Protein AF-A0A0K1ELI5-F1 (afdb_monomer_lite)

pLDDT: mean 72.87, std 25.81, range [25.81, 98.81]

Sequence (385 aa):
MSRQDAGKPLDQPERNAEERPEPAPRGAAALSSHLSERGEVHMVSVEGKPTTLRRAVAGATIQMRPETARRLAAGDTPKGEVLATARLAGIMAAKRTPELIPLCHGVALTHVAVELSIDEAAAAVHITATAEAMDRTGVEMEAMVAVSAAGLTLYDMLKGIDRAMVLGSVRLLEKSGGRSGHFRREEAEPRPPVTSEVDASTTAVGSDAVAGPAGASRGRIRTEPLRLDEVVAEVAHAGAGGVATFLGVVRDHNDGRAVTLLEYEAYATMAEGELERLLAEIAAEIPGVRIAAAHRVGALQVGDAAVVCAASAPHRGEAFRACRLLIDRLKERLPIWKREHGPDGPYWVGWEDARCSPEGHDHAGHAHHPPHAHGSRGGSAGDKS

Structure (mmCIF, N/CA/C/O backbone):
data_AF-A0A0K1ELI5-F1
#
_entry.id   AF-A0A0K1ELI5-F1
#
loop_
_atom_site.group_PDB
_atom_site.id
_atom_site.type_symbol
_atom_site.label_atom_id
_atom_site.label_alt_id
_atom_site.label_comp_id
_atom_site.label_asym_id
_atom_site.label_entity_id
_atom_site.label_seq_id
_atom_site.pdbx_PDB_ins_code
_atom_site.Cartn_x
_atom_site.Cartn_y
_atom_site.Cartn_z
_atom_site.occupancy
_atom_site.B_iso_or_equiv
_atom_site.auth_seq_id
_atom_site.auth_comp_id
_atom_site.auth_asym_id
_atom_site.auth_atom_id
_atom_site.pdbx_PDB_model_num
ATOM 1 N N . MET A 1 1 ? -33.921 23.647 -94.575 1.00 37.44 1 MET A N 1
ATOM 2 C CA . MET A 1 1 ? -33.988 22.381 -95.337 1.00 37.44 1 MET A CA 1
ATOM 3 C C . MET A 1 1 ? -32.990 21.410 -94.728 1.00 37.44 1 MET A C 1
ATOM 5 O O . MET A 1 1 ? -31.852 21.815 -94.574 1.00 37.44 1 MET A O 1
ATOM 9 N N . SER A 1 2 ? -33.468 20.206 -94.378 1.00 36.97 2 SER A N 1
ATOM 10 C CA . SER A 1 2 ? -32.752 18.924 -94.178 1.00 36.97 2 SER A CA 1
ATOM 11 C C . SER A 1 2 ? -31.568 18.877 -93.195 1.00 36.97 2 SER A C 1
ATOM 13 O O . SER A 1 2 ? -30.590 19.586 -93.362 1.00 36.97 2 SER A O 1
ATOM 15 N N . ARG A 1 3 ? -31.686 18.143 -92.070 1.00 32.81 3 ARG A N 1
ATOM 16 C CA . ARG A 1 3 ? -31.404 16.684 -91.903 1.00 32.81 3 ARG A CA 1
ATOM 17 C C . ARG A 1 3 ? -29.968 16.344 -92.320 1.00 32.81 3 ARG A C 1
ATOM 19 O O . ARG A 1 3 ? -29.597 16.696 -93.425 1.00 32.81 3 ARG A O 1
ATOM 26 N N . GLN A 1 4 ? -29.145 15.589 -91.606 1.00 36.00 4 GLN A N 1
ATOM 27 C CA . GLN A 1 4 ? -29.111 14.850 -90.332 1.00 36.00 4 GLN A CA 1
ATOM 28 C C . GLN A 1 4 ? -27.661 14.314 -90.336 1.00 36.00 4 GLN A C 1
ATOM 30 O O . GLN A 1 4 ? -27.255 13.854 -91.396 1.00 36.00 4 GLN A O 1
ATOM 35 N N . ASP A 1 5 ? -26.901 14.321 -89.240 1.00 35.50 5 ASP A N 1
ATOM 36 C CA . ASP A 1 5 ? -26.302 13.061 -88.775 1.00 35.50 5 ASP A CA 1
ATOM 37 C C . ASP A 1 5 ? -25.687 13.164 -87.379 1.00 35.50 5 ASP A C 1
ATOM 39 O O . ASP A 1 5 ? -25.254 14.218 -86.916 1.00 35.50 5 ASP A O 1
ATOM 43 N N . ALA A 1 6 ? -25.730 12.021 -86.714 1.00 40.97 6 ALA A N 1
ATOM 44 C CA . ALA A 1 6 ? -25.468 11.775 -85.320 1.00 40.97 6 ALA A CA 1
ATOM 45 C C . ALA A 1 6 ? -23.991 11.942 -84.930 1.00 40.97 6 ALA A C 1
ATOM 47 O O . ALA A 1 6 ? -23.110 11.247 -85.428 1.00 40.97 6 ALA A O 1
ATOM 48 N N . GLY A 1 7 ? -23.746 12.786 -83.928 1.00 34.59 7 GLY A N 1
ATOM 49 C CA . GLY A 1 7 ? -22.529 12.771 -83.122 1.00 34.59 7 GLY A CA 1
ATOM 50 C C . GLY A 1 7 ? -22.885 12.414 -81.684 1.00 34.59 7 GLY A C 1
ATOM 51 O O . GLY A 1 7 ? -23.282 13.286 -80.914 1.00 34.59 7 GLY A O 1
ATOM 52 N N . LYS A 1 8 ? -22.796 11.126 -81.332 1.00 42.16 8 LYS A N 1
ATOM 53 C CA . LYS A 1 8 ? -22.857 10.651 -79.939 1.00 42.16 8 LYS A CA 1
ATOM 54 C C . LYS A 1 8 ? -21.750 11.339 -79.117 1.00 42.16 8 LYS A C 1
ATOM 56 O O . LYS A 1 8 ? -20.605 11.329 -79.570 1.00 42.16 8 LYS A O 1
ATOM 61 N N . PRO A 1 9 ? -22.037 11.886 -77.923 1.00 39.06 9 PRO A N 1
ATOM 62 C CA . PRO A 1 9 ? -20.994 12.342 -77.016 1.00 39.06 9 PRO A CA 1
ATOM 63 C C . PRO A 1 9 ? -20.224 11.149 -76.438 1.00 39.06 9 PRO A C 1
ATOM 65 O O . PRO A 1 9 ? -20.785 10.075 -76.225 1.00 39.06 9 PRO A O 1
ATOM 68 N N . LEU A 1 10 ? -18.935 11.382 -76.212 1.00 38.06 10 LEU A N 1
ATOM 69 C CA . LEU A 1 10 ? -17.936 10.455 -75.694 1.00 38.06 10 LEU A CA 1
ATOM 70 C C . LEU A 1 10 ? -18.350 9.815 -74.361 1.00 38.06 10 LEU A C 1
ATOM 72 O O . LEU A 1 10 ? -18.781 10.499 -73.433 1.00 38.06 10 LEU A O 1
ATOM 76 N N . ASP A 1 11 ? -18.145 8.504 -74.307 1.00 35.72 11 ASP A N 1
ATOM 77 C CA . ASP A 1 11 ? -18.239 7.626 -73.146 1.00 35.72 11 ASP A CA 1
ATOM 78 C C . ASP A 1 11 ? -17.282 8.118 -72.043 1.00 35.72 11 ASP A C 1
ATOM 80 O O . ASP A 1 11 ? -16.060 8.133 -72.218 1.00 35.72 11 ASP A O 1
ATOM 84 N N . GLN A 1 12 ? -17.836 8.605 -70.931 1.00 38.09 12 GLN A N 1
ATOM 85 C CA . GLN A 1 12 ? -17.073 8.913 -69.723 1.00 38.09 12 GLN A CA 1
ATOM 86 C C . GLN A 1 12 ? -17.112 7.673 -68.825 1.00 38.09 12 GLN A C 1
ATOM 88 O O . GLN A 1 12 ? -18.208 7.196 -68.535 1.00 38.09 12 GLN A O 1
ATOM 93 N N . PRO A 1 13 ? -15.965 7.156 -68.353 1.00 37.47 13 PRO A N 1
ATOM 94 C CA . PRO A 1 13 ? -15.963 6.001 -67.471 1.00 37.47 13 PRO A CA 1
ATOM 95 C C . PRO A 1 13 ? -16.620 6.360 -66.135 1.00 37.47 13 PRO A C 1
ATOM 97 O O . PRO A 1 13 ? -16.311 7.396 -65.535 1.00 37.47 13 PRO A O 1
ATOM 100 N N . GLU A 1 14 ? -17.515 5.481 -65.686 1.00 38.06 14 GLU A N 1
ATOM 101 C CA . GLU A 1 14 ? -18.152 5.489 -64.372 1.00 38.06 14 GLU A CA 1
ATOM 102 C C . GLU A 1 14 ? -17.096 5.692 -63.272 1.00 38.06 14 GLU A C 1
ATOM 104 O O . GLU A 1 14 ? -16.251 4.831 -63.019 1.00 38.06 14 GLU A O 1
ATOM 109 N N . ARG A 1 15 ? -17.118 6.855 -62.611 1.00 36.84 15 ARG A N 1
ATOM 110 C CA . ARG A 1 15 ? -16.425 7.043 -61.334 1.00 36.84 15 ARG A CA 1
ATOM 111 C C . ARG A 1 15 ? -17.416 6.718 -60.235 1.00 36.84 15 ARG A C 1
ATOM 113 O O . ARG A 1 15 ? -18.315 7.505 -59.949 1.00 36.84 15 ARG A O 1
ATOM 120 N N . ASN A 1 16 ? -17.234 5.529 -59.674 1.00 36.62 16 ASN A N 1
ATOM 121 C CA . ASN A 1 16 ? -17.906 5.062 -58.476 1.00 36.62 16 ASN A CA 1
ATOM 122 C C . ASN A 1 16 ? -17.892 6.138 -57.387 1.00 36.62 16 ASN A C 1
ATOM 124 O O . ASN A 1 16 ? -16.871 6.783 -57.140 1.00 36.62 16 ASN A O 1
ATOM 128 N N . ALA A 1 17 ? -19.055 6.303 -56.761 1.00 39.78 17 ALA A N 1
ATOM 129 C CA . ALA A 1 17 ? -19.245 7.101 -55.567 1.00 39.78 17 ALA A CA 1
ATOM 130 C C . ALA A 1 17 ? -18.219 6.706 -54.495 1.00 39.78 17 ALA A C 1
ATOM 132 O O . ALA A 1 17 ? -17.999 5.524 -54.237 1.00 39.78 17 ALA A O 1
ATOM 133 N N . GLU A 1 18 ? -17.598 7.714 -53.891 1.00 38.06 18 GLU A N 1
ATOM 134 C CA . GLU A 1 18 ? -16.700 7.584 -52.749 1.00 38.06 18 GLU A CA 1
ATOM 135 C C . GLU A 1 18 ? -17.410 6.850 -51.600 1.00 38.06 18 GLU A C 1
ATOM 137 O O . GLU A 1 18 ? -18.299 7.395 -50.939 1.00 38.06 18 GLU A O 1
ATOM 142 N N . GLU A 1 19 ? -17.009 5.604 -51.344 1.00 35.59 19 GLU A N 1
ATOM 143 C CA . GLU A 1 19 ? -17.316 4.911 -50.097 1.00 35.59 19 GLU A CA 1
ATOM 144 C C . GLU A 1 19 ? -16.632 5.655 -48.945 1.00 35.59 19 GLU A C 1
ATOM 146 O O . GLU A 1 19 ? -15.409 5.658 -48.795 1.00 35.59 19 GLU A O 1
ATOM 151 N N . ARG A 1 20 ? -17.442 6.312 -48.109 1.00 38.50 20 ARG A N 1
ATOM 152 C CA . ARG A 1 20 ? -17.011 6.780 -46.788 1.00 38.50 20 ARG A CA 1
ATOM 153 C C . ARG A 1 20 ? -16.585 5.549 -45.980 1.00 38.50 20 ARG A C 1
ATOM 155 O O . ARG A 1 20 ? -17.408 4.644 -45.848 1.00 38.50 20 ARG A O 1
ATOM 162 N N . PRO A 1 21 ? -15.371 5.504 -45.404 1.00 37.56 21 PRO A N 1
ATOM 163 C CA . PRO A 1 21 ? -14.979 4.375 -44.574 1.00 37.56 21 PRO A CA 1
ATOM 164 C C . PRO A 1 21 ? -15.924 4.283 -43.372 1.00 37.56 21 PRO A C 1
ATOM 166 O O . PRO A 1 21 ? -16.138 5.266 -42.654 1.00 37.56 21 PRO A O 1
ATOM 169 N N . GLU A 1 22 ? -16.521 3.105 -43.192 1.00 40.56 22 GLU A N 1
ATOM 170 C CA . GLU A 1 22 ? -17.377 2.796 -42.051 1.00 40.56 22 GLU A CA 1
ATOM 171 C C . GLU A 1 22 ? -16.615 3.002 -40.729 1.00 40.56 22 GLU A C 1
ATOM 173 O O . GLU A 1 22 ? -15.416 2.710 -40.645 1.00 40.56 22 GLU A O 1
ATOM 178 N N . PRO A 1 23 ? -17.274 3.513 -39.673 1.00 38.19 23 PRO A N 1
ATOM 179 C CA . PRO A 1 23 ? -16.631 3.673 -38.380 1.00 38.19 23 PRO A CA 1
ATOM 180 C C . PRO A 1 23 ? -16.268 2.296 -37.813 1.00 38.19 23 PRO A C 1
ATOM 182 O O . PRO A 1 23 ? -17.131 1.439 -37.633 1.00 38.19 23 PRO A O 1
ATOM 185 N N . ALA A 1 24 ? -14.979 2.111 -37.519 1.00 37.41 24 ALA A N 1
ATOM 186 C CA . ALA A 1 24 ? -14.437 0.880 -36.962 1.00 37.41 24 ALA A CA 1
ATOM 187 C C . ALA A 1 24 ? -15.233 0.414 -35.723 1.00 37.41 24 ALA A C 1
ATOM 189 O O . ALA A 1 24 ? -15.629 1.245 -34.892 1.00 37.41 24 ALA A O 1
ATOM 190 N N . PRO A 1 25 ? -15.453 -0.904 -35.563 1.00 34.16 25 PRO A N 1
ATOM 191 C CA . PRO A 1 25 ? -16.158 -1.440 -34.409 1.00 34.16 25 PRO A CA 1
ATOM 192 C C . PRO A 1 25 ? -15.409 -1.053 -33.130 1.00 34.16 25 PRO A C 1
ATOM 194 O O . PRO A 1 25 ? -14.188 -1.193 -33.043 1.00 34.16 25 PRO A O 1
ATOM 197 N N . ARG A 1 26 ? -16.144 -0.556 -32.126 1.00 42.31 26 ARG A N 1
ATOM 198 C CA . ARG A 1 26 ? -15.621 -0.270 -30.780 1.00 42.31 26 ARG A CA 1
ATOM 199 C C . ARG A 1 26 ? -15.241 -1.590 -30.102 1.00 42.31 26 ARG A C 1
ATOM 201 O O . ARG A 1 26 ? -16.027 -2.156 -29.350 1.00 42.31 26 ARG A O 1
ATOM 208 N N . GLY A 1 27 ? -14.057 -2.095 -30.424 1.00 29.53 27 GLY A N 1
ATOM 209 C CA . GLY A 1 27 ? -13.474 -3.310 -29.875 1.00 29.53 27 GLY A CA 1
ATOM 210 C C . GLY A 1 27 ? -12.318 -2.995 -28.930 1.00 29.53 27 GLY A C 1
ATOM 211 O O . GLY A 1 27 ? -11.444 -2.207 -29.273 1.00 29.53 27 GLY A O 1
ATOM 212 N N . ALA A 1 28 ? -12.338 -3.663 -27.775 1.00 30.53 28 ALA A N 1
ATOM 213 C CA . ALA A 1 28 ? -11.287 -3.766 -26.763 1.00 30.53 28 ALA A CA 1
ATOM 214 C C . ALA A 1 28 ? -10.854 -2.450 -26.087 1.00 30.53 28 ALA A C 1
ATOM 216 O O . ALA A 1 28 ? -10.156 -1.611 -26.651 1.00 30.53 28 ALA A O 1
ATOM 217 N N . ALA A 1 29 ? -11.187 -2.322 -24.799 1.00 32.62 29 ALA A N 1
ATOM 218 C CA . ALA A 1 29 ? -10.376 -1.515 -23.897 1.00 32.62 29 ALA A CA 1
ATOM 219 C C . ALA A 1 29 ? -8.913 -1.946 -24.079 1.00 32.62 29 ALA A C 1
ATOM 221 O O . ALA A 1 29 ? -8.617 -3.138 -23.992 1.00 32.62 29 ALA A O 1
ATOM 222 N N . ALA A 1 30 ? -8.035 -0.995 -24.401 1.00 32.88 30 ALA A N 1
ATOM 223 C CA . ALA A 1 30 ? -6.620 -1.263 -24.602 1.00 32.88 30 ALA A CA 1
ATOM 224 C C . ALA A 1 30 ? -6.086 -2.055 -23.401 1.00 32.88 30 ALA A C 1
ATOM 226 O O . ALA A 1 30 ? -6.117 -1.572 -22.266 1.00 32.88 30 ALA A O 1
ATOM 227 N N . LEU A 1 31 ? -5.657 -3.289 -23.665 1.00 38.25 31 LEU A N 1
ATOM 228 C CA . LEU A 1 31 ? -4.979 -4.145 -22.702 1.00 38.25 31 LEU A CA 1
ATOM 229 C C . LEU A 1 31 ? -3.832 -3.344 -22.067 1.00 38.25 31 LEU A C 1
ATOM 231 O O . LEU A 1 31 ? -3.138 -2.589 -22.753 1.00 38.25 31 LEU A O 1
ATOM 235 N N . SER A 1 32 ? -3.690 -3.459 -20.742 1.00 45.22 32 SER A N 1
ATOM 236 C CA . SER A 1 32 ? -2.631 -2.807 -19.964 1.00 45.22 32 SER A CA 1
ATOM 237 C C . SER A 1 32 ? -1.288 -2.966 -20.670 1.00 45.22 32 SER A C 1
ATOM 239 O O . SER A 1 32 ? -0.937 -4.072 -21.072 1.00 45.22 32 SER A O 1
ATOM 241 N N . SER A 1 33 ? -0.513 -1.884 -20.783 1.00 57.69 33 SER A N 1
ATOM 242 C CA . SER A 1 33 ? 0.777 -1.916 -21.475 1.00 57.69 33 SER A CA 1
ATOM 243 C C . SER A 1 33 ? 1.755 -2.941 -20.893 1.00 57.69 33 SER A C 1
ATOM 245 O O . SER A 1 33 ? 2.688 -3.311 -21.583 1.00 57.69 33 SER A O 1
ATOM 247 N N . HIS A 1 34 ? 1.546 -3.402 -19.655 1.00 52.19 34 HIS A N 1
ATOM 248 C CA . HIS A 1 34 ? 2.395 -4.369 -18.949 1.00 52.19 34 HIS A CA 1
ATOM 249 C C . HIS A 1 34 ? 2.070 -5.845 -19.226 1.00 52.19 34 HIS A C 1
ATOM 251 O O . HIS A 1 34 ? 2.723 -6.722 -18.661 1.00 52.19 34 HIS A O 1
ATOM 257 N N . LEU A 1 35 ? 1.060 -6.129 -20.048 1.00 44.06 35 LEU A N 1
ATOM 258 C CA . LEU A 1 35 ? 0.656 -7.486 -20.407 1.00 44.06 35 LEU A CA 1
ATOM 259 C C . LEU A 1 35 ? 1.026 -7.758 -21.864 1.00 44.06 35 LEU A C 1
ATOM 261 O O . LEU A 1 35 ? 0.766 -6.934 -22.740 1.00 44.06 35 LEU A O 1
ATOM 265 N N . SER A 1 36 ? 1.655 -8.901 -22.126 1.00 56.41 36 SER A N 1
ATOM 266 C CA . SER A 1 36 ? 1.870 -9.379 -23.493 1.00 56.41 36 SER A CA 1
ATOM 267 C C . SER A 1 36 ? 0.554 -9.875 -24.108 1.00 56.41 36 SER A C 1
ATOM 269 O O . SER A 1 36 ? -0.443 -10.069 -23.410 1.00 56.41 36 SER A O 1
ATOM 271 N N . GLU A 1 37 ? 0.552 -10.161 -25.412 1.00 54.28 37 GLU A N 1
ATOM 272 C CA . GLU A 1 37 ? -0.589 -10.797 -26.097 1.00 54.28 37 GLU A CA 1
ATOM 273 C C . GLU A 1 37 ? -0.959 -12.176 -25.511 1.00 54.28 37 GLU A C 1
ATOM 275 O O . GLU A 1 37 ? -2.072 -12.653 -25.718 1.00 54.28 37 GLU A O 1
ATOM 280 N N . ARG A 1 38 ? -0.051 -12.801 -24.745 1.00 49.84 38 ARG A N 1
ATOM 281 C CA . ARG A 1 38 ? -0.259 -14.076 -24.037 1.00 49.84 38 ARG A CA 1
ATOM 282 C C . ARG A 1 38 ? -0.656 -13.908 -22.565 1.00 49.84 38 ARG A C 1
ATOM 284 O O . ARG A 1 38 ? -0.931 -14.897 -21.899 1.00 49.84 38 ARG A O 1
ATOM 291 N N . GLY A 1 39 ? -0.711 -12.673 -22.058 1.00 54.66 39 GLY A N 1
ATOM 292 C CA . GLY A 1 39 ? -1.014 -12.375 -20.653 1.00 54.66 39 GLY A CA 1
ATOM 293 C C . GLY A 1 39 ? 0.194 -12.434 -19.712 1.00 54.66 39 GLY A C 1
ATOM 294 O O . GLY A 1 39 ? 0.021 -12.305 -18.502 1.00 54.66 39 GLY A O 1
ATOM 295 N N . GLU A 1 40 ? 1.409 -12.586 -20.246 1.00 63.53 40 GLU A N 1
ATOM 296 C CA . GLU A 1 40 ? 2.646 -12.552 -19.461 1.00 63.53 40 GLU A CA 1
ATOM 297 C C . GLU A 1 40 ? 2.982 -11.117 -19.036 1.00 63.53 40 GLU A C 1
ATOM 299 O O . GLU A 1 40 ? 2.836 -10.154 -19.802 1.00 63.53 40 GLU A O 1
ATOM 304 N N . VAL A 1 41 ? 3.466 -10.979 -17.806 1.00 67.31 41 VAL A N 1
ATOM 305 C CA . VAL A 1 41 ? 3.836 -9.693 -17.221 1.00 67.31 41 VAL A CA 1
ATOM 306 C C . VAL A 1 41 ? 5.236 -9.302 -17.680 1.00 67.31 41 VAL A C 1
ATOM 308 O O . VAL A 1 41 ? 6.191 -10.048 -17.479 1.00 67.31 41 VAL A O 1
ATOM 311 N N . HIS A 1 42 ? 5.382 -8.108 -18.250 1.00 74.44 42 HIS A N 1
ATOM 312 C CA . HIS A 1 42 ? 6.687 -7.586 -18.649 1.00 74.44 42 HIS A CA 1
ATOM 313 C C . HIS A 1 42 ? 6.827 -6.091 -18.346 1.00 74.44 42 HIS A C 1
ATOM 315 O O . HIS A 1 42 ? 5.858 -5.324 -18.299 1.00 74.44 42 HIS A O 1
ATOM 321 N N . MET A 1 43 ? 8.071 -5.657 -18.135 1.00 76.31 43 MET A N 1
ATOM 322 C CA . MET A 1 43 ? 8.396 -4.237 -18.051 1.00 76.31 43 MET A CA 1
ATOM 323 C C . MET A 1 43 ? 8.346 -3.631 -19.458 1.00 76.31 43 MET A C 1
ATOM 325 O O . MET A 1 43 ? 9.015 -4.095 -20.380 1.00 76.31 43 MET A O 1
ATOM 329 N N . VAL A 1 44 ? 7.537 -2.587 -19.627 1.00 79.25 44 VAL A N 1
ATOM 330 C CA . VAL A 1 44 ? 7.321 -1.946 -20.929 1.00 79.25 44 VAL A CA 1
ATOM 331 C C . VAL A 1 44 ? 8.559 -1.189 -21.351 1.00 79.25 44 VAL A C 1
ATOM 333 O O . VAL A 1 44 ? 8.900 -0.204 -20.705 1.00 79.25 44 VAL A O 1
ATOM 336 N N . SER A 1 45 ? 9.158 -1.551 -22.487 1.00 80.19 45 SER A N 1
ATOM 337 C CA . SER A 1 45 ? 10.290 -0.785 -23.007 1.00 80.19 45 SER A CA 1
ATOM 338 C C . SER A 1 45 ? 9.942 0.704 -23.157 1.00 80.19 45 SER A C 1
ATOM 340 O O . SER A 1 45 ? 8.904 1.122 -23.695 1.00 80.19 45 SER A O 1
ATOM 342 N N . VAL A 1 46 ? 10.835 1.538 -22.637 1.00 82.69 46 VAL A N 1
ATOM 343 C CA . VAL A 1 46 ? 10.814 2.995 -22.804 1.00 82.69 46 VAL A CA 1
ATOM 344 C C . VAL A 1 46 ? 11.842 3.462 -23.833 1.00 82.69 46 VAL A C 1
ATOM 346 O O . VAL A 1 46 ? 12.032 4.666 -24.004 1.00 82.69 46 VAL A O 1
ATOM 349 N N . GLU A 1 47 ? 12.489 2.528 -24.529 1.00 75.19 47 GLU A N 1
ATOM 350 C CA . GLU A 1 47 ? 13.432 2.814 -25.603 1.00 75.19 47 GLU A CA 1
ATOM 351 C C . GLU A 1 47 ? 12.761 3.624 -26.726 1.00 75.19 47 GLU A C 1
ATOM 353 O O . GLU A 1 47 ? 11.579 3.454 -27.031 1.00 75.19 47 GLU A O 1
ATOM 358 N N . GLY A 1 48 ? 13.487 4.596 -27.283 1.00 78.69 48 GLY A N 1
ATOM 359 C CA . GLY A 1 48 ? 12.976 5.505 -28.317 1.00 78.69 48 GLY A CA 1
ATOM 360 C C . GLY A 1 48 ? 12.011 6.598 -27.832 1.00 78.69 48 GLY A C 1
ATOM 361 O O . GLY A 1 48 ? 11.709 7.516 -28.594 1.00 78.69 48 GLY A O 1
ATOM 362 N N . LYS A 1 49 ? 11.545 6.572 -26.573 1.00 86.50 49 LYS A N 1
ATOM 363 C CA . LYS A 1 49 ? 10.766 7.686 -26.003 1.00 86.50 49 LYS A CA 1
ATOM 364 C C . LYS A 1 49 ? 11.711 8.844 -25.641 1.00 86.50 49 LYS A C 1
ATOM 366 O O . LYS A 1 49 ? 12.750 8.595 -25.025 1.00 86.50 49 LYS A O 1
ATOM 371 N N . PRO A 1 50 ? 11.368 10.104 -25.968 1.00 87.12 50 PRO A N 1
ATOM 372 C CA . PRO A 1 50 ? 12.195 11.241 -25.590 1.00 87.12 50 PRO A CA 1
ATOM 373 C C . PRO A 1 50 ? 12.197 11.429 -24.070 1.00 87.12 50 PRO A C 1
ATOM 375 O O . PRO A 1 50 ? 11.176 11.259 -23.395 1.00 87.12 50 PRO A O 1
ATOM 378 N N . THR A 1 51 ? 13.354 11.819 -23.548 1.00 92.31 51 THR A N 1
ATOM 379 C CA . THR A 1 51 ? 13.495 12.310 -22.180 1.00 92.31 51 THR A CA 1
ATOM 380 C C . THR A 1 51 ? 12.831 13.683 -22.080 1.00 92.31 51 THR A C 1
ATOM 382 O O . THR A 1 51 ? 13.139 14.580 -22.862 1.00 92.31 51 THR A O 1
ATOM 385 N N . THR A 1 52 ? 11.904 13.851 -21.139 1.00 92.94 52 THR A N 1
ATOM 386 C CA . THR A 1 52 ? 11.211 15.125 -20.888 1.00 92.94 52 THR A CA 1
ATOM 387 C C . THR A 1 52 ? 11.068 15.347 -19.389 1.00 92.94 52 THR A C 1
ATOM 389 O O . THR A 1 52 ? 11.174 14.391 -18.624 1.00 92.94 52 THR A O 1
ATOM 392 N N . LEU A 1 53 ? 10.756 16.574 -18.964 1.00 94.38 53 LEU A N 1
ATOM 393 C CA . LEU A 1 53 ? 10.372 16.823 -17.575 1.00 94.38 53 LEU A CA 1
ATOM 394 C C . LEU A 1 53 ? 9.110 16.017 -17.236 1.00 94.38 53 LEU A C 1
ATOM 396 O O . LEU A 1 53 ? 8.171 15.943 -18.038 1.00 94.38 53 LEU A O 1
ATOM 400 N N . ARG A 1 54 ? 9.116 15.403 -16.058 1.00 96.00 54 ARG A N 1
ATOM 401 C CA . ARG A 1 54 ? 8.042 14.590 -15.490 1.00 96.00 54 ARG A CA 1
ATOM 402 C C . ARG A 1 54 ? 7.772 15.100 -14.098 1.00 96.00 54 ARG A C 1
ATOM 404 O O . ARG A 1 54 ? 8.713 15.304 -13.338 1.00 96.00 54 ARG A O 1
ATOM 411 N N . ARG A 1 55 ? 6.499 15.272 -13.772 1.00 97.94 55 ARG A N 1
ATOM 412 C CA . ARG A 1 55 ? 6.070 15.662 -12.434 1.00 97.94 55 ARG A CA 1
ATOM 413 C C . ARG A 1 55 ? 4.841 14.865 -12.047 1.00 97.94 55 ARG A C 1
ATOM 415 O O . ARG A 1 55 ? 3.942 14.692 -12.867 1.00 97.94 55 ARG A O 1
ATOM 422 N N . ALA A 1 56 ? 4.786 14.424 -10.801 1.00 98.38 56 ALA A N 1
ATOM 423 C CA . ALA A 1 56 ? 3.611 13.807 -10.210 1.00 98.38 56 ALA A CA 1
ATOM 424 C C . ALA A 1 56 ? 3.405 14.321 -8.787 1.00 98.38 56 ALA A C 1
ATOM 426 O O . ALA A 1 56 ? 4.365 14.531 -8.051 1.00 98.38 56 ALA A O 1
ATOM 427 N N . VAL A 1 57 ? 2.142 14.494 -8.410 1.00 98.69 57 VAL A N 1
ATOM 428 C CA . VAL A 1 57 ? 1.712 14.841 -7.058 1.00 98.69 57 VAL A CA 1
ATOM 429 C C . VAL A 1 57 ? 0.758 13.761 -6.580 1.00 98.69 57 VAL A C 1
ATOM 431 O O . VAL A 1 57 ? -0.235 13.478 -7.251 1.00 98.69 57 VAL A O 1
ATOM 434 N N . ALA A 1 58 ? 1.029 13.175 -5.422 1.00 98.69 58 ALA A N 1
ATOM 435 C CA . ALA A 1 58 ? 0.163 12.206 -4.765 1.00 98.69 58 ALA A CA 1
ATOM 436 C C . ALA A 1 58 ? -0.273 12.715 -3.390 1.00 98.69 58 ALA A C 1
ATOM 438 O O . ALA A 1 58 ? 0.411 13.530 -2.775 1.00 98.69 58 ALA A O 1
ATOM 439 N N . GLY A 1 59 ? -1.412 12.219 -2.918 1.00 98.38 59 GLY A N 1
ATOM 440 C CA . GLY A 1 59 ? -1.966 12.530 -1.609 1.00 98.38 59 GLY A CA 1
ATOM 441 C C . GLY A 1 59 ? -2.358 11.270 -0.852 1.00 98.38 59 GLY A C 1
ATOM 442 O O . GLY A 1 59 ? -2.754 10.278 -1.463 1.00 98.38 59 GLY A O 1
ATOM 443 N N . ALA A 1 60 ? -2.283 11.322 0.471 1.00 98.19 60 ALA A N 1
ATOM 444 C CA . ALA A 1 60 ? -2.812 10.315 1.382 1.00 98.19 60 ALA A CA 1
ATOM 445 C C . ALA A 1 60 ? -3.362 10.984 2.645 1.00 98.19 60 ALA A C 1
ATOM 447 O O . ALA A 1 60 ? -3.136 12.168 2.910 1.00 98.19 60 ALA A O 1
ATOM 448 N N . THR A 1 61 ? -4.117 10.236 3.441 1.00 98.38 61 THR A N 1
ATOM 449 C CA . THR A 1 61 ? -4.587 10.714 4.742 1.00 98.38 61 THR A CA 1
ATOM 450 C C . THR A 1 61 ? -4.498 9.587 5.750 1.00 98.38 61 THR A C 1
ATOM 452 O O . THR A 1 61 ? -4.939 8.472 5.468 1.00 98.38 61 THR A O 1
ATOM 455 N N . ILE A 1 62 ? -3.929 9.881 6.917 1.00 98.06 62 ILE A N 1
ATOM 456 C CA . ILE A 1 62 ? -3.993 8.987 8.069 1.00 98.06 62 ILE A CA 1
ATOM 457 C C . ILE A 1 62 ? -4.986 9.551 9.082 1.00 98.06 62 ILE A C 1
ATOM 459 O O . ILE A 1 62 ? -4.830 10.670 9.566 1.00 98.06 62 ILE A O 1
ATOM 463 N N . GLN A 1 63 ? -6.032 8.777 9.342 1.00 98.31 63 GLN A N 1
ATOM 464 C CA . GLN A 1 63 ? -7.072 9.070 10.321 1.00 98.31 63 GLN A CA 1
ATOM 465 C C . GLN A 1 63 ? -6.665 8.505 11.678 1.00 98.31 63 GLN A C 1
ATOM 467 O O . GLN A 1 63 ? -6.098 7.412 11.747 1.00 98.31 63 GLN A O 1
ATOM 472 N N . MET A 1 64 ? -6.948 9.237 12.751 1.00 97.88 64 MET A N 1
ATOM 473 C CA . MET A 1 64 ? -6.600 8.862 14.122 1.00 97.88 64 MET A CA 1
ATOM 474 C C . MET A 1 64 ? -7.654 9.365 15.108 1.00 97.88 64 MET A C 1
ATOM 476 O O . MET A 1 64 ? -8.593 10.067 14.740 1.00 97.88 64 MET A O 1
ATOM 480 N N . ARG A 1 65 ? -7.532 9.020 16.391 1.00 98.06 65 ARG A N 1
ATOM 481 C CA . ARG A 1 65 ? -8.402 9.617 17.412 1.00 98.06 65 ARG A CA 1
ATOM 482 C C . ARG A 1 65 ? -8.084 11.108 17.585 1.00 98.06 65 ARG A C 1
ATOM 484 O O . ARG A 1 65 ? -6.905 11.471 17.550 1.00 98.06 65 ARG A O 1
ATOM 491 N N . PRO A 1 66 ? -9.081 11.949 17.928 1.00 97.75 66 PRO A N 1
ATOM 492 C CA . PRO A 1 66 ? -8.867 13.377 18.187 1.00 97.75 66 PRO A CA 1
ATOM 493 C C . PRO A 1 66 ? -7.757 13.649 19.205 1.00 97.75 66 PRO A C 1
ATOM 495 O O . PRO A 1 66 ? -6.946 14.547 19.023 1.00 97.75 66 PRO A O 1
ATOM 498 N N . GLU A 1 67 ? -7.666 12.824 20.250 1.00 96.38 67 GLU A N 1
ATOM 499 C CA . GLU A 1 67 ? -6.609 12.946 21.257 1.00 96.38 67 GLU A CA 1
ATOM 500 C C . GLU A 1 67 ? -5.207 12.716 20.679 1.00 96.38 67 GLU A C 1
ATOM 502 O O . GLU A 1 67 ? -4.252 13.378 21.065 1.00 96.38 67 GLU A O 1
ATOM 507 N N . THR A 1 68 ? -5.073 11.806 19.714 1.00 96.06 68 THR A N 1
ATOM 508 C CA . THR A 1 68 ? -3.777 11.533 19.075 1.00 96.06 68 THR A CA 1
ATOM 509 C C . THR A 1 68 ? -3.369 12.692 18.173 1.00 96.06 68 THR A C 1
ATOM 511 O O . THR A 1 68 ? -2.210 13.097 18.211 1.00 96.06 68 THR A O 1
ATOM 514 N N . ALA A 1 69 ? -4.324 13.282 17.445 1.00 97.00 69 ALA A N 1
ATOM 515 C CA . ALA A 1 69 ? -4.086 14.467 16.624 1.00 97.00 69 ALA A CA 1
ATOM 516 C C . ALA A 1 69 ? -3.662 15.681 17.471 1.00 97.00 69 ALA A C 1
ATOM 518 O O . ALA A 1 69 ? -2.659 16.314 17.149 1.00 97.00 69 ALA A O 1
ATOM 519 N N . ARG A 1 70 ? -4.344 15.948 18.596 1.00 96.12 70 ARG A N 1
ATOM 520 C CA . ARG A 1 70 ? -3.972 17.028 19.532 1.00 96.12 70 ARG A CA 1
ATOM 521 C C . ARG A 1 70 ? -2.574 16.843 20.107 1.00 96.12 70 ARG A C 1
ATOM 523 O O . ARG A 1 70 ? -1.776 17.774 20.121 1.00 96.12 70 ARG A O 1
ATOM 530 N N . ARG A 1 71 ? -2.257 15.631 20.575 1.00 95.19 71 ARG A N 1
ATOM 531 C CA . ARG A 1 71 ? -0.930 15.319 21.125 1.00 95.19 71 ARG A CA 1
ATOM 532 C C . ARG A 1 71 ? 0.165 15.463 20.076 1.00 95.19 71 ARG A C 1
ATOM 534 O O . ARG A 1 71 ? 1.216 16.026 20.368 1.00 95.19 71 ARG A O 1
ATOM 541 N N . LEU A 1 72 ? -0.098 15.016 18.848 1.00 95.81 72 LEU A N 1
ATOM 542 C CA . LEU A 1 72 ? 0.809 15.208 17.721 1.00 95.81 72 LEU A CA 1
ATOM 543 C C . LEU A 1 72 ? 1.018 16.699 17.407 1.00 95.81 72 LEU A C 1
ATOM 545 O O . LEU A 1 72 ? 2.162 17.112 17.235 1.00 95.81 72 LEU A O 1
ATOM 549 N N . ALA A 1 73 ? -0.049 17.503 17.375 1.00 94.88 73 ALA A N 1
ATOM 550 C CA . ALA A 1 73 ? 0.024 18.948 17.141 1.00 94.88 73 ALA A CA 1
ATOM 551 C C . ALA A 1 73 ? 0.793 19.685 18.248 1.00 94.88 73 ALA A C 1
ATOM 553 O O . ALA A 1 73 ? 1.570 20.595 17.968 1.00 94.88 73 ALA A O 1
ATOM 554 N N . ALA A 1 74 ? 0.636 19.243 19.497 1.00 93.75 74 ALA A N 1
ATOM 555 C CA . ALA A 1 74 ? 1.363 19.767 20.647 1.00 93.75 74 ALA A CA 1
ATOM 556 C C . ALA A 1 74 ? 2.824 19.279 20.739 1.00 93.75 74 ALA A C 1
ATOM 558 O O . ALA A 1 74 ? 3.557 19.729 21.618 1.00 93.75 74 ALA A O 1
ATOM 559 N N . GLY A 1 75 ? 3.251 18.340 19.885 1.00 91.44 75 GLY A N 1
ATOM 560 C CA . GLY A 1 75 ? 4.565 17.697 19.983 1.00 91.44 75 GLY A CA 1
ATOM 561 C C . GLY A 1 75 ? 4.719 16.754 21.187 1.00 91.44 75 GLY A C 1
ATOM 562 O O . GLY A 1 75 ? 5.819 16.276 21.455 1.00 91.44 75 GLY A O 1
ATOM 563 N N . ASP A 1 76 ? 3.633 16.437 21.898 1.00 90.56 76 ASP A N 1
ATOM 564 C CA . ASP A 1 76 ? 3.617 15.506 23.030 1.00 90.56 76 ASP A CA 1
ATOM 565 C C . ASP A 1 76 ? 3.524 14.055 22.536 1.00 90.56 76 ASP A C 1
ATOM 567 O O . ASP A 1 76 ? 2.495 13.378 22.631 1.00 90.56 76 ASP A O 1
ATOM 571 N N . THR A 1 77 ? 4.623 13.563 21.965 1.00 86.81 77 THR A N 1
ATOM 572 C CA . THR A 1 77 ? 4.722 12.176 21.509 1.00 86.81 77 THR A CA 1
ATOM 573 C C . THR A 1 77 ? 5.952 11.484 22.103 1.00 86.81 77 THR A C 1
ATOM 575 O O . THR A 1 77 ? 7.009 12.096 22.251 1.00 86.81 77 THR A O 1
ATOM 578 N N . PRO A 1 78 ? 5.866 10.181 22.427 1.00 75.12 78 PRO A N 1
ATOM 579 C CA . PRO A 1 78 ? 6.945 9.471 23.114 1.00 75.12 78 PRO A CA 1
ATOM 580 C C . PRO A 1 78 ? 8.183 9.218 22.240 1.00 75.12 78 PRO A C 1
ATOM 582 O O . PRO A 1 78 ? 9.212 8.803 22.764 1.00 75.12 78 PRO A O 1
ATOM 585 N N . LYS A 1 79 ? 8.092 9.412 20.916 1.00 77.56 79 LYS A N 1
ATOM 586 C CA . LYS A 1 79 ? 9.135 9.036 19.945 1.00 77.56 79 LYS A CA 1
ATOM 587 C C . LYS A 1 79 ? 9.819 10.226 19.245 1.00 77.56 79 LYS A C 1
ATOM 589 O O . LYS A 1 79 ? 10.520 10.015 18.260 1.00 77.56 79 LYS A O 1
ATOM 594 N N . GLY A 1 80 ? 9.680 11.451 19.754 1.00 82.62 80 GLY A N 1
ATOM 595 C CA . GLY A 1 80 ? 10.374 12.630 19.216 1.00 82.62 80 GLY A CA 1
ATOM 596 C C . GLY A 1 80 ? 9.709 13.228 17.968 1.00 82.62 80 GLY A C 1
ATOM 597 O O . GLY A 1 80 ? 8.489 13.333 17.906 1.00 82.62 80 GLY A O 1
ATOM 598 N N . GLU A 1 81 ? 10.510 13.642 16.980 1.00 91.62 81 GLU A N 1
ATOM 599 C CA . GLU A 1 81 ? 10.084 14.426 15.802 1.00 91.62 81 GLU A CA 1
ATOM 600 C C . GLU A 1 81 ? 9.303 13.609 14.748 1.00 91.62 81 GLU A C 1
ATOM 602 O O . GLU A 1 81 ? 9.781 13.341 13.643 1.00 91.62 81 GLU A O 1
ATOM 607 N N . VAL A 1 82 ? 8.063 13.228 15.072 1.00 95.94 82 VAL A N 1
ATOM 608 C CA . VAL A 1 82 ? 7.207 12.349 14.250 1.00 95.94 82 VAL A CA 1
ATOM 609 C C . VAL A 1 82 ? 7.056 12.826 12.800 1.00 95.94 82 VAL A C 1
ATOM 611 O O . VAL A 1 82 ? 7.252 12.041 11.868 1.00 95.94 82 VAL A O 1
ATOM 614 N N . LEU A 1 83 ? 6.728 14.106 12.582 1.00 96.75 83 LEU A N 1
ATOM 615 C CA . LEU A 1 83 ? 6.500 14.638 11.232 1.00 96.75 83 LEU A CA 1
ATOM 616 C C . LEU A 1 83 ? 7.788 14.690 10.404 1.00 96.75 83 LEU A C 1
ATOM 618 O O . LEU A 1 83 ? 7.756 14.425 9.201 1.00 96.75 83 LEU A O 1
ATOM 622 N N . ALA A 1 84 ? 8.921 15.025 11.025 1.00 96.75 84 ALA A N 1
ATOM 623 C CA . ALA A 1 84 ? 10.205 15.071 10.333 1.00 96.75 84 ALA A CA 1
ATOM 624 C C . ALA A 1 84 ? 10.660 13.662 9.927 1.00 96.75 84 ALA A C 1
ATOM 626 O O . ALA A 1 84 ? 11.087 13.461 8.788 1.00 96.75 84 ALA A O 1
ATOM 627 N N . THR A 1 85 ? 10.499 12.672 10.813 1.00 97.50 85 THR A N 1
ATOM 628 C CA . THR A 1 85 ? 10.799 11.267 10.506 1.00 97.50 85 THR A CA 1
ATOM 629 C C . THR A 1 85 ? 9.927 10.748 9.363 1.00 97.50 85 THR A C 1
ATOM 631 O O . THR A 1 85 ? 10.454 10.167 8.415 1.00 97.50 85 THR A O 1
ATOM 634 N N . ALA A 1 86 ? 8.616 11.011 9.392 1.00 98.12 86 ALA A N 1
ATOM 635 C CA . ALA A 1 86 ? 7.707 10.615 8.315 1.00 98.12 86 ALA A CA 1
ATOM 636 C C . ALA A 1 86 ? 8.060 11.272 6.970 1.00 98.12 86 ALA A C 1
ATOM 638 O O . ALA A 1 86 ? 8.037 10.614 5.929 1.00 98.12 86 ALA A O 1
ATOM 639 N N . ARG A 1 87 ? 8.457 12.550 6.989 1.00 98.62 87 ARG A N 1
ATOM 640 C CA . ARG A 1 87 ? 8.918 13.274 5.798 1.00 98.62 87 ARG A CA 1
ATOM 641 C C . ARG A 1 87 ? 10.160 12.638 5.186 1.00 98.62 87 ARG A C 1
ATOM 643 O O . ARG A 1 87 ? 10.197 12.397 3.980 1.00 98.62 87 ARG A O 1
ATOM 650 N N . LEU A 1 88 ? 11.162 12.346 6.015 1.00 98.44 88 LEU A N 1
ATOM 651 C CA . LEU A 1 88 ? 12.398 11.714 5.563 1.00 98.44 88 LEU A CA 1
ATOM 652 C C . LEU A 1 88 ? 12.127 10.314 5.002 1.00 98.44 88 LEU A C 1
ATOM 654 O O . LEU A 1 88 ? 12.644 9.981 3.937 1.00 98.44 88 LEU A O 1
ATOM 658 N N . ALA A 1 89 ? 11.273 9.532 5.665 1.00 98.44 89 ALA A N 1
ATOM 659 C CA . ALA A 1 89 ? 10.878 8.210 5.196 1.00 98.44 89 ALA A CA 1
ATOM 660 C C . ALA A 1 89 ? 10.209 8.262 3.815 1.00 98.44 89 ALA A C 1
ATOM 662 O O . ALA A 1 89 ? 10.577 7.484 2.937 1.00 98.44 89 ALA A O 1
ATOM 663 N N . GLY A 1 90 ? 9.300 9.215 3.581 1.00 98.56 90 GLY A N 1
ATOM 664 C CA . GLY A 1 90 ? 8.692 9.419 2.264 1.00 98.56 90 GLY A CA 1
ATOM 665 C C . GLY A 1 90 ? 9.719 9.767 1.178 1.00 98.56 90 GLY A C 1
ATOM 666 O O . GLY A 1 90 ? 9.713 9.161 0.108 1.00 98.56 90 GLY A O 1
ATOM 667 N N . ILE A 1 91 ? 10.662 10.674 1.467 1.00 98.56 91 ILE A N 1
ATOM 668 C CA . ILE A 1 91 ? 11.742 11.047 0.531 1.00 98.56 91 ILE A CA 1
ATOM 669 C C . ILE A 1 91 ? 12.654 9.851 0.224 1.00 98.56 91 ILE A C 1
ATOM 671 O O . ILE A 1 91 ? 13.052 9.646 -0.924 1.00 98.56 91 ILE A O 1
ATOM 675 N N . MET A 1 92 ? 13.010 9.064 1.242 1.00 98.56 92 MET A N 1
ATOM 676 C CA . MET A 1 92 ? 13.836 7.867 1.075 1.00 98.56 92 MET A CA 1
ATOM 677 C C . MET A 1 92 ? 13.113 6.802 0.253 1.00 98.56 92 MET A C 1
ATOM 679 O O . MET A 1 92 ? 13.718 6.220 -0.642 1.00 98.56 92 MET A O 1
ATOM 683 N N . ALA A 1 93 ? 11.828 6.573 0.522 1.00 98.38 93 ALA A N 1
ATOM 684 C CA . ALA A 1 93 ? 11.031 5.581 -0.186 1.00 98.38 93 ALA A CA 1
ATOM 685 C C . ALA A 1 93 ? 10.843 5.943 -1.664 1.00 98.38 93 ALA A C 1
ATOM 687 O O . ALA A 1 93 ? 11.005 5.073 -2.513 1.00 98.38 93 ALA A O 1
ATOM 688 N N . ALA A 1 94 ? 10.618 7.224 -1.988 1.00 98.31 94 ALA A N 1
ATOM 689 C CA . ALA A 1 94 ? 10.524 7.691 -3.373 1.00 98.31 94 ALA A CA 1
ATOM 690 C C . ALA A 1 94 ? 11.744 7.266 -4.209 1.00 98.31 94 ALA A C 1
ATOM 692 O O . ALA A 1 94 ? 11.599 6.758 -5.317 1.00 98.31 94 ALA A O 1
ATOM 693 N N . LYS A 1 95 ? 12.953 7.393 -3.645 1.00 97.44 95 LYS A N 1
ATOM 694 C CA . LYS A 1 95 ? 14.214 7.013 -4.307 1.00 97.44 95 LYS A CA 1
ATOM 695 C C . LYS A 1 95 ? 14.375 5.503 -4.505 1.00 97.44 95 LYS A C 1
ATOM 697 O O . LYS A 1 95 ? 15.175 5.094 -5.337 1.00 97.44 95 LYS A O 1
ATOM 702 N N . ARG A 1 96 ? 13.636 4.693 -3.742 1.00 97.81 96 ARG A N 1
ATOM 703 C CA . ARG A 1 96 ? 13.687 3.221 -3.748 1.00 97.81 96 ARG A CA 1
ATOM 704 C C . ARG A 1 96 ? 12.448 2.597 -4.388 1.00 97.81 96 ARG A C 1
ATOM 706 O O . ARG A 1 96 ? 12.275 1.389 -4.337 1.00 97.81 96 ARG A O 1
ATOM 713 N N . THR A 1 97 ? 11.596 3.400 -5.021 1.00 97.81 97 THR A N 1
ATOM 714 C CA . THR A 1 97 ? 10.396 2.941 -5.736 1.00 97.81 97 THR A CA 1
ATOM 715 C C . THR A 1 97 ? 10.634 1.745 -6.666 1.00 97.81 97 THR A C 1
ATOM 717 O O . THR A 1 97 ? 9.863 0.793 -6.561 1.00 97.81 97 THR A O 1
ATOM 720 N N . PRO A 1 98 ? 11.680 1.702 -7.518 1.00 94.94 98 PRO A N 1
ATOM 721 C CA . PRO A 1 98 ? 11.924 0.533 -8.370 1.00 94.94 98 PRO A CA 1
ATOM 722 C C . PRO A 1 98 ? 12.351 -0.729 -7.600 1.00 94.94 98 PRO A C 1
ATOM 724 O O . PRO A 1 98 ? 12.237 -1.822 -8.139 1.00 94.94 98 PRO A O 1
ATOM 727 N N . GLU A 1 99 ? 12.814 -0.613 -6.348 1.00 95.00 99 GLU A N 1
ATOM 728 C CA . GLU A 1 99 ? 13.071 -1.772 -5.473 1.00 95.00 99 GLU A CA 1
ATOM 729 C C . GLU A 1 99 ? 11.767 -2.335 -4.880 1.00 95.00 99 GLU A C 1
ATOM 731 O O . GLU A 1 99 ? 11.722 -3.495 -4.481 1.00 95.00 99 GLU A O 1
ATOM 736 N N . LEU A 1 100 ? 10.716 -1.510 -4.791 1.00 91.19 100 LEU A N 1
ATOM 737 C CA . LEU A 1 100 ? 9.447 -1.845 -4.138 1.00 91.19 100 LEU A CA 1
ATOM 738 C C . LEU A 1 100 ? 8.347 -2.233 -5.131 1.00 91.19 100 LEU A C 1
ATOM 740 O O . LEU A 1 100 ? 7.497 -3.058 -4.811 1.00 91.19 100 LEU A O 1
ATOM 744 N N . ILE A 1 101 ? 8.331 -1.619 -6.317 1.00 93.19 101 ILE A N 1
ATOM 745 C CA . ILE A 1 101 ? 7.308 -1.837 -7.342 1.00 93.19 101 ILE A CA 1
ATOM 746 C C . ILE A 1 101 ? 7.941 -2.602 -8.519 1.00 93.19 101 ILE A C 1
ATOM 748 O O . ILE A 1 101 ? 8.673 -1.989 -9.299 1.00 93.19 101 ILE A O 1
ATOM 752 N N . PRO A 1 102 ? 7.640 -3.906 -8.705 1.00 88.00 102 PRO A N 1
ATOM 753 C CA . PRO A 1 102 ? 8.431 -4.804 -9.561 1.00 88.00 102 PRO A CA 1
ATOM 754 C C . PRO A 1 102 ? 8.624 -4.382 -11.026 1.00 88.00 102 PRO A C 1
ATOM 756 O O . PRO A 1 102 ? 9.621 -4.740 -11.645 1.00 88.00 102 PRO A O 1
ATOM 759 N N . LEU A 1 103 ? 7.674 -3.643 -11.606 1.00 90.00 103 LEU A N 1
ATOM 760 C CA . LEU A 1 103 ? 7.706 -3.232 -13.019 1.00 90.00 103 LEU A CA 1
ATOM 761 C C . LEU A 1 103 ? 7.978 -1.737 -13.209 1.00 90.00 103 LEU A C 1
ATOM 763 O O . LEU A 1 103 ? 7.861 -1.223 -14.327 1.00 90.00 103 LEU A O 1
ATOM 767 N N . CYS A 1 104 ? 8.317 -1.026 -12.133 1.00 91.25 104 CYS A N 1
ATOM 768 C CA . CYS A 1 104 ? 8.779 0.347 -12.244 1.00 91.25 104 CYS A CA 1
ATOM 769 C C . CYS A 1 104 ? 10.173 0.386 -12.859 1.00 91.25 104 CYS A C 1
ATOM 771 O O . CYS A 1 104 ? 11.046 -0.419 -12.545 1.00 91.25 104 CYS A O 1
ATOM 773 N N . HIS A 1 105 ? 10.392 1.376 -13.716 1.00 89.62 105 HIS A N 1
ATOM 774 C CA . HIS A 1 105 ? 11.737 1.685 -14.173 1.00 89.62 105 HIS A CA 1
ATOM 775 C C . HIS A 1 105 ? 12.450 2.494 -13.092 1.00 89.62 105 HIS A C 1
ATOM 777 O O . HIS A 1 105 ? 11.817 3.265 -12.371 1.00 89.62 105 HIS A O 1
ATOM 783 N N . GLY A 1 106 ? 13.775 2.383 -13.030 1.00 91.62 106 GLY A N 1
ATOM 784 C CA . GLY A 1 106 ? 14.568 3.404 -12.357 1.00 91.62 106 GLY A CA 1
ATOM 785 C C . GLY A 1 106 ? 14.438 4.731 -13.101 1.00 91.62 106 GLY A C 1
ATOM 786 O O . GLY A 1 106 ? 14.595 4.766 -14.321 1.00 91.62 106 GLY A O 1
ATOM 787 N N . VAL A 1 107 ? 14.153 5.804 -12.366 1.00 93.38 107 VAL A N 1
ATOM 788 C CA . VAL A 1 107 ? 14.052 7.166 -12.900 1.00 93.38 107 VAL A CA 1
ATOM 789 C C . VAL A 1 107 ? 15.082 8.080 -12.250 1.00 93.38 107 VAL A C 1
ATOM 791 O O . VAL A 1 107 ? 15.355 7.987 -11.050 1.00 93.38 107 VAL A O 1
ATOM 794 N N . ALA A 1 108 ? 15.643 8.999 -13.032 1.00 91.25 108 ALA A N 1
ATOM 795 C CA . ALA A 1 108 ? 16.565 10.013 -12.528 1.00 91.25 108 ALA A CA 1
ATOM 796 C C . ALA A 1 108 ? 15.802 11.140 -11.806 1.00 91.25 108 ALA A C 1
ATOM 798 O O . ALA A 1 108 ? 15.572 12.215 -12.369 1.00 91.25 108 ALA A O 1
ATOM 799 N N . LEU A 1 109 ? 15.383 10.885 -10.560 1.00 96.69 109 LEU A N 1
ATOM 800 C CA . LEU A 1 109 ? 14.683 11.870 -9.731 1.00 96.69 109 LEU A CA 1
ATOM 801 C C . LEU A 1 109 ? 15.528 13.132 -9.536 1.00 96.69 109 LEU A C 1
ATOM 803 O O . LEU A 1 109 ? 16.649 13.079 -9.030 1.00 96.69 109 LEU A O 1
ATOM 807 N N . THR A 1 110 ? 14.955 14.277 -9.895 1.00 97.06 110 THR A N 1
ATOM 808 C CA . THR A 1 110 ? 15.562 15.602 -9.729 1.00 97.06 110 THR A CA 1
ATOM 809 C C . THR A 1 110 ? 15.052 16.305 -8.479 1.00 97.06 110 THR A C 1
ATOM 811 O O . THR A 1 110 ? 15.783 17.088 -7.876 1.00 97.06 110 THR A O 1
ATOM 814 N N . HIS A 1 111 ? 13.814 16.022 -8.068 1.00 98.00 111 HIS A N 1
ATOM 815 C CA . HIS A 1 111 ? 13.215 16.605 -6.875 1.00 98.00 111 HIS A CA 1
ATOM 816 C C . HIS A 1 111 ? 12.205 15.651 -6.234 1.00 98.00 111 HIS A C 1
ATOM 818 O O . HIS A 1 111 ? 11.445 14.973 -6.923 1.00 98.00 111 HIS A O 1
ATOM 824 N N . VAL A 1 112 ? 12.197 15.619 -4.901 1.00 98.19 112 VAL A N 1
ATOM 825 C CA . VAL A 1 112 ? 11.151 14.978 -4.101 1.00 98.19 112 VAL A CA 1
ATOM 826 C C . VAL A 1 112 ? 10.838 15.889 -2.921 1.00 98.19 112 VAL A C 1
ATOM 828 O O . VAL A 1 112 ? 11.730 16.197 -2.128 1.00 98.19 112 VAL A O 1
ATOM 831 N N . ALA A 1 113 ? 9.574 16.274 -2.787 1.00 98.50 113 ALA A N 1
ATOM 832 C CA . ALA A 1 113 ? 9.038 16.966 -1.624 1.00 98.50 113 ALA A CA 1
ATOM 833 C C . ALA A 1 113 ? 7.923 16.131 -1.000 1.00 98.50 113 ALA A C 1
ATOM 835 O O . ALA A 1 113 ? 7.152 15.478 -1.700 1.00 98.50 113 ALA A O 1
ATOM 836 N N . VAL A 1 114 ? 7.858 16.144 0.327 1.00 98.69 114 VAL A N 1
ATOM 837 C CA . VAL A 1 114 ? 6.781 15.526 1.100 1.00 98.69 114 VAL A CA 1
ATOM 838 C C . VAL A 1 114 ? 6.309 16.574 2.091 1.00 98.69 114 VAL A C 1
ATOM 840 O O . VAL A 1 114 ? 7.103 17.025 2.916 1.00 98.69 114 VAL A O 1
ATOM 843 N N . GLU A 1 115 ? 5.046 16.971 2.015 1.00 98.69 115 GLU A N 1
ATOM 844 C CA . GLU A 1 115 ? 4.373 17.856 2.956 1.00 98.69 115 GLU A CA 1
ATOM 845 C C . GLU A 1 115 ? 3.430 17.063 3.859 1.00 98.69 115 GLU A C 1
ATOM 847 O O . GLU A 1 115 ? 2.726 16.160 3.413 1.00 98.69 115 GLU A O 1
ATOM 852 N N . LEU A 1 116 ? 3.413 17.418 5.144 1.00 98.38 116 LEU A N 1
ATOM 853 C CA . LEU A 1 116 ? 2.504 16.853 6.133 1.00 98.38 116 LEU A CA 1
ATOM 854 C C . LEU A 1 116 ? 1.799 18.004 6.843 1.00 98.38 116 LEU A C 1
ATOM 856 O O . LEU A 1 116 ? 2.468 18.926 7.314 1.00 98.38 116 LEU A O 1
ATOM 860 N N . SER A 1 117 ? 0.474 17.940 6.914 1.00 97.94 117 SER A N 1
ATOM 861 C CA . SER A 1 117 ? -0.375 18.920 7.591 1.00 97.94 117 SER A CA 1
ATOM 862 C C . SER A 1 117 ? -1.300 18.195 8.560 1.00 97.94 117 SER A C 1
ATOM 864 O O . SER A 1 117 ? -1.969 17.237 8.175 1.00 97.94 117 SER A O 1
ATOM 866 N N . ILE A 1 118 ? -1.293 18.618 9.824 1.00 97.94 118 ILE A N 1
ATOM 867 C CA . ILE A 1 118 ? -2.193 18.086 10.848 1.00 97.94 118 ILE A CA 1
ATOM 868 C C . ILE A 1 118 ? -3.514 18.852 10.753 1.00 97.94 118 ILE A C 1
ATOM 870 O O . ILE A 1 118 ? -3.515 20.079 10.821 1.00 97.94 118 ILE A O 1
ATOM 874 N N . ASP A 1 119 ? -4.619 18.125 10.639 1.00 97.00 119 ASP A N 1
ATOM 875 C CA . ASP A 1 119 ? -5.973 18.643 10.801 1.00 97.00 119 ASP A CA 1
ATOM 876 C C . ASP A 1 119 ? -6.539 18.105 12.122 1.00 97.00 119 ASP A C 1
ATOM 878 O O . ASP A 1 119 ? -7.019 16.971 12.216 1.00 97.00 119 ASP A O 1
ATOM 882 N N . GLU A 1 120 ? -6.435 18.912 13.180 1.00 96.00 120 GLU A N 1
ATOM 883 C CA . GLU A 1 120 ? -6.943 18.545 14.505 1.00 96.00 120 GLU A CA 1
ATOM 884 C C . GLU A 1 120 ? -8.469 18.401 14.527 1.00 96.00 120 GLU A C 1
ATOM 886 O O . GLU A 1 120 ? -8.992 17.573 15.277 1.00 96.00 120 GLU A O 1
ATOM 891 N N . ALA A 1 121 ? -9.185 19.174 13.704 1.00 95.19 121 ALA A N 1
ATOM 892 C CA . ALA A 1 121 ? -10.643 19.152 13.654 1.00 95.19 121 ALA A CA 1
ATOM 893 C C . ALA A 1 121 ? -11.152 17.868 12.988 1.00 95.19 121 ALA A C 1
ATOM 895 O O . ALA A 1 121 ? -12.087 17.242 13.488 1.00 95.19 121 ALA A O 1
ATOM 896 N N . ALA A 1 122 ? -10.499 17.445 11.904 1.00 95.06 122 ALA A N 1
ATOM 897 C CA . ALA A 1 122 ? -10.779 16.182 11.229 1.00 95.06 122 ALA A CA 1
ATOM 898 C C . ALA A 1 122 ? -10.096 14.969 11.884 1.00 95.06 122 ALA A C 1
ATOM 900 O O . ALA A 1 122 ? -10.300 13.849 11.425 1.00 95.06 122 ALA A O 1
ATOM 901 N N . ALA A 1 123 ? -9.293 15.178 12.936 1.00 97.44 123 ALA A N 1
ATOM 902 C CA . ALA A 1 123 ? -8.475 14.156 13.588 1.00 97.44 123 ALA A CA 1
ATOM 903 C C . ALA A 1 123 ? -7.605 13.360 12.594 1.00 97.44 123 ALA A C 1
ATOM 905 O O . ALA A 1 123 ? -7.555 12.127 12.614 1.00 97.44 123 ALA A O 1
ATOM 906 N N . ALA A 1 124 ? -6.908 14.079 11.715 1.00 97.69 124 ALA A N 1
ATOM 907 C CA . ALA A 1 124 ? -6.189 13.495 10.595 1.00 97.69 124 ALA A CA 1
ATOM 908 C C . ALA A 1 124 ? -4.835 14.165 10.339 1.00 97.69 124 ALA A C 1
ATOM 910 O O . ALA A 1 124 ? -4.582 15.297 10.744 1.00 97.69 124 ALA A O 1
ATOM 911 N N . VAL A 1 125 ? -3.965 13.470 9.606 1.00 98.38 125 VAL A N 1
ATOM 912 C CA . VAL A 1 125 ? -2.808 14.087 8.946 1.00 98.38 125 VAL A CA 1
ATOM 913 C C . VAL A 1 125 ? -2.940 13.898 7.443 1.00 98.38 125 VAL A C 1
ATOM 915 O O . VAL A 1 125 ? -3.033 12.768 6.952 1.00 98.38 125 VAL A O 1
ATOM 918 N N . HIS A 1 126 ? -2.928 15.011 6.715 1.00 98.44 126 HIS A N 1
ATOM 919 C CA . HIS A 1 126 ? -2.869 15.041 5.262 1.00 98.44 126 HIS A CA 1
ATOM 920 C C . HIS A 1 126 ? -1.416 15.003 4.808 1.00 98.44 126 HIS A C 1
ATOM 922 O O . HIS A 1 126 ? -0.579 15.769 5.289 1.00 98.44 126 HIS A O 1
ATOM 928 N N . ILE A 1 127 ? -1.126 14.095 3.883 1.00 98.69 127 ILE A N 1
ATOM 929 C CA . ILE A 1 127 ? 0.209 13.877 3.339 1.00 98.69 127 ILE A CA 1
ATOM 930 C C . ILE A 1 127 ? 0.139 14.169 1.850 1.00 98.69 127 ILE A C 1
ATOM 932 O O . ILE A 1 127 ? -0.665 13.552 1.153 1.00 98.69 127 ILE A O 1
ATOM 936 N N . THR A 1 128 ? 0.999 15.054 1.368 1.00 98.75 128 THR A N 1
ATOM 937 C CA . THR A 1 128 ? 1.171 15.333 -0.058 1.00 98.75 128 THR A CA 1
ATOM 938 C C . THR A 1 128 ? 2.619 15.060 -0.422 1.00 98.75 128 THR A C 1
ATOM 940 O O . THR A 1 128 ? 3.519 15.424 0.328 1.00 98.75 128 THR A O 1
ATOM 943 N N . ALA A 1 129 ? 2.868 14.399 -1.547 1.00 98.81 129 ALA A N 1
ATOM 944 C CA . ALA A 1 129 ? 4.216 14.254 -2.075 1.00 98.81 129 ALA A CA 1
ATOM 945 C C . ALA A 1 129 ? 4.272 14.685 -3.532 1.00 98.81 129 ALA A C 1
ATOM 947 O O . ALA A 1 129 ? 3.419 14.293 -4.328 1.00 98.81 129 ALA A O 1
ATOM 948 N N . THR A 1 130 ? 5.306 15.447 -3.873 1.00 98.75 130 THR A N 1
ATOM 949 C CA . THR A 1 130 ? 5.648 15.823 -5.244 1.00 98.75 130 THR A CA 1
ATOM 950 C C . THR A 1 130 ? 6.941 15.120 -5.637 1.00 98.75 130 THR A C 1
ATOM 952 O O . THR A 1 130 ? 7.940 15.235 -4.930 1.00 98.75 130 THR A O 1
ATOM 955 N N . ALA A 1 131 ? 6.934 14.415 -6.766 1.00 98.56 131 ALA A N 1
ATOM 956 C CA . ALA A 1 131 ? 8.118 13.824 -7.380 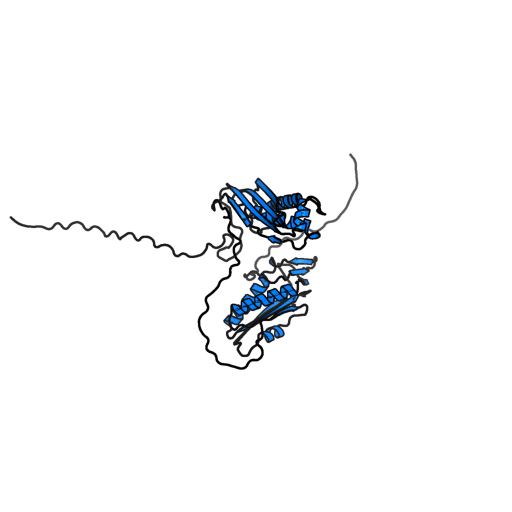1.00 98.56 131 ALA A CA 1
ATOM 957 C C . ALA A 1 131 ? 8.343 14.436 -8.766 1.00 98.56 131 ALA A C 1
ATOM 959 O O . ALA A 1 131 ? 7.390 14.629 -9.526 1.00 98.56 131 ALA A O 1
ATOM 960 N N . GLU A 1 132 ? 9.601 14.723 -9.098 1.00 98.25 132 GLU A N 1
ATOM 961 C CA . GLU A 1 132 ? 10.006 15.246 -10.402 1.00 98.25 132 GLU A CA 1
ATOM 962 C C . GLU A 1 132 ? 11.240 14.516 -10.928 1.00 98.25 132 GLU A C 1
ATOM 964 O O . GLU A 1 132 ? 12.143 14.165 -10.164 1.00 98.25 132 GLU A O 1
ATOM 969 N N . ALA A 1 133 ? 11.287 14.313 -12.242 1.00 96.81 133 ALA A N 1
ATOM 970 C CA . ALA A 1 133 ? 12.423 13.720 -12.937 1.00 96.81 133 ALA A CA 1
ATOM 971 C C . ALA A 1 133 ? 12.554 14.260 -14.363 1.00 96.81 133 ALA A C 1
ATOM 973 O O . ALA A 1 133 ? 11.603 14.777 -14.952 1.00 96.81 133 ALA A O 1
ATOM 974 N N . MET A 1 134 ? 13.732 14.066 -14.946 1.00 94.44 134 MET A N 1
ATOM 975 C CA . MET A 1 134 ? 13.979 14.255 -16.373 1.00 94.44 134 MET A CA 1
ATOM 976 C C . MET A 1 134 ? 14.164 12.875 -17.012 1.00 94.44 134 MET A C 1
ATOM 978 O O . MET A 1 134 ? 15.276 12.356 -17.046 1.00 94.44 134 MET A O 1
ATOM 982 N N . ASP A 1 135 ? 13.073 12.256 -17.481 1.00 93.50 135 ASP A N 1
ATOM 983 C CA . ASP A 1 135 ? 13.097 10.850 -17.917 1.00 93.50 135 ASP A CA 1
ATOM 984 C C . ASP A 1 135 ? 12.057 10.496 -19.007 1.00 93.50 135 ASP A C 1
ATOM 986 O O . ASP A 1 135 ? 11.267 11.329 -19.477 1.00 93.50 135 ASP A O 1
ATOM 990 N N . ARG A 1 136 ? 12.093 9.237 -19.459 1.00 91.31 136 ARG A N 1
ATOM 991 C CA . ARG A 1 136 ? 11.270 8.652 -20.531 1.00 91.31 136 ARG A CA 1
ATOM 992 C C . ARG A 1 136 ? 9.921 8.129 -20.032 1.00 91.31 136 ARG A C 1
ATOM 994 O O . ARG A 1 136 ? 8.967 8.055 -20.817 1.00 91.31 136 ARG A O 1
ATOM 1001 N N . THR A 1 137 ? 9.827 7.802 -18.746 1.00 92.38 137 THR A N 1
ATOM 1002 C CA . THR A 1 137 ? 8.602 7.368 -18.056 1.00 92.38 137 THR A CA 1
ATOM 1003 C C . THR A 1 137 ? 8.155 8.396 -17.018 1.00 92.38 137 THR A C 1
ATOM 1005 O O . THR A 1 137 ? 8.912 9.299 -16.689 1.00 92.38 137 THR A O 1
ATOM 1008 N N . GLY A 1 138 ? 6.905 8.314 -16.566 1.00 94.44 138 GLY A N 1
ATOM 1009 C CA . GLY A 1 138 ? 6.387 9.181 -15.509 1.00 94.44 138 GLY A CA 1
ATOM 1010 C C . GLY A 1 138 ? 6.903 8.804 -14.116 1.00 94.44 138 GLY A C 1
ATOM 1011 O O . GLY A 1 138 ? 7.585 7.794 -13.960 1.00 94.44 138 GLY A O 1
ATOM 1012 N N . VAL A 1 139 ? 6.586 9.656 -13.136 1.00 97.94 139 VAL A N 1
ATOM 1013 C CA . VAL A 1 139 ? 7.010 9.535 -11.728 1.00 97.94 139 VAL A CA 1
ATOM 1014 C C . VAL A 1 139 ? 5.827 9.381 -10.763 1.00 97.94 139 VAL A C 1
ATOM 1016 O O . VAL A 1 139 ? 5.883 9.766 -9.594 1.00 97.94 139 VAL A O 1
ATOM 1019 N N . GLU A 1 140 ? 4.694 8.880 -11.271 1.00 98.12 140 GLU A N 1
ATOM 1020 C CA . GLU A 1 140 ? 3.472 8.673 -10.489 1.00 98.12 140 GLU A CA 1
ATOM 1021 C C . GLU A 1 140 ? 3.718 7.743 -9.298 1.00 98.12 140 GLU A C 1
ATOM 1023 O O . GLU A 1 140 ? 3.216 7.991 -8.199 1.00 98.12 140 GLU A O 1
ATOM 1028 N N . MET A 1 141 ? 4.505 6.689 -9.513 1.00 97.94 141 MET A N 1
ATOM 1029 C CA . MET A 1 141 ? 4.768 5.681 -8.494 1.00 97.94 141 MET A CA 1
ATOM 1030 C C . MET A 1 141 ? 5.689 6.210 -7.401 1.00 97.94 141 MET A C 1
ATOM 1032 O O . MET A 1 141 ? 5.438 5.930 -6.235 1.00 97.94 141 MET A O 1
ATOM 1036 N N . GLU A 1 142 ? 6.670 7.046 -7.733 1.00 98.56 142 GLU A N 1
ATOM 1037 C CA . GLU A 1 142 ? 7.562 7.667 -6.755 1.00 98.56 142 GLU A CA 1
ATOM 1038 C C . GLU A 1 142 ? 6.790 8.570 -5.792 1.00 98.56 142 GLU A C 1
ATOM 1040 O O . GLU A 1 142 ? 7.005 8.507 -4.580 1.00 98.56 142 GLU A O 1
ATOM 1045 N N . ALA A 1 143 ? 5.830 9.350 -6.300 1.00 98.56 143 ALA A N 1
ATOM 1046 C CA . ALA A 1 143 ? 4.953 10.161 -5.459 1.00 98.56 143 ALA A CA 1
ATOM 1047 C C . ALA A 1 143 ? 4.026 9.292 -4.580 1.00 98.56 143 ALA A C 1
ATOM 1049 O O . ALA A 1 143 ? 3.865 9.558 -3.387 1.00 98.56 143 ALA A O 1
ATOM 1050 N N . MET A 1 144 ? 3.438 8.228 -5.142 1.00 98.56 144 MET A N 1
ATOM 1051 C CA . MET A 1 144 ? 2.523 7.322 -4.426 1.00 98.56 144 MET A CA 1
ATOM 1052 C C . MET A 1 144 ? 3.228 6.511 -3.330 1.00 98.56 144 MET A C 1
ATOM 1054 O O . MET A 1 144 ? 2.702 6.354 -2.224 1.00 98.56 144 MET A O 1
ATOM 1058 N N . VAL A 1 145 ? 4.437 6.027 -3.607 1.00 98.69 145 VAL A N 1
ATOM 1059 C CA . VAL A 1 145 ? 5.285 5.332 -2.634 1.00 98.69 145 VAL A CA 1
ATOM 1060 C C . VAL A 1 145 ? 5.712 6.287 -1.519 1.00 98.69 145 VAL A C 1
ATOM 1062 O O . VAL A 1 145 ? 5.652 5.909 -0.348 1.00 98.69 145 VAL A O 1
ATOM 1065 N N . ALA A 1 146 ? 6.053 7.539 -1.844 1.00 98.69 146 ALA A N 1
ATOM 1066 C CA . ALA A 1 146 ? 6.433 8.542 -0.851 1.00 98.69 146 ALA A CA 1
ATOM 1067 C C . ALA A 1 146 ? 5.327 8.799 0.187 1.00 98.69 146 ALA A C 1
ATOM 1069 O O . ALA A 1 146 ? 5.588 8.719 1.390 1.00 98.69 146 ALA A O 1
ATOM 1070 N N . VAL A 1 147 ? 4.087 9.063 -0.254 1.00 98.81 147 VAL A N 1
ATOM 1071 C CA . VAL A 1 147 ? 2.966 9.297 0.681 1.00 98.81 147 VAL A CA 1
ATOM 1072 C C . VAL A 1 147 ? 2.612 8.047 1.488 1.00 98.81 147 VAL A C 1
ATOM 1074 O O . VAL A 1 147 ? 2.256 8.157 2.661 1.00 98.81 147 VAL A O 1
ATOM 1077 N N . SER A 1 148 ? 2.761 6.858 0.895 1.00 98.69 148 SER A N 1
ATOM 1078 C CA . SER A 1 148 ? 2.487 5.583 1.568 1.00 98.69 148 SER A CA 1
ATOM 1079 C C . SER A 1 148 ? 3.488 5.324 2.693 1.00 98.69 148 SER A C 1
ATOM 1081 O O . SER A 1 148 ? 3.096 5.058 3.827 1.00 98.69 148 SER A O 1
ATOM 1083 N N . ALA A 1 149 ? 4.784 5.471 2.412 1.00 98.75 149 ALA A N 1
ATOM 1084 C CA . ALA A 1 149 ? 5.840 5.283 3.402 1.00 98.75 149 ALA A CA 1
ATOM 1085 C C . ALA A 1 149 ? 5.794 6.337 4.516 1.00 98.75 149 ALA A C 1
ATOM 1087 O O . ALA A 1 149 ? 5.970 5.999 5.689 1.00 98.75 149 ALA A O 1
ATOM 1088 N N . ALA A 1 150 ? 5.506 7.598 4.179 1.00 98.62 150 ALA A N 1
ATOM 1089 C CA . ALA A 1 150 ? 5.277 8.641 5.174 1.00 98.62 150 ALA A CA 1
ATOM 1090 C C . ALA A 1 150 ? 4.098 8.281 6.097 1.00 98.62 150 ALA A C 1
ATOM 1092 O O . ALA A 1 150 ? 4.235 8.351 7.318 1.00 98.62 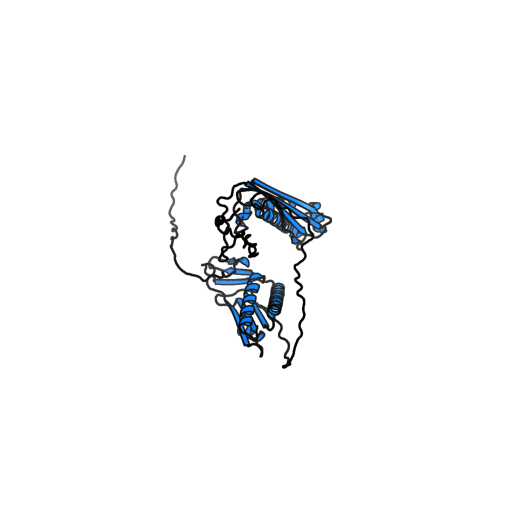150 ALA A O 1
ATOM 1093 N N . GLY A 1 151 ? 2.977 7.811 5.538 1.00 98.44 151 GLY A N 1
ATOM 1094 C CA . GLY A 1 151 ? 1.814 7.362 6.308 1.00 98.44 151 GLY A CA 1
ATOM 1095 C C . GLY A 1 151 ? 2.105 6.167 7.218 1.00 98.44 151 GLY A C 1
ATOM 1096 O O . GLY A 1 151 ? 1.755 6.188 8.397 1.00 98.44 151 GLY A O 1
ATOM 1097 N N . LEU A 1 152 ? 2.808 5.150 6.712 1.00 98.44 152 LEU A N 1
ATOM 1098 C CA . LEU A 1 152 ? 3.233 3.991 7.507 1.00 98.44 152 LEU A CA 1
ATOM 1099 C C . LEU A 1 152 ? 4.209 4.384 8.622 1.00 98.44 152 LEU A C 1
ATOM 1101 O O . LEU A 1 152 ? 4.167 3.820 9.713 1.00 98.44 152 LEU A O 1
ATOM 1105 N N . THR A 1 153 ? 5.049 5.389 8.383 1.00 98.31 153 THR A N 1
ATOM 1106 C CA . THR A 1 153 ? 5.967 5.917 9.398 1.00 98.31 153 THR A CA 1
ATOM 1107 C C . THR A 1 153 ? 5.211 6.678 10.485 1.00 98.31 153 THR A C 1
ATOM 1109 O O . THR A 1 153 ? 5.489 6.471 11.663 1.00 98.31 153 THR A O 1
ATOM 1112 N N . LEU A 1 154 ? 4.205 7.492 10.136 1.00 97.81 154 LEU A N 1
ATOM 1113 C CA . LEU A 1 154 ? 3.304 8.088 11.134 1.00 97.81 154 LEU A CA 1
ATOM 1114 C C . LEU A 1 154 ? 2.634 7.002 11.978 1.00 97.81 154 LEU A C 1
ATOM 1116 O O . LEU A 1 154 ? 2.616 7.106 13.206 1.00 97.81 154 LEU A O 1
ATOM 1120 N N . TYR A 1 155 ? 2.158 5.931 11.335 1.00 97.94 155 TYR A N 1
ATOM 1121 C CA . TYR A 1 155 ? 1.587 4.791 12.042 1.00 97.94 155 TYR A CA 1
ATOM 1122 C C . TYR A 1 155 ? 2.599 4.176 13.020 1.00 97.94 155 TYR A C 1
ATOM 1124 O O . TYR A 1 155 ? 2.307 4.022 14.205 1.00 97.94 155 TYR A O 1
ATOM 1132 N N . ASP A 1 156 ? 3.821 3.873 12.571 1.00 97.19 156 ASP A N 1
ATOM 1133 C CA . ASP A 1 156 ? 4.862 3.282 13.420 1.00 97.19 156 ASP A CA 1
ATOM 1134 C C . ASP A 1 156 ? 5.198 4.145 14.647 1.00 97.19 156 ASP A C 1
ATOM 1136 O O . ASP A 1 156 ? 5.390 3.627 15.764 1.00 97.19 156 ASP A O 1
ATOM 1140 N N . MET A 1 157 ? 5.249 5.458 14.435 1.00 96.25 157 MET A N 1
ATOM 1141 C CA . MET A 1 157 ? 5.605 6.438 15.451 1.00 96.25 157 MET A CA 1
ATOM 1142 C C . MET A 1 157 ? 4.482 6.653 16.474 1.00 96.25 157 MET A C 1
ATOM 1144 O O . MET A 1 157 ? 4.767 6.888 17.648 1.00 96.25 157 MET A O 1
ATOM 1148 N N . LEU A 1 158 ? 3.216 6.501 16.071 1.00 95.75 158 LEU A N 1
ATOM 1149 C CA . LEU A 1 158 ? 2.053 6.812 16.909 1.00 95.75 158 LEU A CA 1
ATOM 1150 C C . LEU A 1 158 ? 1.274 5.580 17.401 1.00 95.75 158 LEU A C 1
ATOM 1152 O O . LEU A 1 158 ? 0.467 5.719 18.319 1.00 95.75 158 LEU A O 1
ATOM 1156 N N . LYS A 1 159 ? 1.553 4.361 16.910 1.00 95.44 159 LYS A N 1
ATOM 1157 C CA . LYS A 1 159 ? 0.842 3.122 17.315 1.00 95.44 159 LYS A CA 1
ATOM 1158 C C . LYS A 1 159 ? 0.903 2.793 18.811 1.00 95.44 159 LYS A C 1
ATOM 1160 O O . LYS A 1 159 ? 0.119 1.989 19.306 1.00 95.44 159 LYS A O 1
ATOM 1165 N N . GLY A 1 160 ? 1.857 3.374 19.541 1.00 93.94 160 GLY A N 1
ATOM 1166 C CA . GLY A 1 160 ? 1.917 3.264 21.003 1.00 93.94 160 GLY A CA 1
ATOM 1167 C C . GLY A 1 160 ? 0.802 4.046 21.704 1.00 93.94 160 GLY A C 1
ATOM 1168 O O . GLY A 1 160 ? 0.355 3.639 22.771 1.00 93.94 160 GLY A O 1
ATOM 1169 N N . ILE A 1 161 ? 0.342 5.136 21.086 1.00 94.12 161 ILE A N 1
ATOM 1170 C CA . ILE A 1 161 ? -0.776 5.960 21.548 1.00 94.12 161 ILE A CA 1
ATOM 1171 C C . ILE A 1 161 ? -2.075 5.416 20.956 1.00 94.12 161 ILE A C 1
ATOM 1173 O O . ILE A 1 161 ? -3.024 5.181 21.700 1.00 94.12 161 ILE A O 1
ATOM 1177 N N . ASP A 1 162 ? -2.110 5.196 19.638 1.00 95.31 162 ASP A N 1
ATOM 1178 C CA . ASP A 1 162 ? -3.310 4.842 18.879 1.00 95.31 162 ASP A CA 1
ATOM 1179 C C . ASP A 1 162 ? -3.059 3.714 17.873 1.00 95.31 162 ASP A C 1
ATOM 1181 O O . ASP A 1 162 ? -2.430 3.909 16.840 1.00 95.31 162 ASP A O 1
ATOM 1185 N N . ARG A 1 163 ? -3.571 2.516 18.157 1.00 95.69 163 ARG A N 1
ATOM 1186 C CA . ARG A 1 163 ? -3.442 1.354 17.259 1.00 95.69 163 ARG A CA 1
ATOM 1187 C C . ARG A 1 163 ? -4.539 1.274 16.200 1.00 95.69 163 ARG A C 1
ATOM 1189 O O . ARG A 1 163 ? -4.457 0.414 15.336 1.00 95.69 163 ARG A O 1
ATOM 1196 N N . ALA A 1 164 ? -5.572 2.109 16.291 1.00 95.62 164 ALA A N 1
ATOM 1197 C CA . ALA A 1 164 ? -6.725 2.067 15.396 1.00 95.62 164 ALA A CA 1
ATOM 1198 C C . ALA A 1 164 ? -6.604 3.069 14.237 1.00 95.62 164 ALA A C 1
ATOM 1200 O O . ALA A 1 164 ? -7.568 3.265 13.500 1.00 95.62 164 ALA A O 1
ATOM 1201 N N . MET A 1 165 ? -5.442 3.716 14.081 1.00 97.62 165 MET A N 1
ATOM 1202 C CA . MET A 1 165 ? -5.207 4.645 12.980 1.00 97.62 165 MET A CA 1
ATOM 1203 C C . MET A 1 165 ? -5.404 3.959 11.627 1.00 97.62 165 MET A C 1
ATOM 1205 O O . MET A 1 165 ? -4.983 2.821 11.425 1.00 97.62 165 MET A O 1
ATOM 1209 N N . VAL A 1 166 ? -5.986 4.681 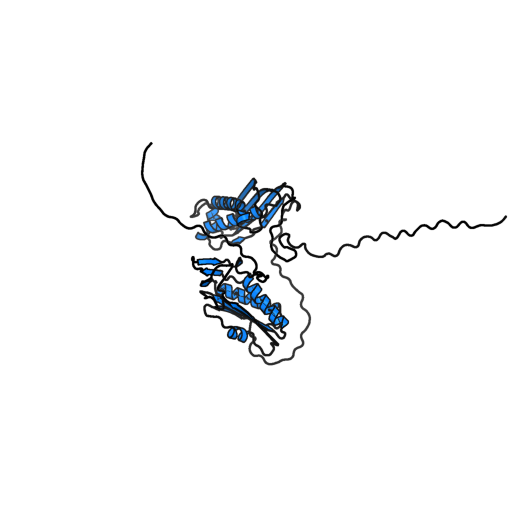10.675 1.00 97.62 166 VAL A N 1
ATOM 1210 C CA . VAL A 1 166 ? -6.242 4.172 9.326 1.00 97.62 166 VAL A CA 1
ATOM 1211 C C . VAL A 1 166 ? -5.496 5.035 8.329 1.00 97.62 166 VAL A C 1
ATOM 1213 O O . VAL A 1 166 ? -5.847 6.195 8.119 1.00 97.62 166 VAL A O 1
ATOM 1216 N N . LEU A 1 167 ? -4.475 4.465 7.691 1.00 97.38 167 LEU A N 1
ATOM 1217 C CA . LEU A 1 167 ? -3.901 5.043 6.483 1.00 97.38 167 LEU A CA 1
ATOM 1218 C C . LEU A 1 167 ? -4.807 4.691 5.307 1.00 97.38 167 LEU A C 1
ATOM 1220 O O . LEU A 1 167 ? -5.064 3.520 5.040 1.00 97.38 167 LEU A O 1
ATOM 1224 N N . GLY A 1 168 ? -5.270 5.698 4.582 1.00 88.50 168 GLY A N 1
ATOM 1225 C CA . GLY A 1 168 ? -6.101 5.481 3.412 1.00 88.50 168 GLY A CA 1
ATOM 1226 C C . GLY A 1 168 ? -5.947 6.588 2.392 1.00 88.50 168 GLY A C 1
ATOM 1227 O O . GLY A 1 168 ? -5.100 7.479 2.505 1.00 88.50 168 GLY A O 1
ATOM 1228 N N . SER A 1 169 ? -6.828 6.555 1.392 1.00 89.50 169 SER A N 1
ATOM 1229 C CA . SER A 1 169 ? -6.955 7.662 0.448 1.00 89.50 169 SER A CA 1
ATOM 1230 C C . SER A 1 169 ? -5.689 7.935 -0.388 1.00 89.50 169 SER A C 1
ATOM 1232 O O . SER A 1 169 ? -5.588 9.018 -0.962 1.00 89.50 169 SER A O 1
ATOM 1234 N N . VAL A 1 170 ? -4.758 6.972 -0.484 1.00 96.12 170 VAL A N 1
ATOM 1235 C CA . VAL A 1 170 ? -3.536 7.066 -1.298 1.00 96.12 170 VAL A CA 1
ATOM 1236 C C . VAL A 1 170 ? -3.923 7.179 -2.772 1.00 96.12 170 VAL A C 1
ATOM 1238 O O . VAL A 1 170 ? -4.516 6.262 -3.341 1.00 96.12 170 VAL A O 1
ATOM 1241 N N . ARG A 1 171 ? -3.637 8.324 -3.393 1.00 96.06 171 ARG A N 1
ATOM 1242 C CA . ARG A 1 171 ? -4.093 8.634 -4.754 1.00 96.06 171 ARG A CA 1
ATOM 1243 C C . ARG A 1 171 ? -3.199 9.645 -5.457 1.00 96.06 171 ARG A C 1
ATOM 1245 O O . ARG A 1 171 ? -2.695 10.577 -4.840 1.00 96.06 171 ARG A O 1
ATOM 1252 N N . LEU A 1 172 ? -3.106 9.529 -6.780 1.00 97.62 172 LEU A N 1
ATOM 1253 C CA . LEU A 1 172 ? -2.491 10.548 -7.629 1.00 97.62 172 LEU A CA 1
ATOM 1254 C C . LEU A 1 172 ? -3.419 11.768 -7.726 1.00 97.62 172 LEU A C 1
ATOM 1256 O O . LEU A 1 172 ? -4.582 11.610 -8.102 1.00 97.62 172 LEU A O 1
ATOM 1260 N N . LEU A 1 173 ? -2.923 12.956 -7.394 1.00 96.75 173 LEU A N 1
ATOM 1261 C CA . LEU A 1 173 ? -3.638 14.235 -7.461 1.00 96.75 173 LEU A CA 1
ATOM 1262 C C . LEU A 1 173 ? -3.387 14.955 -8.786 1.00 96.75 173 LEU A C 1
ATOM 1264 O O . LEU A 1 173 ? -4.310 15.510 -9.373 1.00 96.75 173 LEU A O 1
ATOM 1268 N N . GLU A 1 174 ? -2.154 14.923 -9.277 1.00 97.44 174 GLU A N 1
ATOM 1269 C CA . GLU A 1 174 ? -1.756 15.606 -10.503 1.00 97.44 174 GLU A CA 1
ATOM 1270 C C . GLU A 1 174 ? -0.584 14.865 -11.149 1.00 97.44 174 GLU A C 1
ATOM 1272 O O . GLU A 1 174 ? 0.254 14.297 -10.450 1.00 97.44 174 GLU A O 1
ATOM 1277 N N . LYS A 1 175 ? -0.482 14.888 -12.476 1.00 96.94 175 LYS A N 1
ATOM 1278 C CA . LYS A 1 175 ? 0.767 14.587 -13.176 1.00 96.94 175 LYS A CA 1
ATOM 1279 C C . LYS A 1 175 ? 0.920 15.424 -14.434 1.00 96.94 175 LYS A C 1
ATOM 1281 O O . LYS A 1 175 ? -0.063 15.827 -15.051 1.00 96.94 175 LYS A O 1
ATOM 1286 N N . SER A 1 176 ? 2.158 15.641 -14.849 1.00 95.19 176 SER A N 1
ATOM 1287 C CA . SER A 1 176 ? 2.492 16.342 -16.081 1.00 95.19 176 SER A CA 1
ATOM 1288 C C . SER A 1 176 ? 3.710 15.721 -16.769 1.00 95.19 176 SER A C 1
ATOM 1290 O O . SER A 1 176 ? 4.529 15.035 -16.150 1.00 95.19 176 SER A O 1
ATOM 1292 N N . GLY A 1 177 ? 3.816 15.968 -18.076 1.00 88.88 177 GLY A N 1
ATOM 1293 C CA . GLY A 1 177 ? 4.880 15.434 -18.919 1.00 88.88 177 GLY A CA 1
ATOM 1294 C C . GLY A 1 177 ? 4.542 14.082 -19.551 1.00 88.88 177 GLY A C 1
ATOM 1295 O O . GLY A 1 177 ? 3.748 13.290 -19.046 1.00 88.88 177 GLY A O 1
ATOM 1296 N N . GLY A 1 178 ? 5.171 13.806 -20.692 1.00 87.56 178 GLY A N 1
ATOM 1297 C CA . GLY A 1 178 ? 4.915 12.597 -21.468 1.00 87.56 178 GLY A CA 1
ATOM 1298 C C . GLY A 1 178 ? 3.723 12.651 -22.406 1.00 87.56 178 GLY A C 1
ATOM 1299 O O . GLY A 1 178 ? 2.993 13.631 -22.499 1.00 87.56 178 GLY A O 1
ATOM 1300 N N . ARG A 1 179 ? 3.524 11.529 -23.101 1.00 83.12 179 ARG A N 1
ATOM 1301 C CA . ARG A 1 179 ? 2.517 11.384 -24.158 1.00 83.12 179 ARG A CA 1
ATOM 1302 C C . ARG A 1 179 ? 1.080 11.494 -23.649 1.00 83.12 179 ARG A C 1
ATOM 1304 O O . ARG A 1 179 ? 0.229 11.986 -24.372 1.00 83.12 179 ARG A O 1
ATOM 1311 N N . SER A 1 180 ? 0.816 11.038 -22.422 1.00 83.75 180 SER A N 1
ATOM 1312 C CA . SER A 1 180 ? -0.522 11.097 -21.817 1.00 83.75 180 SER A CA 1
ATOM 1313 C C . SER A 1 180 ? -0.951 12.514 -21.426 1.00 83.75 180 SER A C 1
ATOM 1315 O O . SER A 1 180 ? -2.087 12.694 -21.009 1.00 83.75 180 SER A O 1
ATOM 1317 N N . GLY A 1 181 ? -0.049 13.497 -21.517 1.00 87.38 181 GLY A N 1
ATOM 1318 C CA . GLY A 1 181 ? -0.337 14.880 -21.163 1.00 87.38 181 GLY A CA 1
ATOM 1319 C C . GLY A 1 181 ? -0.532 15.106 -19.663 1.00 87.38 181 GLY A C 1
ATOM 1320 O O . GLY A 1 181 ? -0.128 14.293 -18.825 1.00 87.38 181 GLY A O 1
ATOM 1321 N N . HIS A 1 182 ? -1.118 16.262 -19.352 1.00 94.44 182 HIS A N 1
ATOM 1322 C CA . HIS A 1 182 ? -1.445 16.682 -17.994 1.00 94.44 182 HIS A CA 1
ATOM 1323 C C . HIS A 1 182 ? -2.694 15.960 -17.494 1.00 94.44 182 HIS A C 1
ATOM 1325 O O . HIS A 1 182 ? -3.692 15.860 -18.203 1.00 94.44 182 HIS A O 1
ATOM 1331 N N . PHE A 1 183 ? -2.631 15.470 -16.265 1.00 95.19 183 PHE A N 1
ATOM 1332 C CA . PHE A 1 183 ? -3.781 14.965 -15.535 1.00 95.19 183 PHE A CA 1
ATOM 1333 C C . PHE A 1 183 ? -3.878 15.733 -14.226 1.00 95.19 183 PHE A C 1
ATOM 1335 O O . PHE A 1 183 ? -2.886 15.887 -13.516 1.00 95.19 183 PHE A O 1
ATOM 1342 N N . ARG A 1 184 ? -5.090 16.149 -13.878 1.00 95.50 184 ARG A N 1
ATOM 1343 C CA . ARG A 1 184 ? -5.427 16.679 -12.563 1.00 95.50 184 ARG A CA 1
ATOM 1344 C C . ARG A 1 184 ? -6.695 15.990 -12.105 1.00 95.50 184 ARG A C 1
ATOM 1346 O O . ARG A 1 184 ? -7.665 15.915 -12.852 1.00 95.50 184 ARG A O 1
ATOM 1353 N N . ARG A 1 185 ? -6.672 15.462 -10.890 1.00 89.75 185 ARG A N 1
ATOM 1354 C CA . ARG A 1 185 ? -7.854 14.887 -10.267 1.00 89.75 185 ARG A CA 1
ATOM 1355 C C . ARG A 1 185 ? -8.836 16.016 -9.977 1.00 89.75 185 ARG A C 1
ATOM 1357 O O . ARG A 1 185 ? -8.491 16.956 -9.266 1.00 89.75 185 ARG A O 1
ATOM 1364 N N . GLU A 1 186 ? -10.038 15.910 -10.522 1.00 86.12 186 GLU A N 1
ATOM 1365 C CA . GLU A 1 186 ? -11.159 16.750 -10.108 1.00 86.12 186 GLU A CA 1
ATOM 1366 C C . GLU A 1 186 ? -11.541 16.376 -8.669 1.00 86.12 186 GLU A C 1
ATOM 1368 O O . GLU A 1 186 ? -11.564 15.191 -8.316 1.00 86.12 186 GLU A O 1
ATOM 1373 N N . GLU A 1 187 ? -11.782 17.373 -7.818 1.00 64.94 187 GLU A N 1
ATOM 1374 C CA . GLU A 1 187 ? -12.339 17.157 -6.481 1.00 64.94 187 GLU A CA 1
ATOM 1375 C C . GLU A 1 187 ? -13.764 16.614 -6.638 1.00 64.94 187 GLU A C 1
ATOM 1377 O O . GLU A 1 187 ? -14.721 17.364 -6.792 1.00 64.94 187 GLU A O 1
ATOM 1382 N N . ALA A 1 188 ? -13.894 15.291 -6.662 1.00 44.09 188 ALA A N 1
ATOM 1383 C CA . ALA A 1 188 ? -15.167 14.591 -6.651 1.00 44.09 188 ALA A CA 1
ATOM 1384 C C . ALA A 1 188 ? -15.298 13.806 -5.343 1.00 44.09 188 ALA A C 1
ATOM 1386 O O . ALA A 1 188 ? -14.308 13.263 -4.838 1.00 44.09 188 ALA A O 1
ATOM 1387 N N . GLU A 1 189 ? -16.523 13.769 -4.813 1.00 39.09 189 GLU A N 1
ATOM 1388 C CA . GLU A 1 189 ? -16.933 12.982 -3.648 1.00 39.09 189 GLU A CA 1
ATOM 1389 C C . GLU A 1 189 ? -16.335 11.563 -3.656 1.00 39.09 189 GLU A C 1
ATOM 1391 O O . GLU A 1 189 ? -16.079 11.002 -4.730 1.00 39.09 189 GLU A O 1
ATOM 1396 N N . PRO A 1 190 ? -16.099 10.960 -2.471 1.00 43.31 190 PRO A N 1
ATOM 1397 C CA . PRO A 1 190 ? -15.599 9.594 -2.373 1.00 43.31 190 PRO A CA 1
ATOM 1398 C C . PRO A 1 190 ? -16.417 8.679 -3.283 1.00 43.31 190 PRO A C 1
ATOM 1400 O O . PRO A 1 190 ? -17.627 8.544 -3.115 1.00 43.31 190 PRO A O 1
ATOM 1403 N N . ARG A 1 191 ? -15.747 8.078 -4.275 1.00 41.75 191 ARG A N 1
ATOM 1404 C CA . ARG A 1 191 ? -16.379 7.180 -5.244 1.00 41.75 191 ARG A CA 1
ATOM 1405 C C . ARG A 1 191 ? -17.153 6.112 -4.458 1.00 41.75 191 ARG A C 1
ATOM 1407 O O . ARG A 1 191 ? -16.509 5.390 -3.690 1.00 41.75 191 ARG A O 1
ATOM 1414 N N . PRO A 1 192 ? -18.487 6.015 -4.606 1.00 34.31 192 PRO A N 1
ATOM 1415 C CA . PRO A 1 192 ? -19.261 5.048 -3.845 1.00 34.31 192 PRO A CA 1
ATOM 1416 C C . PRO A 1 192 ? -18.778 3.627 -4.174 1.00 34.31 192 PRO A C 1
ATOM 1418 O O . PRO A 1 192 ? -18.294 3.386 -5.292 1.00 34.31 192 PRO A O 1
ATOM 1421 N N . PRO A 1 193 ? -18.870 2.681 -3.221 1.00 37.12 193 PRO A N 1
ATOM 1422 C CA . PRO A 1 193 ? -18.624 1.279 -3.517 1.00 37.12 193 PRO A CA 1
ATOM 1423 C C . PRO A 1 193 ? -19.543 0.859 -4.668 1.00 37.12 193 PRO A C 1
ATOM 1425 O O . PRO A 1 193 ? -20.721 1.205 -4.700 1.00 37.12 193 PRO A O 1
ATOM 1428 N N . VAL A 1 194 ? -18.981 0.164 -5.653 1.00 33.56 194 VAL A N 1
ATOM 1429 C CA . VAL A 1 194 ? -19.711 -0.259 -6.850 1.00 33.56 194 VAL A CA 1
ATOM 1430 C C . VAL A 1 194 ? -20.741 -1.314 -6.432 1.00 33.56 194 VAL A C 1
ATOM 1432 O O . VAL A 1 194 ? -20.376 -2.459 -6.189 1.00 33.56 194 VAL A O 1
ATOM 1435 N N . THR A 1 195 ? -22.015 -0.941 -6.322 1.00 31.78 195 THR A N 1
ATOM 1436 C CA . THR A 1 195 ? -23.139 -1.873 -6.155 1.00 31.78 195 THR A CA 1
ATOM 1437 C C . THR A 1 195 ? -23.844 -2.016 -7.501 1.00 31.78 195 THR A C 1
ATOM 1439 O O . THR A 1 195 ? -24.490 -1.078 -7.962 1.00 31.78 195 THR A O 1
ATOM 1442 N N . SER A 1 196 ? -23.690 -3.153 -8.179 1.00 34.72 196 SER A N 1
ATOM 1443 C CA . SER A 1 196 ? -24.438 -3.435 -9.408 1.00 34.72 196 SER A CA 1
ATOM 1444 C C . SER A 1 196 ? -25.796 -4.046 -9.056 1.00 34.72 196 SER A C 1
ATOM 1446 O O . SER A 1 196 ? -25.866 -5.225 -8.712 1.00 34.72 196 SER A O 1
ATOM 1448 N N . GLU A 1 197 ? -26.865 -3.259 -9.134 1.00 31.78 197 GLU A N 1
ATOM 1449 C CA . GLU A 1 197 ? -28.239 -3.771 -9.143 1.00 31.78 197 GLU A CA 1
ATOM 1450 C C . GLU A 1 197 ? -28.545 -4.360 -10.530 1.00 31.78 197 GLU A C 1
ATOM 1452 O O . GLU A 1 197 ? -28.324 -3.704 -11.549 1.00 31.78 197 GLU A O 1
ATOM 1457 N N . VAL A 1 198 ? -29.031 -5.604 -10.581 1.00 37.38 198 VAL A N 1
ATOM 1458 C CA . VAL A 1 198 ? -29.574 -6.217 -11.803 1.00 37.38 198 VAL A CA 1
ATOM 1459 C C . VAL A 1 198 ? -31.008 -6.646 -11.515 1.00 37.38 198 VAL A C 1
ATOM 1461 O O . VAL A 1 198 ? -31.268 -7.404 -10.583 1.00 37.38 198 VAL A O 1
ATOM 1464 N N . ASP A 1 199 ? -31.914 -6.097 -12.319 1.00 25.83 199 ASP A N 1
ATOM 1465 C CA . ASP A 1 199 ? -33.367 -6.163 -12.206 1.00 25.83 199 ASP A CA 1
ATOM 1466 C C . ASP A 1 199 ? -33.889 -7.607 -12.318 1.00 25.83 199 ASP A C 1
ATOM 1468 O O . ASP A 1 199 ? -33.572 -8.339 -13.262 1.00 25.83 199 ASP A O 1
ATOM 1472 N N . ALA A 1 200 ? -34.686 -8.029 -11.337 1.00 35.50 200 ALA A N 1
ATOM 1473 C CA . ALA A 1 200 ? -35.178 -9.393 -11.205 1.00 35.50 200 ALA A CA 1
ATOM 1474 C C . ALA A 1 200 ? -36.627 -9.502 -11.691 1.00 35.50 200 ALA A C 1
ATOM 1476 O O . ALA A 1 200 ? -37.558 -9.088 -11.005 1.00 35.50 200 ALA A O 1
ATOM 1477 N N . SER A 1 201 ? -36.848 -10.162 -12.829 1.00 28.14 201 SER A N 1
ATOM 1478 C CA . SER A 1 201 ? -38.115 -10.858 -13.059 1.00 28.14 201 SER A CA 1
ATOM 1479 C C . SER A 1 201 ? -37.932 -12.026 -14.027 1.00 28.14 201 SER A C 1
ATOM 1481 O O . SER A 1 201 ? -37.499 -11.851 -15.161 1.00 28.14 201 SER A O 1
ATOM 1483 N N . THR A 1 202 ? -38.233 -13.241 -13.568 1.00 27.59 202 THR A N 1
ATOM 1484 C CA . THR A 1 202 ? -39.166 -14.182 -14.213 1.00 27.59 202 THR A CA 1
ATOM 1485 C C . THR A 1 202 ? -39.324 -15.413 -13.316 1.00 27.59 202 THR A C 1
ATOM 1487 O O . THR A 1 202 ? -38.392 -15.911 -12.694 1.00 27.59 202 THR A O 1
ATOM 1490 N N . THR A 1 203 ? -40.581 -15.813 -13.212 1.00 26.08 203 THR A N 1
ATOM 1491 C CA . THR A 1 203 ? -41.244 -16.692 -12.255 1.00 26.08 203 THR A CA 1
ATOM 1492 C C . THR A 1 203 ? -40.857 -18.170 -12.299 1.00 26.08 203 THR A C 1
ATOM 1494 O O . THR A 1 203 ? -40.572 -18.740 -13.348 1.00 26.08 203 THR A O 1
ATOM 1497 N N . ALA A 1 204 ? -40.962 -18.780 -11.118 1.00 32.25 204 ALA A N 1
ATOM 1498 C CA . ALA A 1 204 ? -40.797 -20.193 -10.811 1.00 32.25 204 ALA A CA 1
ATOM 1499 C C . ALA A 1 204 ? -41.862 -21.114 -11.436 1.00 32.25 204 ALA A C 1
ATOM 1501 O O . ALA A 1 204 ? -43.019 -20.728 -11.598 1.00 32.25 204 ALA A O 1
ATOM 1502 N N . VAL A 1 205 ? -41.488 -22.383 -11.630 1.00 27.47 205 VAL A N 1
ATOM 1503 C CA . VAL A 1 205 ? -42.404 -23.534 -11.596 1.00 27.47 205 VAL A CA 1
ATOM 1504 C C . VAL A 1 205 ? -41.750 -24.607 -10.728 1.00 27.47 205 VAL A C 1
ATOM 1506 O O . VAL A 1 205 ? -40.606 -24.989 -10.968 1.00 27.47 205 VAL A O 1
ATOM 1509 N N . GLY A 1 206 ? -42.452 -25.034 -9.679 1.00 27.03 206 GLY A N 1
ATOM 1510 C CA . GLY A 1 206 ? -41.981 -26.032 -8.722 1.00 27.03 206 GLY A CA 1
ATO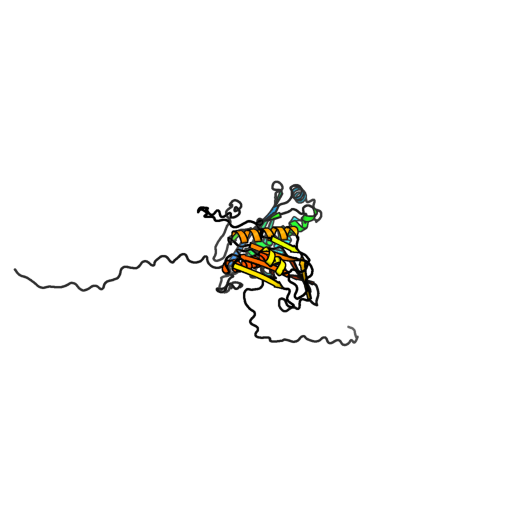M 1511 C C . GLY A 1 206 ? -42.409 -27.458 -9.065 1.00 27.03 206 GLY A C 1
ATOM 1512 O O . GLY A 1 206 ? -43.375 -27.671 -9.793 1.00 27.03 206 GLY A O 1
ATOM 1513 N N . SER A 1 207 ? -41.727 -28.425 -8.452 1.00 27.59 207 SER A N 1
ATOM 1514 C CA . SER A 1 207 ? -42.348 -29.652 -7.944 1.00 27.59 207 SER A CA 1
ATOM 1515 C C . SER A 1 207 ? -41.436 -30.294 -6.896 1.00 27.59 207 SER A C 1
ATOM 1517 O O . SER A 1 207 ? -40.250 -30.507 -7.146 1.00 27.59 207 SER A O 1
ATOM 1519 N N . ASP A 1 208 ? -42.020 -30.572 -5.736 1.00 27.52 208 ASP A N 1
ATOM 1520 C CA . ASP A 1 208 ? -41.398 -31.036 -4.499 1.00 27.52 208 ASP A CA 1
ATOM 1521 C C . ASP A 1 208 ? -40.737 -32.421 -4.568 1.00 27.52 208 ASP A C 1
ATOM 1523 O O . ASP A 1 208 ? -41.309 -33.380 -5.085 1.00 27.52 208 ASP A O 1
ATOM 1527 N N . ALA A 1 209 ? -39.586 -32.546 -3.896 1.00 26.66 209 ALA A N 1
ATOM 1528 C CA . ALA A 1 209 ? -39.094 -33.808 -3.344 1.00 26.66 209 ALA A CA 1
ATOM 1529 C C . ALA A 1 209 ? -38.260 -33.563 -2.066 1.00 26.66 209 ALA A C 1
ATOM 1531 O O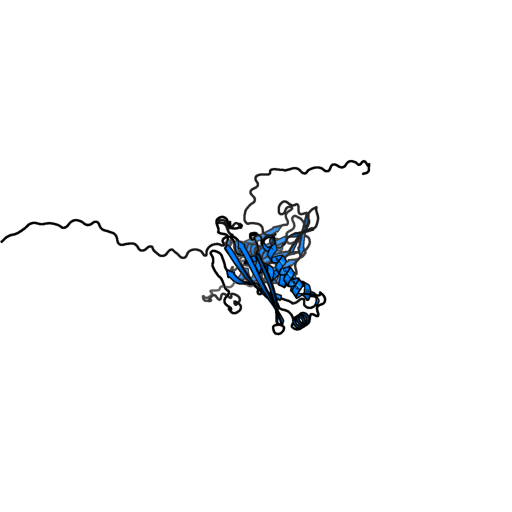 . ALA A 1 209 ? -37.077 -33.241 -2.117 1.00 26.66 209 ALA A O 1
ATOM 1532 N N . VAL A 1 210 ? -38.947 -33.716 -0.929 1.00 30.44 210 VAL A N 1
ATOM 1533 C CA . VAL A 1 210 ? -38.510 -34.128 0.423 1.00 30.44 210 VAL A CA 1
ATOM 1534 C C . VAL A 1 210 ? -37.185 -33.558 0.961 1.00 30.44 210 VAL A C 1
ATOM 1536 O O . VAL A 1 210 ? -36.086 -34.039 0.694 1.00 30.44 210 VAL A O 1
ATOM 1539 N N . ALA A 1 211 ? -37.350 -32.569 1.840 1.00 30.09 211 ALA A N 1
ATOM 1540 C CA . ALA A 1 211 ? -36.329 -31.880 2.612 1.00 30.09 211 ALA A CA 1
ATOM 1541 C C . ALA A 1 211 ? -35.726 -32.727 3.756 1.00 30.09 211 ALA A C 1
ATOM 1543 O O . ALA A 1 211 ? -36.425 -33.151 4.675 1.00 30.09 211 ALA A O 1
ATOM 1544 N N . GLY A 1 212 ? -34.398 -32.866 3.736 1.00 26.52 212 GLY A N 1
ATOM 1545 C CA . GLY A 1 212 ? -33.531 -32.777 4.922 1.00 26.52 212 GLY A CA 1
ATOM 1546 C C . GLY A 1 212 ? -32.814 -31.414 4.893 1.00 26.52 212 GLY A C 1
ATOM 1547 O O . GLY A 1 212 ? -32.770 -30.806 3.821 1.00 26.52 212 GLY A O 1
ATOM 1548 N N . PRO A 1 213 ? -32.310 -30.880 6.023 1.00 34.75 213 PRO A N 1
ATOM 1549 C CA . PRO A 1 213 ? -32.018 -29.454 6.166 1.00 34.75 213 PRO A CA 1
ATOM 1550 C C . PRO A 1 213 ? -31.027 -28.971 5.101 1.00 34.75 213 PRO A C 1
ATOM 1552 O O . PRO A 1 213 ? -30.032 -29.637 4.815 1.00 34.75 213 PRO A O 1
ATOM 1555 N N . ALA A 1 214 ? -31.337 -27.821 4.497 1.00 37.56 214 ALA A N 1
ATOM 1556 C CA . ALA A 1 214 ? -30.548 -27.163 3.465 1.00 37.56 214 ALA A CA 1
ATOM 1557 C C . ALA A 1 214 ? -29.092 -26.987 3.934 1.00 37.56 214 ALA A C 1
ATOM 1559 O O . ALA A 1 214 ? -28.794 -26.148 4.782 1.00 37.56 214 ALA A O 1
ATOM 1560 N N . GLY A 1 215 ? -28.202 -27.840 3.421 1.00 42.22 215 GLY A N 1
ATOM 1561 C CA . GLY A 1 215 ? -26.784 -27.859 3.764 1.00 42.22 215 GLY A CA 1
ATOM 1562 C C . GLY A 1 215 ? -26.090 -26.637 3.185 1.00 42.22 215 GLY A C 1
ATOM 1563 O O . GLY A 1 215 ? -25.764 -26.616 2.000 1.00 42.22 215 GLY A O 1
ATOM 1564 N N . ALA A 1 216 ? -25.940 -25.623 4.032 1.00 53.88 216 ALA A N 1
ATOM 1565 C CA . ALA A 1 216 ? -25.232 -24.387 3.764 1.00 53.88 216 ALA A CA 1
ATOM 1566 C C . ALA A 1 216 ? -23.798 -24.652 3.292 1.00 53.88 216 ALA A C 1
ATOM 1568 O O . ALA A 1 216 ? -23.128 -25.568 3.776 1.00 53.88 216 ALA A O 1
ATOM 1569 N N . SER A 1 217 ? -23.329 -23.805 2.379 1.00 67.50 217 SER A N 1
ATOM 1570 C CA . SER A 1 217 ? -21.916 -23.679 2.059 1.00 67.50 217 SER A CA 1
ATOM 1571 C C . SER A 1 217 ? -21.083 -23.573 3.336 1.00 67.50 217 SER A C 1
ATOM 1573 O O . SER A 1 217 ? -21.404 -22.757 4.202 1.00 67.50 217 SER A O 1
ATOM 1575 N N . ARG A 1 218 ? -20.034 -24.391 3.477 1.00 79.19 218 ARG A N 1
ATOM 1576 C CA . ARG A 1 218 ? -19.288 -24.479 4.739 1.00 79.19 218 ARG A CA 1
ATOM 1577 C C . ARG A 1 218 ? -17.786 -24.331 4.540 1.00 79.19 218 ARG A C 1
ATOM 1579 O O . ARG A 1 218 ? -17.155 -25.116 3.833 1.00 79.19 218 ARG A O 1
ATOM 1586 N N . GLY A 1 219 ? -17.236 -23.298 5.172 1.00 80.81 219 GLY A N 1
ATOM 1587 C CA . GLY A 1 219 ? -15.807 -23.020 5.242 1.00 80.81 219 GLY A CA 1
ATOM 1588 C C . GLY A 1 219 ? -15.261 -23.435 6.600 1.00 80.81 219 GLY A C 1
ATOM 1589 O O . GLY A 1 219 ? -15.927 -23.219 7.610 1.00 80.81 219 GLY A O 1
ATOM 1590 N N . ARG A 1 220 ? -14.079 -24.056 6.651 1.00 86.31 220 ARG A N 1
ATOM 1591 C CA . ARG A 1 220 ? -13.409 -24.382 7.919 1.00 86.31 220 ARG A CA 1
ATOM 1592 C C . ARG A 1 220 ? -11.914 -24.116 7.875 1.00 86.31 220 ARG A C 1
ATOM 1594 O O . ARG A 1 220 ? -11.240 -24.530 6.933 1.00 86.31 220 ARG A O 1
ATOM 1601 N N . ILE A 1 221 ? -11.403 -23.517 8.945 1.00 85.69 221 ILE A N 1
ATOM 1602 C CA . ILE A 1 221 ? -9.973 -23.410 9.221 1.00 85.69 221 ILE A CA 1
ATOM 1603 C C . ILE A 1 221 ? -9.660 -24.365 10.378 1.00 85.69 221 ILE A C 1
ATOM 1605 O O . ILE A 1 221 ? -10.323 -24.330 11.409 1.00 85.69 221 ILE A O 1
ATOM 1609 N N . ARG A 1 222 ? -8.707 -25.281 10.198 1.00 84.31 222 ARG A N 1
ATOM 1610 C CA . ARG A 1 222 ? -8.403 -26.344 11.178 1.00 84.31 222 ARG A CA 1
ATOM 1611 C C . ARG A 1 222 ? -6.905 -26.535 11.345 1.00 84.31 222 ARG A C 1
ATOM 1613 O O . ARG A 1 222 ? -6.153 -26.209 10.438 1.00 84.31 222 ARG A O 1
ATOM 1620 N N . THR A 1 223 ? -6.461 -27.095 12.462 1.00 81.25 223 THR A N 1
ATOM 1621 C CA . THR A 1 223 ? -5.049 -27.481 12.655 1.00 81.25 223 THR A CA 1
ATOM 1622 C C . THR A 1 223 ? -4.808 -28.963 12.351 1.00 81.25 223 THR A C 1
ATOM 1624 O O . THR A 1 223 ? -3.687 -29.378 12.036 1.00 81.25 223 THR A O 1
ATOM 1627 N N . GLU A 1 224 ? -5.867 -29.770 12.387 1.00 84.94 224 GLU A N 1
ATOM 1628 C CA . GLU A 1 224 ? -5.844 -31.205 12.128 1.00 84.94 224 GLU A CA 1
ATOM 1629 C C . GLU A 1 224 ? -5.702 -31.536 10.626 1.00 84.94 224 GLU A C 1
ATOM 1631 O O . GLU A 1 224 ? -6.083 -30.731 9.769 1.00 84.94 224 GLU A O 1
ATOM 1636 N N . PRO A 1 225 ? -5.176 -32.729 10.272 1.00 85.19 225 PRO A N 1
ATOM 1637 C CA . PRO A 1 225 ? -5.098 -33.192 8.887 1.00 85.19 225 PRO A CA 1
ATOM 1638 C C . PRO A 1 225 ? -6.448 -33.160 8.159 1.00 85.19 225 PRO A C 1
ATOM 1640 O O . PRO A 1 225 ? -7.465 -33.610 8.689 1.00 85.19 225 PRO A O 1
ATOM 1643 N N . LEU A 1 226 ? -6.451 -32.660 6.919 1.00 88.38 226 LEU A N 1
ATOM 1644 C CA . LEU A 1 226 ? -7.661 -32.591 6.101 1.00 88.38 226 LEU A CA 1
ATOM 1645 C C . LEU A 1 226 ? -7.955 -33.931 5.434 1.00 88.38 226 LEU A C 1
ATOM 1647 O O . LEU A 1 226 ? -7.063 -34.589 4.898 1.00 88.38 226 LEU A O 1
ATOM 1651 N N . ARG A 1 227 ? -9.238 -34.288 5.404 1.00 85.88 227 ARG A N 1
ATOM 1652 C CA . ARG A 1 227 ? -9.746 -35.502 4.774 1.00 85.88 227 ARG A CA 1
ATOM 1653 C C . ARG A 1 227 ? -10.664 -35.150 3.612 1.00 85.88 227 ARG A C 1
ATOM 1655 O O . ARG A 1 227 ? -11.644 -34.428 3.786 1.00 85.88 227 ARG A O 1
ATOM 1662 N N . LEU A 1 228 ? -10.336 -35.645 2.419 1.00 87.00 228 LEU A N 1
ATOM 1663 C CA . LEU A 1 228 ? -11.101 -35.360 1.202 1.00 87.00 228 LEU A CA 1
ATOM 1664 C C . LEU A 1 228 ? -12.548 -35.863 1.308 1.00 87.00 228 LEU A C 1
ATOM 1666 O O . LEU A 1 228 ? -13.476 -35.165 0.909 1.00 87.00 228 LEU A O 1
ATOM 1670 N N . ASP A 1 229 ? -12.734 -37.052 1.877 1.00 87.56 229 ASP A N 1
ATOM 1671 C CA . ASP A 1 229 ? -14.028 -37.700 2.079 1.00 87.56 229 ASP A CA 1
ATOM 1672 C C . ASP A 1 229 ? -14.977 -36.875 2.958 1.00 87.56 229 ASP A C 1
ATOM 1674 O O . ASP A 1 229 ? -16.164 -36.794 2.648 1.00 87.56 229 ASP A O 1
ATOM 1678 N N . GLU A 1 230 ? -14.461 -36.190 3.984 1.00 87.31 230 GLU A N 1
ATOM 1679 C CA . GLU A 1 230 ? -15.267 -35.298 4.830 1.00 87.31 230 GLU A CA 1
ATOM 1680 C C . GLU A 1 230 ? -15.858 -34.133 4.026 1.00 87.31 230 GLU A C 1
ATOM 1682 O O . GLU A 1 230 ? -17.057 -33.871 4.101 1.00 87.31 230 GLU A O 1
ATOM 1687 N N . VAL A 1 231 ? -15.032 -33.459 3.219 1.00 89.19 231 VAL A N 1
ATOM 1688 C CA . VAL A 1 231 ? -15.453 -32.274 2.452 1.00 89.19 231 VAL A CA 1
ATOM 1689 C C . VAL A 1 231 ? -16.370 -32.663 1.288 1.00 89.19 231 VAL A C 1
ATOM 1691 O O . VAL A 1 231 ? -17.317 -31.946 0.967 1.00 89.19 231 VAL A O 1
ATOM 1694 N N . VAL A 1 232 ? -16.145 -33.831 0.679 1.00 90.38 232 VAL A N 1
ATOM 1695 C CA . VAL A 1 232 ? -17.046 -34.392 -0.340 1.00 90.38 232 VAL A CA 1
ATOM 1696 C C . VAL A 1 232 ? -18.418 -34.713 0.251 1.00 90.38 232 VAL A C 1
ATOM 1698 O O . VAL A 1 232 ? -19.434 -34.423 -0.384 1.00 90.38 232 VAL A O 1
ATOM 1701 N N . ALA A 1 233 ? -18.472 -35.272 1.462 1.00 88.00 233 ALA A N 1
ATOM 1702 C CA . ALA A 1 233 ? -19.734 -35.609 2.115 1.00 88.00 233 ALA A CA 1
ATOM 1703 C C . ALA A 1 233 ? -20.606 -34.369 2.383 1.00 88.00 233 ALA A C 1
ATOM 1705 O O . ALA A 1 233 ? -21.830 -34.460 2.323 1.00 88.00 233 ALA A O 1
ATOM 1706 N N . GLU A 1 234 ? -19.997 -33.203 2.618 1.00 88.88 234 GLU A N 1
ATOM 1707 C CA . GLU A 1 234 ? -20.720 -31.944 2.848 1.00 88.88 234 GLU A CA 1
ATOM 1708 C C . GLU A 1 234 ? -21.426 -31.404 1.608 1.00 88.88 234 GLU A C 1
ATOM 1710 O O . GLU A 1 234 ? -22.495 -30.800 1.711 1.00 88.88 234 GLU A O 1
ATOM 1715 N N . VAL A 1 235 ? -20.843 -31.627 0.433 1.00 91.44 235 VAL A N 1
ATOM 1716 C CA . VAL A 1 235 ? -21.435 -31.180 -0.830 1.00 91.44 235 VAL A CA 1
ATOM 1717 C C . VAL A 1 235 ? -22.312 -32.254 -1.464 1.00 91.44 235 VAL A C 1
ATOM 1719 O O . VAL A 1 235 ? -23.077 -31.946 -2.371 1.00 91.44 235 VAL A O 1
ATOM 1722 N N . ALA A 1 236 ? -22.259 -33.506 -1.009 1.00 87.75 236 ALA A N 1
ATOM 1723 C CA . ALA A 1 236 ? -23.039 -34.591 -1.590 1.00 87.75 236 ALA A CA 1
ATOM 1724 C C . ALA A 1 236 ? -24.558 -34.387 -1.406 1.00 87.75 236 ALA A C 1
ATOM 1726 O O . ALA A 1 236 ? -25.050 -34.088 -0.317 1.00 87.75 236 ALA A O 1
ATOM 1727 N N . HIS A 1 237 ? -25.327 -34.579 -2.482 1.00 87.62 237 HIS A N 1
ATOM 1728 C CA . HIS A 1 237 ? -26.790 -34.631 -2.434 1.00 87.62 237 HIS A CA 1
ATOM 1729 C C . HIS A 1 237 ? -27.377 -35.405 -3.613 1.00 87.62 237 HIS A C 1
ATOM 1731 O O . HIS A 1 237 ? -26.746 -35.525 -4.657 1.00 87.62 237 HIS A O 1
ATOM 1737 N N . ALA A 1 238 ? -28.618 -35.883 -3.470 1.00 85.75 238 ALA A N 1
ATOM 1738 C CA . ALA A 1 238 ? -29.280 -36.732 -4.470 1.00 85.75 238 ALA A CA 1
ATOM 1739 C C . ALA A 1 238 ? -29.457 -36.068 -5.852 1.00 85.75 238 ALA A C 1
ATOM 1741 O O . ALA A 1 238 ? -29.580 -36.756 -6.857 1.00 85.75 238 ALA A O 1
ATOM 1742 N N . GLY A 1 239 ? -29.465 -34.733 -5.897 1.00 84.19 239 GLY A N 1
ATOM 1743 C CA . GLY A 1 239 ? -29.558 -33.947 -7.133 1.00 84.19 239 GLY A CA 1
ATOM 1744 C C . GLY A 1 239 ? -28.213 -33.602 -7.780 1.00 84.19 239 GLY A C 1
ATOM 1745 O O . GLY A 1 239 ? -28.208 -32.889 -8.778 1.00 84.19 239 GLY A O 1
ATOM 1746 N N . ALA A 1 240 ? -27.083 -34.033 -7.215 1.00 86.31 240 ALA A N 1
ATOM 1747 C CA . ALA A 1 240 ? -25.769 -33.768 -7.788 1.00 86.31 240 ALA A CA 1
ATOM 1748 C C . ALA A 1 240 ? -25.469 -34.782 -8.902 1.00 86.31 240 ALA A C 1
ATOM 1750 O O . ALA A 1 240 ? -25.274 -35.966 -8.637 1.00 86.31 240 ALA A O 1
ATOM 1751 N N . GLY A 1 241 ? -25.393 -34.313 -10.148 1.00 84.88 241 GLY A N 1
ATOM 1752 C CA . GLY A 1 241 ? -24.921 -35.113 -11.284 1.00 84.88 241 GLY A CA 1
ATOM 1753 C C . GLY A 1 241 ? -23.395 -35.139 -11.408 1.00 84.88 241 GLY A C 1
ATOM 1754 O O . GLY A 1 241 ? -22.855 -35.891 -12.219 1.00 84.88 241 GLY A O 1
ATOM 1755 N N . GLY A 1 242 ? -22.688 -34.337 -10.608 1.00 87.31 242 GLY A N 1
ATOM 1756 C CA . GLY A 1 242 ? -21.238 -34.391 -10.480 1.00 87.31 242 GLY A CA 1
ATOM 1757 C C . GLY A 1 242 ? -20.735 -33.703 -9.216 1.00 87.31 242 GLY A C 1
ATOM 1758 O O . GLY A 1 242 ? -21.322 -32.726 -8.749 1.00 87.31 242 GLY A O 1
ATOM 1759 N N . VAL A 1 243 ? -19.621 -34.212 -8.688 1.00 93.69 243 VAL A N 1
ATOM 1760 C CA . VAL A 1 243 ? -18.829 -33.578 -7.630 1.00 93.69 243 VAL A CA 1
ATOM 1761 C C . VAL A 1 243 ? -17.416 -33.381 -8.165 1.00 93.69 243 VAL A C 1
ATOM 1763 O O . VAL A 1 243 ? -16.798 -34.328 -8.648 1.00 93.69 243 VAL A O 1
ATOM 1766 N N . ALA A 1 244 ? -16.919 -32.154 -8.093 1.00 95.31 244 ALA A N 1
ATOM 1767 C CA . ALA A 1 244 ? -15.554 -31.793 -8.433 1.00 95.31 244 ALA A CA 1
ATOM 1768 C C . ALA A 1 244 ? -14.795 -31.417 -7.160 1.00 95.31 244 ALA A C 1
ATOM 1770 O O . ALA A 1 244 ? -15.332 -30.744 -6.278 1.00 95.31 244 ALA A O 1
ATOM 1771 N N . THR A 1 245 ? -13.539 -31.845 -7.076 1.00 95.56 245 THR A N 1
ATOM 1772 C CA . THR A 1 245 ? -12.685 -31.595 -5.915 1.00 95.56 245 THR A CA 1
ATOM 1773 C C . THR A 1 245 ? -11.316 -31.095 -6.331 1.00 95.56 245 THR A C 1
ATOM 1775 O O . THR A 1 245 ? -10.742 -31.586 -7.303 1.00 95.56 245 THR A O 1
ATOM 1778 N N . PHE A 1 246 ? -10.759 -30.194 -5.531 1.00 95.12 246 PHE A N 1
ATOM 1779 C CA . PHE A 1 246 ? -9.366 -29.788 -5.592 1.00 95.12 246 PHE A CA 1
ATOM 1780 C C . PHE A 1 246 ? -8.687 -30.118 -4.264 1.00 95.12 246 PHE A C 1
ATOM 1782 O O . PHE A 1 246 ? -9.212 -29.806 -3.194 1.00 95.12 246 PHE A O 1
ATOM 1789 N N . LEU A 1 247 ? -7.507 -30.729 -4.349 1.00 92.31 247 LEU A N 1
ATOM 1790 C CA . LEU A 1 247 ? -6.663 -31.065 -3.211 1.00 92.31 247 LEU A CA 1
ATOM 1791 C C . LEU A 1 247 ? -5.299 -30.397 -3.402 1.00 92.31 247 LEU A C 1
ATOM 1793 O O . LEU A 1 247 ? -4.534 -30.772 -4.290 1.00 92.31 247 LEU A O 1
ATOM 1797 N N . GLY A 1 248 ? -4.999 -29.403 -2.571 1.00 88.81 248 GLY A N 1
ATOM 1798 C CA . GLY A 1 248 ? -3.682 -28.783 -2.514 1.00 88.81 248 GLY A CA 1
ATOM 1799 C C . GLY A 1 248 ? -2.796 -29.535 -1.532 1.00 88.81 248 GLY A C 1
ATOM 1800 O O . GLY A 1 248 ? -3.083 -29.539 -0.337 1.00 88.81 248 GLY A O 1
ATOM 1801 N N . VAL A 1 249 ? -1.726 -30.149 -2.033 1.00 85.56 249 VAL A N 1
ATOM 1802 C CA . VAL A 1 249 ? -0.739 -30.884 -1.229 1.00 85.56 249 VAL A CA 1
ATOM 1803 C C . VAL A 1 249 ? 0.576 -30.121 -1.121 1.00 85.56 249 VAL A C 1
ATOM 1805 O O . VAL A 1 249 ? 0.980 -29.429 -2.061 1.00 85.56 249 VAL A O 1
ATOM 1808 N N . VAL A 1 250 ? 1.254 -30.267 0.014 1.00 77.94 250 VAL A N 1
ATOM 1809 C CA . VAL A 1 250 ? 2.605 -29.739 0.217 1.00 77.94 250 VAL A CA 1
ATOM 1810 C C . VAL A 1 250 ? 3.590 -30.504 -0.663 1.00 77.94 250 VAL A C 1
ATOM 1812 O O . VAL A 1 250 ? 3.663 -31.731 -0.599 1.00 77.94 250 VAL A O 1
ATOM 1815 N N . ARG A 1 251 ? 4.354 -29.780 -1.483 1.00 73.25 251 ARG A N 1
ATOM 1816 C CA . ARG A 1 251 ? 5.400 -30.340 -2.351 1.00 73.25 251 ARG A CA 1
ATOM 1817 C C . ARG A 1 251 ? 6.758 -30.287 -1.651 1.00 73.25 251 ARG A C 1
ATOM 1819 O O . ARG A 1 251 ? 6.967 -29.455 -0.775 1.00 73.25 251 ARG A O 1
ATOM 1826 N N . ASP A 1 252 ? 7.670 -31.163 -2.058 1.00 60.50 252 ASP A N 1
ATOM 1827 C CA . ASP A 1 252 ? 9.060 -31.229 -1.579 1.00 60.50 252 ASP A CA 1
ATOM 1828 C C . ASP A 1 252 ? 9.973 -30.145 -2.177 1.00 60.50 252 ASP A C 1
ATOM 1830 O O . ASP A 1 252 ? 11.092 -29.942 -1.703 1.00 60.50 252 ASP A O 1
ATOM 1834 N N . HIS A 1 253 ? 9.490 -29.420 -3.188 1.00 60.66 253 HIS A N 1
ATOM 1835 C CA . HIS A 1 253 ? 10.190 -28.318 -3.834 1.00 60.66 253 HIS A CA 1
ATOM 1836 C C . HIS A 1 253 ? 9.260 -27.124 -4.086 1.00 60.66 253 HIS A C 1
ATOM 1838 O O . HIS A 1 253 ? 8.104 -27.289 -4.486 1.00 60.66 253 HIS A O 1
ATOM 1844 N N . ASN A 1 254 ? 9.788 -25.916 -3.890 1.00 49.72 254 ASN A N 1
ATOM 1845 C CA . ASN A 1 254 ? 9.167 -24.651 -4.288 1.00 49.72 254 ASN A CA 1
ATOM 1846 C C . ASN A 1 254 ? 10.268 -23.740 -4.863 1.00 49.72 254 ASN A C 1
ATOM 1848 O O . ASN A 1 254 ? 11.328 -23.619 -4.250 1.00 49.72 254 ASN A O 1
ATOM 1852 N N . ASP A 1 255 ? 10.083 -23.199 -6.072 1.00 48.12 255 ASP A N 1
ATOM 1853 C CA . ASP A 1 255 ? 11.072 -22.365 -6.793 1.00 48.12 255 ASP A CA 1
ATOM 1854 C C . ASP A 1 255 ? 12.530 -22.876 -6.755 1.00 48.12 255 ASP A C 1
ATOM 1856 O O . ASP A 1 255 ? 13.491 -22.136 -6.537 1.00 48.12 255 ASP A O 1
ATOM 1860 N N . GLY A 1 256 ? 12.713 -24.187 -6.955 1.00 44.88 256 GLY A N 1
ATOM 1861 C CA . GLY A 1 256 ? 14.037 -24.819 -7.014 1.00 44.88 256 GLY A CA 1
ATOM 1862 C C . GLY A 1 256 ? 14.728 -25.026 -5.659 1.00 44.88 256 GLY A C 1
ATOM 1863 O O . GLY A 1 256 ? 15.900 -25.403 -5.635 1.00 44.88 256 GLY A O 1
ATOM 1864 N N . ARG A 1 257 ? 14.031 -24.813 -4.535 1.00 49.97 257 ARG A N 1
ATOM 1865 C CA . ARG A 1 257 ? 14.546 -25.034 -3.174 1.00 49.97 257 ARG A CA 1
ATOM 1866 C C . ARG A 1 257 ? 13.832 -26.199 -2.494 1.00 49.97 257 ARG A C 1
ATOM 1868 O O . ARG A 1 257 ? 12.624 -26.361 -2.645 1.00 49.97 257 ARG A O 1
ATOM 1875 N N . ALA A 1 258 ? 14.583 -26.995 -1.733 1.00 52.12 258 ALA A N 1
ATOM 1876 C CA . ALA A 1 258 ? 14.035 -28.088 -0.933 1.00 52.12 258 ALA A CA 1
ATOM 1877 C C . ALA A 1 258 ? 13.248 -27.535 0.268 1.00 52.12 258 ALA A C 1
ATOM 1879 O O . ALA A 1 258 ? 13.771 -26.713 1.025 1.00 52.12 258 ALA A O 1
ATOM 1880 N N . VAL A 1 259 ? 12.012 -28.002 0.448 1.00 49.38 259 VAL A N 1
ATOM 1881 C CA . VAL A 1 259 ? 11.121 -27.607 1.552 1.00 49.38 259 VAL A CA 1
ATOM 1882 C C . VAL A 1 259 ? 10.987 -28.777 2.520 1.00 49.38 259 VAL A C 1
ATOM 1884 O O . VAL A 1 259 ? 10.631 -29.881 2.115 1.00 49.38 259 VAL A O 1
ATOM 1887 N N . THR A 1 260 ? 11.270 -28.554 3.805 1.00 52.66 260 THR A N 1
ATOM 1888 C CA . THR A 1 260 ? 11.165 -29.592 4.847 1.00 52.66 260 THR A CA 1
ATOM 1889 C C . THR A 1 260 ? 9.930 -29.421 5.734 1.00 52.66 260 THR A C 1
ATOM 1891 O O . THR A 1 260 ? 9.436 -30.410 6.275 1.00 52.66 260 THR A O 1
ATOM 1894 N N . LEU A 1 261 ? 9.400 -28.197 5.858 1.00 46.38 261 LEU A N 1
ATOM 1895 C CA . LEU A 1 261 ? 8.206 -27.883 6.649 1.00 46.38 261 LEU A CA 1
ATOM 1896 C C . LEU A 1 261 ? 7.502 -26.622 6.123 1.00 46.38 261 LEU A C 1
ATOM 1898 O O . LEU A 1 261 ? 8.157 -25.619 5.831 1.00 46.38 261 LEU A O 1
ATOM 1902 N N . LEU A 1 262 ? 6.170 -26.648 6.072 1.00 55.78 262 LEU A N 1
ATOM 1903 C CA . LEU A 1 262 ? 5.331 -25.470 5.845 1.00 55.78 262 LEU A CA 1
ATOM 1904 C C . LEU A 1 262 ? 4.576 -25.106 7.113 1.00 55.78 262 LEU A C 1
ATOM 1906 O O . LEU A 1 262 ? 3.925 -25.960 7.693 1.00 55.78 262 LEU A O 1
ATOM 1910 N N . GLU A 1 263 ? 4.592 -23.848 7.520 1.00 49.31 263 GLU A N 1
ATOM 1911 C CA . GLU A 1 263 ? 3.747 -23.351 8.601 1.00 49.31 263 GLU A CA 1
ATOM 1912 C C . GLU A 1 263 ? 2.756 -22.333 8.056 1.00 49.31 263 GLU A C 1
ATOM 1914 O O . GLU A 1 263 ? 3.138 -21.327 7.465 1.00 49.31 263 GLU A O 1
ATOM 1919 N N . TYR A 1 264 ? 1.471 -22.606 8.245 1.00 56.69 264 TYR A N 1
ATOM 1920 C CA . TYR A 1 264 ? 0.402 -21.695 7.872 1.00 56.69 264 TYR A CA 1
ATOM 1921 C C . TYR A 1 264 ? -0.088 -20.943 9.111 1.00 56.69 264 TYR A C 1
ATOM 1923 O O . TYR A 1 264 ? -0.609 -21.557 10.041 1.00 56.69 264 TYR A O 1
ATOM 1931 N N . GLU A 1 265 ? 0.049 -19.622 9.138 1.00 52.41 265 GLU A N 1
ATOM 1932 C CA . GLU A 1 265 ? -0.537 -18.777 10.184 1.00 52.41 265 GLU A CA 1
ATOM 1933 C C . GLU A 1 265 ? -1.815 -18.126 9.639 1.00 52.41 265 GLU A C 1
ATOM 1935 O O . GLU A 1 265 ? -1.847 -17.665 8.499 1.00 52.41 265 GLU A O 1
ATOM 1940 N N . ALA A 1 266 ? -2.888 -18.105 10.431 1.00 58.62 266 ALA A N 1
ATOM 1941 C CA . ALA A 1 266 ? -4.112 -17.376 10.107 1.00 58.62 266 ALA A CA 1
ATOM 1942 C C . ALA A 1 266 ? -4.806 -16.907 11.389 1.00 58.62 266 ALA A C 1
ATOM 1944 O O . ALA A 1 266 ? -4.842 -17.626 12.390 1.00 58.62 266 ALA A O 1
ATOM 1945 N N . TYR A 1 267 ? -5.432 -15.731 11.342 1.00 54.84 267 TYR A N 1
ATOM 1946 C CA . TYR A 1 267 ? -6.419 -15.346 12.349 1.00 54.84 267 TYR A CA 1
ATOM 1947 C C . TYR A 1 267 ? -7.710 -16.120 12.068 1.00 54.84 267 TYR A C 1
ATOM 1949 O O . TYR A 1 267 ? -8.487 -15.722 11.202 1.00 54.84 267 TYR A O 1
ATOM 1957 N N . ALA A 1 268 ? -7.916 -17.235 12.778 1.00 60.31 268 ALA A N 1
ATOM 1958 C CA . ALA A 1 268 ? -8.967 -18.216 12.485 1.00 60.31 268 ALA A CA 1
ATOM 1959 C C . ALA A 1 268 ? -10.354 -17.586 12.266 1.00 60.31 268 ALA A C 1
ATOM 1961 O O . ALA A 1 268 ? -10.979 -17.847 11.248 1.00 60.31 268 ALA A O 1
ATOM 1962 N N . THR A 1 269 ? -10.783 -16.668 13.134 1.00 67.81 269 THR A N 1
ATOM 1963 C CA . THR A 1 269 ? -12.105 -16.024 13.040 1.00 67.81 269 THR A CA 1
ATOM 1964 C C . THR A 1 269 ? -12.277 -15.129 11.807 1.00 67.81 269 THR A C 1
ATOM 1966 O O . THR A 1 269 ? -13.365 -15.059 11.243 1.00 67.81 269 THR A O 1
ATOM 1969 N N . MET A 1 270 ? -11.215 -14.449 11.362 1.00 68.38 270 MET A N 1
ATOM 1970 C CA . MET A 1 270 ? -11.245 -13.613 10.156 1.00 68.38 270 MET A CA 1
ATOM 1971 C C . MET A 1 270 ? -11.179 -14.470 8.890 1.00 68.38 270 MET A C 1
ATOM 1973 O O . MET A 1 270 ? -11.916 -14.221 7.938 1.00 68.38 270 MET A O 1
ATOM 1977 N N . ALA A 1 271 ? -10.311 -15.483 8.886 1.00 71.38 271 ALA A N 1
ATOM 1978 C CA . ALA A 1 271 ? -10.169 -16.402 7.766 1.00 71.38 271 ALA A CA 1
ATOM 1979 C C . ALA A 1 271 ? -11.442 -17.241 7.561 1.00 71.38 271 ALA A C 1
ATOM 1981 O O . ALA A 1 271 ? -11.869 -17.418 6.426 1.00 71.38 271 ALA A O 1
ATOM 1982 N N . GLU A 1 272 ? -12.099 -17.697 8.631 1.00 77.75 272 GLU A N 1
ATOM 1983 C CA . GLU A 1 272 ? -13.400 -18.374 8.548 1.00 77.75 272 GLU A CA 1
ATOM 1984 C C . GLU A 1 272 ? -14.481 -17.453 7.979 1.00 77.75 272 GLU A C 1
ATOM 1986 O O . GLU A 1 272 ? -15.162 -17.844 7.034 1.00 77.75 272 GLU A O 1
ATOM 1991 N N . GLY A 1 273 ? -14.582 -16.213 8.472 1.00 75.69 273 GLY A N 1
ATOM 1992 C CA . GLY A 1 273 ? -15.557 -15.243 7.967 1.00 75.69 273 GLY A CA 1
ATOM 1993 C C . GLY A 1 273 ? -15.365 -14.902 6.484 1.00 75.69 273 GLY A C 1
ATOM 1994 O O . GLY A 1 273 ? -16.335 -14.851 5.728 1.00 75.69 273 GLY A O 1
ATOM 1995 N N . GLU A 1 274 ? -14.120 -14.718 6.030 1.00 82.19 274 GLU A N 1
ATOM 1996 C CA . GLU A 1 274 ? -13.837 -14.490 4.606 1.00 82.19 274 GLU A CA 1
ATOM 1997 C C . GLU A 1 274 ? -14.102 -15.744 3.763 1.00 82.19 274 GLU A C 1
ATOM 1999 O O . GLU A 1 274 ? -14.626 -15.634 2.656 1.00 82.19 274 GLU A O 1
ATOM 2004 N N . LEU A 1 275 ? -13.801 -16.940 4.280 1.00 83.88 275 LEU A N 1
ATOM 2005 C CA . LEU A 1 275 ? -14.080 -18.196 3.585 1.00 83.88 275 LEU A CA 1
ATOM 2006 C C . LEU A 1 275 ? -15.586 -18.434 3.427 1.00 83.88 275 LEU A C 1
ATOM 2008 O O . LEU A 1 275 ? -16.035 -18.806 2.346 1.00 83.88 275 LEU A O 1
ATOM 2012 N N . GLU A 1 276 ? -16.380 -18.186 4.467 1.00 85.50 276 GLU A N 1
ATOM 2013 C CA . GLU A 1 276 ? -17.843 -18.248 4.390 1.00 85.50 276 GLU A CA 1
ATOM 2014 C C . GLU A 1 276 ? -18.392 -17.244 3.374 1.00 85.50 276 GLU A C 1
ATOM 2016 O O . GLU A 1 276 ? -19.236 -17.602 2.549 1.00 85.50 276 GLU A O 1
ATOM 2021 N N . ARG A 1 277 ? -17.860 -16.015 3.363 1.00 84.75 277 ARG A N 1
ATOM 2022 C CA . ARG A 1 277 ? -18.228 -14.989 2.381 1.00 84.75 277 ARG A CA 1
ATOM 2023 C C . ARG A 1 277 ? -17.911 -15.428 0.952 1.00 84.75 277 ARG A C 1
ATOM 2025 O O . ARG A 1 277 ? -18.774 -15.338 0.082 1.00 84.75 277 ARG A O 1
ATOM 2032 N N . LEU A 1 278 ? -16.711 -15.955 0.714 1.00 89.19 278 LEU A N 1
ATOM 2033 C CA . LEU A 1 278 ? -16.292 -16.495 -0.582 1.00 89.19 278 LEU A CA 1
ATOM 2034 C C . LEU A 1 278 ? -17.220 -17.607 -1.067 1.00 89.19 278 LEU A C 1
ATOM 2036 O O . LEU A 1 278 ? -17.620 -17.630 -2.233 1.00 89.19 278 LEU A O 1
ATOM 2040 N N . LEU A 1 279 ? -17.579 -18.525 -0.172 1.00 88.06 279 LEU A N 1
ATOM 2041 C CA . LEU A 1 279 ? -18.475 -19.613 -0.516 1.00 88.06 279 LEU A CA 1
ATOM 2042 C C . LEU A 1 279 ? -19.911 -19.112 -0.778 1.00 88.06 279 LEU A C 1
ATOM 2044 O O . LEU A 1 279 ? -20.599 -19.610 -1.667 1.00 88.06 279 LEU A O 1
ATOM 2048 N N . ALA A 1 280 ? -20.387 -18.108 -0.048 1.00 86.12 280 ALA A N 1
ATOM 2049 C CA . ALA A 1 280 ? -21.684 -17.500 -0.334 1.00 86.12 280 ALA A CA 1
ATOM 2050 C C . ALA A 1 280 ? -21.693 -16.814 -1.714 1.00 86.12 280 ALA A C 1
ATOM 2052 O O . ALA A 1 280 ? -22.626 -17.007 -2.491 1.00 86.12 280 ALA A O 1
ATOM 2053 N N . GLU A 1 281 ? -20.629 -16.080 -2.056 1.00 88.69 281 GLU A N 1
ATOM 2054 C CA . GLU A 1 281 ? -20.480 -15.402 -3.349 1.00 88.69 281 GLU A CA 1
ATOM 2055 C C . GLU A 1 281 ? -20.466 -16.388 -4.529 1.00 88.69 281 GLU A C 1
ATOM 2057 O O . GLU A 1 281 ? -21.148 -16.172 -5.530 1.00 88.69 281 GLU A O 1
ATOM 2062 N N . ILE A 1 282 ? -19.716 -17.490 -4.427 1.00 89.06 282 ILE A N 1
ATOM 2063 C CA . ILE A 1 282 ? -19.644 -18.491 -5.506 1.00 89.06 282 ILE A CA 1
ATOM 2064 C C . ILE A 1 282 ? -20.968 -19.251 -5.636 1.00 89.06 282 ILE A C 1
ATOM 2066 O O . ILE A 1 282 ? -21.413 -19.510 -6.755 1.00 89.06 282 ILE A O 1
ATOM 2070 N N . ALA A 1 283 ? -21.619 -19.585 -4.517 1.00 86.62 283 ALA A N 1
ATOM 2071 C CA . ALA A 1 283 ? -22.933 -20.224 -4.543 1.00 86.62 283 ALA A CA 1
ATOM 2072 C C . ALA A 1 283 ? -24.010 -19.317 -5.163 1.00 86.62 283 ALA A C 1
ATOM 2074 O O . ALA A 1 283 ? -24.915 -19.809 -5.833 1.00 86.62 283 ALA A O 1
ATOM 2075 N N . ALA A 1 284 ? -23.889 -17.997 -4.988 1.00 86.38 284 ALA A N 1
ATOM 2076 C CA . ALA A 1 284 ? -24.751 -17.022 -5.650 1.00 86.38 284 ALA A CA 1
ATOM 2077 C C . ALA A 1 284 ? -24.458 -16.895 -7.159 1.00 86.38 284 ALA A C 1
ATOM 2079 O O . ALA A 1 284 ? -25.382 -16.701 -7.945 1.00 86.38 284 ALA A O 1
ATOM 2080 N N . GLU A 1 285 ? -23.196 -17.028 -7.582 1.00 90.31 285 GLU A N 1
ATOM 2081 C CA . GLU A 1 285 ? -22.799 -16.944 -8.997 1.00 90.31 285 GLU A CA 1
ATOM 2082 C C . GLU A 1 285 ? -23.188 -18.188 -9.813 1.00 90.31 285 GLU A C 1
ATOM 2084 O O . GLU A 1 285 ? -23.436 -18.091 -11.019 1.00 90.31 285 GLU A O 1
ATOM 2089 N N . ILE A 1 286 ? -23.217 -19.364 -9.181 1.00 88.31 286 ILE A N 1
ATOM 2090 C CA . ILE A 1 286 ? -23.492 -20.642 -9.848 1.00 88.31 286 ILE A CA 1
ATOM 2091 C C . ILE A 1 286 ? -24.709 -21.301 -9.189 1.00 88.31 286 ILE A C 1
ATOM 2093 O O . ILE A 1 286 ? -24.562 -22.049 -8.221 1.00 88.31 286 ILE A O 1
ATOM 2097 N N . PRO A 1 287 ? -25.924 -21.064 -9.713 1.00 83.56 287 PRO A N 1
ATOM 2098 C CA . PRO A 1 287 ? -27.140 -21.628 -9.146 1.00 83.56 287 PRO A CA 1
ATOM 2099 C C . PRO A 1 287 ? -27.103 -23.157 -9.078 1.00 83.56 287 PRO A C 1
ATOM 2101 O O . PRO A 1 287 ? -26.676 -23.835 -10.012 1.00 83.56 287 PRO A O 1
ATOM 2104 N N . GLY A 1 288 ? -27.596 -23.707 -7.969 1.00 83.12 288 GLY A N 1
ATOM 2105 C CA . GLY A 1 288 ? -27.686 -25.154 -7.767 1.00 83.12 288 GLY A CA 1
ATOM 2106 C C . GLY A 1 288 ? -26.372 -25.827 -7.370 1.00 83.12 288 GLY A C 1
ATOM 2107 O O . GLY A 1 288 ? -26.354 -27.051 -7.243 1.00 83.12 288 GLY A O 1
ATOM 2108 N N . VAL A 1 289 ? -25.297 -25.062 -7.145 1.00 89.31 289 VAL A N 1
ATOM 2109 C CA . VAL A 1 289 ? -24.055 -25.604 -6.594 1.00 89.31 289 VAL A CA 1
ATOM 2110 C C . VAL A 1 289 ? -24.127 -25.720 -5.069 1.00 89.31 289 VAL A C 1
ATOM 2112 O O . VAL A 1 289 ? -24.654 -24.835 -4.393 1.00 89.31 289 VAL A O 1
ATOM 2115 N N . ARG A 1 290 ? -23.543 -26.779 -4.502 1.00 92.69 290 ARG A N 1
ATOM 2116 C CA . ARG A 1 290 ? -23.113 -26.787 -3.094 1.00 92.69 290 ARG A CA 1
ATOM 2117 C C . ARG A 1 290 ? -21.606 -26.809 -3.038 1.00 92.69 290 ARG A C 1
ATOM 2119 O O . ARG A 1 290 ? -20.979 -27.590 -3.750 1.00 92.69 290 ARG A O 1
ATOM 2126 N N . ILE A 1 291 ? -21.030 -25.978 -2.183 1.00 93.81 291 ILE A N 1
ATOM 2127 C CA . ILE A 1 291 ? -19.582 -25.847 -2.085 1.00 93.81 291 ILE A CA 1
ATOM 2128 C C . ILE A 1 291 ? -19.105 -25.883 -0.644 1.00 93.81 291 ILE A C 1
ATOM 2130 O O . ILE A 1 291 ? -19.747 -25.355 0.262 1.00 93.81 291 ILE A O 1
ATOM 2134 N N . ALA A 1 292 ? -17.953 -26.507 -0.449 1.00 93.88 292 ALA A N 1
ATOM 2135 C CA . ALA A 1 292 ? -17.293 -26.597 0.838 1.00 93.88 292 ALA A CA 1
ATOM 2136 C C . ALA A 1 292 ? -15.785 -26.443 0.655 1.00 93.88 292 ALA A C 1
ATOM 2138 O O . ALA A 1 292 ? -15.213 -26.863 -0.356 1.00 93.88 292 ALA A O 1
ATOM 2139 N N . ALA A 1 293 ? -15.142 -25.841 1.647 1.00 93.50 293 ALA A N 1
ATOM 2140 C CA . ALA A 1 293 ? -13.699 -25.703 1.681 1.00 93.50 293 ALA A CA 1
ATOM 2141 C C . ALA A 1 293 ? -13.173 -25.910 3.098 1.00 93.50 293 ALA A C 1
ATOM 2143 O O . ALA A 1 293 ? -13.739 -25.410 4.071 1.00 93.50 293 ALA A O 1
ATOM 2144 N N . ALA A 1 294 ? -12.053 -26.611 3.197 1.00 91.12 294 ALA A N 1
ATOM 2145 C CA . ALA A 1 294 ? -11.290 -26.730 4.422 1.00 91.12 294 ALA A CA 1
ATOM 2146 C C . ALA A 1 294 ? -9.842 -26.332 4.149 1.00 91.12 294 ALA A C 1
ATOM 2148 O O . ALA A 1 294 ? -9.251 -26.775 3.162 1.00 91.12 294 ALA A O 1
ATOM 2149 N N . HIS A 1 295 ? -9.271 -25.512 5.024 1.00 90.06 295 HIS A N 1
ATOM 2150 C CA . HIS A 1 295 ? -7.861 -25.150 4.976 1.00 90.06 295 HIS A CA 1
ATOM 2151 C C . HIS A 1 295 ? -7.185 -25.503 6.296 1.00 90.06 295 HIS A C 1
ATOM 2153 O O . HIS A 1 295 ? -7.720 -25.231 7.374 1.00 90.06 295 HIS A O 1
ATOM 2159 N N . ARG A 1 296 ? -5.999 -26.105 6.208 1.00 87.38 296 ARG A N 1
ATOM 2160 C CA . ARG A 1 296 ? -5.195 -26.466 7.371 1.00 87.38 296 ARG A CA 1
ATOM 2161 C C . ARG A 1 296 ? -4.217 -25.350 7.705 1.00 87.38 296 ARG A C 1
ATOM 2163 O O . ARG A 1 296 ? -3.560 -24.815 6.817 1.00 87.38 296 ARG A O 1
ATOM 2170 N N . VAL A 1 297 ? -4.142 -24.999 8.978 1.00 81.69 297 VAL A N 1
ATOM 2171 C CA . VAL A 1 297 ? -3.192 -24.045 9.550 1.00 81.69 297 VAL A CA 1
ATOM 2172 C C . VAL A 1 297 ? -2.270 -24.757 10.542 1.00 81.69 297 VAL A C 1
ATOM 2174 O O . VAL A 1 297 ? -2.563 -25.863 10.992 1.00 81.69 297 VAL A O 1
ATOM 2177 N N . GLY A 1 298 ? -1.138 -24.150 10.876 1.00 78.94 298 GLY A N 1
ATOM 2178 C CA . GLY A 1 298 ? -0.067 -24.773 11.652 1.00 78.94 298 GLY A CA 1
ATOM 2179 C C . GLY A 1 298 ? 0.980 -25.451 10.768 1.00 78.94 298 GLY A C 1
ATOM 2180 O O . GLY A 1 298 ? 1.098 -25.137 9.586 1.00 78.94 298 GLY A O 1
ATOM 2181 N N . ALA A 1 299 ? 1.765 -26.350 11.360 1.00 73.88 299 ALA A N 1
ATOM 2182 C CA . ALA A 1 299 ? 2.880 -27.018 10.698 1.00 73.88 299 ALA A CA 1
ATOM 2183 C C . ALA A 1 299 ? 2.415 -28.231 9.865 1.00 73.88 299 ALA A C 1
ATOM 2185 O O . ALA A 1 299 ? 1.756 -29.138 10.380 1.00 73.88 299 ALA A O 1
ATOM 2186 N N . LEU A 1 300 ? 2.770 -28.246 8.581 1.00 80.44 300 LEU A N 1
ATOM 2187 C CA . LEU A 1 300 ? 2.471 -29.274 7.590 1.00 80.44 300 LEU A CA 1
ATOM 2188 C C . LEU A 1 300 ? 3.766 -29.842 7.010 1.00 80.44 300 LEU A C 1
ATOM 2190 O O . LEU A 1 300 ? 4.706 -29.110 6.688 1.00 80.44 300 LEU A O 1
ATOM 2194 N N . GLN A 1 301 ? 3.783 -31.159 6.841 1.00 77.56 301 GLN A N 1
ATOM 2195 C CA . GLN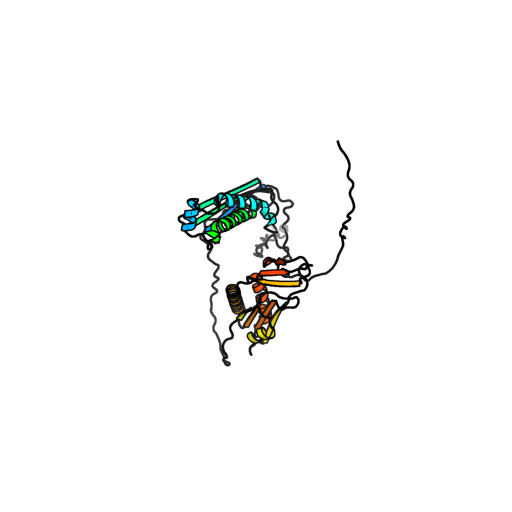 A 1 301 ? 4.885 -31.883 6.219 1.00 77.56 301 GLN A CA 1
ATOM 2196 C C . GLN A 1 301 ? 4.674 -32.013 4.708 1.00 77.56 301 GLN A C 1
ATOM 2198 O O . GLN A 1 301 ? 3.560 -31.879 4.204 1.00 77.56 301 GLN A O 1
ATOM 2203 N N . VAL A 1 302 ? 5.747 -32.308 3.975 1.00 75.81 302 VAL A N 1
ATOM 2204 C CA . VAL A 1 302 ? 5.658 -32.706 2.563 1.00 75.81 302 VAL A CA 1
ATOM 2205 C C . VAL A 1 302 ? 4.675 -33.868 2.406 1.00 75.81 302 VAL A C 1
ATOM 2207 O O . VAL A 1 302 ? 4.760 -34.861 3.123 1.00 75.81 302 VAL A O 1
ATOM 2210 N N . GLY A 1 303 ? 3.749 -33.739 1.455 1.00 79.69 303 GLY A N 1
ATOM 2211 C CA . GLY A 1 303 ? 2.663 -34.690 1.221 1.00 79.69 303 GLY A CA 1
ATOM 2212 C C . GLY A 1 303 ? 1.369 -34.386 1.981 1.00 79.69 303 GLY A C 1
ATOM 2213 O O . GLY A 1 303 ? 0.325 -34.919 1.603 1.00 79.69 303 GLY A O 1
ATOM 2214 N N . ASP A 1 304 ? 1.384 -33.504 2.986 1.00 82.12 304 ASP A N 1
ATOM 2215 C CA . ASP A 1 304 ? 0.167 -33.135 3.712 1.00 82.12 304 ASP A CA 1
ATOM 2216 C C . ASP A 1 304 ? -0.802 -32.339 2.829 1.00 82.12 304 ASP A C 1
ATOM 2218 O O . ASP A 1 304 ? -0.409 -31.516 1.999 1.00 82.12 304 ASP A O 1
ATOM 2222 N N . ALA A 1 305 ? -2.101 -32.534 3.058 1.00 85.38 305 ALA A N 1
ATOM 2223 C CA . ALA A 1 305 ? -3.141 -31.696 2.478 1.00 85.38 305 ALA A CA 1
ATOM 2224 C C . ALA A 1 305 ? -3.195 -30.336 3.195 1.00 85.38 305 ALA A C 1
ATOM 2226 O O . ALA A 1 305 ? -3.517 -30.261 4.384 1.00 85.38 305 ALA A O 1
ATOM 2227 N N . ALA A 1 306 ? -2.910 -29.266 2.455 1.00 86.31 306 ALA A N 1
ATOM 2228 C CA . ALA A 1 306 ? -3.009 -27.886 2.923 1.00 86.31 306 ALA A CA 1
ATOM 2229 C C . ALA A 1 306 ? -4.415 -27.311 2.729 1.00 86.31 306 ALA A C 1
ATOM 2231 O O . ALA A 1 306 ? -4.923 -26.594 3.589 1.00 86.31 306 ALA A O 1
ATOM 2232 N N . VAL A 1 307 ? -5.067 -27.660 1.619 1.00 91.75 307 VAL A N 1
ATOM 2233 C CA . VAL A 1 307 ? -6.405 -27.167 1.286 1.00 91.75 307 VAL A CA 1
ATOM 2234 C C . VAL A 1 307 ? -7.206 -28.228 0.545 1.00 91.75 307 VAL A C 1
ATOM 2236 O O . VAL A 1 307 ? -6.685 -28.925 -0.327 1.00 91.75 307 VAL A O 1
ATOM 2239 N N . VAL A 1 308 ? -8.486 -28.333 0.883 1.00 92.81 308 VAL A N 1
ATOM 2240 C CA . VAL A 1 308 ? -9.470 -29.159 0.184 1.00 92.81 308 VAL A CA 1
ATOM 2241 C C . VAL A 1 308 ? -10.632 -28.266 -0.220 1.00 92.81 308 VAL A C 1
ATOM 2243 O O . VAL A 1 308 ? -11.220 -27.594 0.624 1.00 92.81 308 VAL A O 1
ATOM 2246 N N . CYS A 1 309 ? -10.990 -28.289 -1.497 1.00 95.12 309 CYS A N 1
ATOM 2247 C CA . CYS A 1 309 ? -12.176 -27.623 -2.023 1.00 95.12 309 CYS A CA 1
ATOM 2248 C C . CYS A 1 309 ? -13.067 -28.668 -2.691 1.00 95.12 309 CYS A C 1
ATOM 2250 O O . CYS A 1 309 ? -12.571 -29.486 -3.465 1.00 95.12 309 CYS A O 1
ATOM 2252 N N . ALA A 1 310 ? -14.372 -28.627 -2.442 1.00 95.38 310 ALA A N 1
ATOM 2253 C CA . ALA A 1 310 ? -15.344 -29.474 -3.120 1.00 95.38 310 ALA A CA 1
ATOM 2254 C C . ALA A 1 310 ? -16.523 -28.640 -3.621 1.00 95.38 310 ALA A C 1
ATOM 2256 O O . ALA A 1 310 ? -16.962 -27.701 -2.957 1.00 95.38 310 ALA A O 1
ATOM 2257 N N . ALA A 1 311 ? -17.034 -29.003 -4.793 1.00 95.44 311 ALA A N 1
ATOM 2258 C CA . ALA A 1 311 ? -18.229 -28.422 -5.377 1.00 95.44 311 ALA A CA 1
ATOM 2259 C C . ALA A 1 311 ? -19.084 -29.510 -6.022 1.00 95.44 311 ALA A C 1
ATOM 2261 O O . ALA A 1 311 ? -18.583 -30.292 -6.828 1.00 95.44 311 ALA A O 1
ATOM 2262 N N . SER A 1 312 ? -20.370 -29.554 -5.700 1.00 95.44 312 SER A N 1
ATOM 2263 C CA . SER A 1 312 ? -21.338 -30.429 -6.354 1.00 95.44 312 SER A CA 1
ATOM 2264 C C . SER A 1 312 ? -22.362 -29.612 -7.124 1.00 95.44 312 SER A C 1
ATOM 2266 O O . SER A 1 312 ? -22.718 -28.513 -6.711 1.00 95.44 312 SER A O 1
ATOM 2268 N N . ALA A 1 313 ? -22.822 -30.141 -8.253 1.00 92.50 313 ALA A N 1
ATOM 2269 C CA . ALA A 1 313 ? -23.871 -29.521 -9.054 1.00 92.50 313 ALA A CA 1
ATOM 2270 C C . ALA A 1 313 ? -24.662 -30.588 -9.833 1.00 92.50 313 ALA A C 1
ATOM 2272 O O . ALA A 1 313 ? -24.160 -31.700 -10.041 1.00 92.50 313 ALA A O 1
ATOM 2273 N N . PRO A 1 314 ? -25.877 -30.273 -10.325 1.00 90.56 314 PRO A N 1
ATOM 2274 C CA . PRO A 1 314 ? -26.644 -31.165 -11.203 1.00 90.56 314 PRO A CA 1
ATOM 2275 C C . PRO A 1 314 ? -25.901 -31.555 -12.484 1.00 90.56 314 PRO A C 1
ATOM 2277 O O . PRO A 1 314 ? -26.126 -32.624 -13.049 1.00 90.56 314 PRO A O 1
ATOM 2280 N N . HIS A 1 315 ? -24.989 -30.700 -12.938 1.00 91.06 315 HIS A N 1
ATOM 2281 C CA . HIS A 1 315 ? -24.238 -30.876 -14.167 1.00 91.06 315 HIS A CA 1
ATOM 2282 C C . HIS A 1 315 ? -22.738 -30.691 -13.912 1.00 91.06 315 HIS A C 1
ATOM 2284 O O . HIS A 1 315 ? -22.300 -29.879 -13.097 1.00 91.06 315 HIS A O 1
ATOM 2290 N N . ARG A 1 316 ? -21.926 -31.495 -14.609 1.00 89.06 316 ARG A N 1
ATOM 2291 C CA . ARG A 1 316 ? -20.470 -31.545 -14.396 1.00 89.06 316 ARG A CA 1
ATOM 2292 C C . ARG A 1 316 ? -19.763 -30.217 -14.687 1.00 89.06 316 ARG A C 1
ATOM 2294 O O . ARG A 1 316 ? -18.750 -29.938 -14.058 1.00 89.06 316 ARG A O 1
ATOM 2301 N N . GLY A 1 317 ? -20.264 -29.419 -15.635 1.00 89.88 317 GLY A N 1
ATOM 2302 C CA . GLY A 1 317 ? -19.615 -28.169 -16.046 1.00 89.88 317 GLY A CA 1
ATOM 2303 C C . GLY A 1 317 ? -19.598 -27.143 -14.916 1.00 89.88 317 GLY A C 1
ATOM 2304 O O . GLY A 1 317 ? -18.570 -26.544 -14.617 1.00 89.88 317 GLY A O 1
ATOM 2305 N N . GLU A 1 318 ? -20.725 -27.022 -14.235 1.00 91.50 318 GLU A N 1
ATOM 2306 C CA . GLU A 1 318 ? -20.982 -26.149 -13.103 1.00 91.50 318 GLU A CA 1
ATOM 2307 C C . GLU A 1 318 ? -20.180 -26.606 -11.886 1.00 91.50 318 GLU A C 1
ATOM 2309 O O . GLU A 1 318 ? -19.552 -25.776 -11.232 1.00 91.50 318 GLU A O 1
ATOM 2314 N N . ALA A 1 319 ? -20.108 -27.921 -11.639 1.00 89.81 319 ALA A N 1
ATOM 2315 C CA . ALA A 1 319 ? -19.266 -28.481 -10.583 1.00 89.81 319 ALA A CA 1
ATOM 2316 C C . ALA A 1 319 ? -17.781 -28.124 -10.799 1.00 89.81 319 ALA A C 1
ATOM 2318 O O . ALA A 1 319 ? -17.129 -27.615 -9.886 1.00 89.81 319 ALA A O 1
ATOM 2319 N N . PHE A 1 320 ? -17.246 -28.313 -12.014 1.00 94.75 320 PHE A N 1
ATOM 2320 C CA . PHE A 1 320 ? -15.862 -27.938 -12.331 1.00 94.75 320 PHE A CA 1
ATOM 2321 C C . PHE A 1 320 ? -15.626 -26.430 -12.244 1.00 94.75 320 PHE A C 1
ATOM 2323 O O . PHE A 1 320 ? -14.636 -26.002 -11.649 1.00 94.75 320 PHE A O 1
ATOM 2330 N N . ARG A 1 321 ? -16.536 -25.623 -12.802 1.00 93.31 321 ARG A N 1
ATOM 2331 C CA . ARG A 1 321 ? -16.436 -24.160 -12.770 1.00 93.31 321 ARG A CA 1
ATOM 2332 C C . ARG A 1 321 ? -16.413 -23.646 -11.333 1.00 93.31 321 ARG A C 1
ATOM 2334 O O . ARG A 1 321 ? -15.546 -22.847 -10.994 1.00 93.31 321 ARG A O 1
ATOM 2341 N N . ALA A 1 322 ? -17.314 -24.131 -10.482 1.00 91.75 322 ALA A N 1
ATOM 2342 C CA . ALA A 1 322 ? -17.379 -23.723 -9.086 1.00 91.75 322 ALA A CA 1
ATOM 2343 C C . ALA A 1 322 ? -16.152 -24.167 -8.285 1.00 91.75 322 ALA A C 1
ATOM 2345 O O . ALA A 1 322 ? -15.595 -23.369 -7.537 1.00 91.75 322 ALA A O 1
ATOM 2346 N N . CYS A 1 323 ? -15.687 -25.407 -8.472 1.00 94.00 323 CYS A N 1
ATOM 2347 C CA . CYS A 1 323 ? -14.484 -25.903 -7.802 1.00 94.00 323 CYS A CA 1
ATOM 2348 C C . CYS A 1 323 ? -13.244 -25.080 -8.187 1.00 94.00 323 CYS A C 1
ATOM 2350 O O . CYS A 1 323 ? -12.436 -24.736 -7.324 1.00 94.00 323 CYS A O 1
ATOM 2352 N N . ARG A 1 324 ? -13.125 -24.704 -9.469 1.00 92.81 324 ARG A N 1
ATOM 2353 C CA . ARG A 1 324 ? -12.036 -23.857 -9.962 1.00 92.81 324 ARG A CA 1
ATOM 2354 C C . ARG A 1 324 ? -12.099 -22.441 -9.389 1.00 92.81 324 ARG A C 1
ATOM 2356 O O . ARG A 1 324 ? -11.104 -21.970 -8.849 1.00 92.81 324 ARG A O 1
ATOM 2363 N N . LEU A 1 325 ? -13.265 -21.794 -9.452 1.00 91.44 325 LEU A N 1
ATOM 2364 C CA . LEU A 1 325 ? -13.459 -20.459 -8.874 1.00 91.44 325 LEU A CA 1
ATOM 2365 C C . LEU A 1 325 ? -13.161 -20.440 -7.374 1.00 91.44 325 LEU A C 1
ATOM 2367 O O . LEU A 1 325 ? -12.584 -19.476 -6.879 1.00 91.44 325 LEU A O 1
ATOM 2371 N N . LEU A 1 326 ? -13.531 -21.505 -6.663 1.00 92.06 326 LEU A N 1
ATOM 2372 C CA . LEU A 1 326 ? -13.289 -21.631 -5.234 1.00 92.06 326 LEU A CA 1
ATOM 2373 C C . LEU A 1 326 ? -11.800 -21.617 -4.902 1.00 92.06 326 LEU A C 1
ATOM 2375 O O . LEU A 1 326 ? -11.388 -20.809 -4.075 1.00 92.06 326 LEU A O 1
ATOM 2379 N N . ILE A 1 327 ? -10.983 -22.450 -5.550 1.00 92.19 327 ILE A N 1
ATOM 2380 C CA . ILE A 1 327 ? -9.545 -22.455 -5.259 1.00 92.19 327 ILE A CA 1
ATOM 2381 C C . ILE A 1 327 ? -8.856 -21.163 -5.713 1.00 92.19 327 ILE A C 1
ATOM 2383 O O . ILE A 1 327 ? -8.005 -20.648 -4.987 1.00 92.19 327 ILE A O 1
ATOM 2387 N N . ASP A 1 328 ? -9.237 -20.615 -6.868 1.00 89.81 328 ASP A N 1
ATOM 2388 C CA . ASP A 1 328 ? -8.627 -19.393 -7.395 1.00 89.81 328 ASP A CA 1
ATOM 2389 C C . ASP A 1 328 ? -8.892 -18.209 -6.449 1.00 89.81 328 ASP A C 1
ATOM 2391 O O . ASP A 1 328 ? -7.955 -17.529 -6.027 1.00 89.81 328 ASP A O 1
ATOM 2395 N N . ARG A 1 329 ? -10.145 -18.025 -6.007 1.00 90.75 329 ARG A N 1
ATOM 2396 C CA . ARG A 1 329 ? -10.502 -16.953 -5.063 1.00 90.75 329 ARG A CA 1
ATOM 2397 C C . ARG A 1 329 ? -9.964 -17.188 -3.658 1.00 90.75 329 ARG A C 1
ATOM 2399 O O . ARG A 1 329 ? -9.610 -16.224 -2.987 1.00 90.75 329 ARG A O 1
ATOM 2406 N N . LEU A 1 330 ? -9.885 -18.442 -3.210 1.00 87.94 330 LEU A N 1
ATOM 2407 C CA . LEU A 1 330 ? -9.268 -18.775 -1.927 1.00 87.94 330 LEU A CA 1
ATOM 2408 C C . LEU A 1 330 ? -7.807 -18.320 -1.914 1.00 87.94 330 LEU A C 1
ATOM 2410 O O . LEU A 1 330 ? -7.392 -17.651 -0.974 1.00 87.94 330 LEU A O 1
ATOM 2414 N N . LYS A 1 331 ? -7.045 -18.619 -2.972 1.00 83.19 331 LYS A N 1
ATOM 2415 C CA . LYS A 1 331 ? -5.644 -18.188 -3.088 1.00 83.19 331 LYS A CA 1
ATOM 2416 C C . LYS A 1 331 ? -5.481 -16.674 -3.221 1.00 83.19 331 LYS A C 1
ATOM 2418 O O . LYS A 1 331 ? -4.462 -16.146 -2.797 1.00 83.19 331 LYS A O 1
ATOM 2423 N N . GLU A 1 332 ? -6.450 -15.991 -3.822 1.00 80.00 332 GLU A N 1
ATOM 2424 C CA . GLU A 1 332 ? -6.400 -14.540 -4.020 1.00 80.00 332 GLU A CA 1
ATOM 2425 C C . GLU A 1 332 ? -6.772 -13.749 -2.757 1.00 80.00 332 GLU A C 1
ATOM 2427 O O . GLU A 1 332 ? -6.207 -12.686 -2.513 1.00 80.00 332 GLU A O 1
ATOM 2432 N N . ARG A 1 333 ? -7.741 -14.234 -1.972 1.00 79.06 333 ARG A N 1
ATOM 2433 C CA . ARG A 1 333 ? -8.426 -13.416 -0.956 1.00 79.06 333 ARG A CA 1
ATOM 2434 C C . ARG A 1 333 ? -8.319 -13.931 0.468 1.00 79.06 333 ARG A C 1
ATOM 2436 O O . ARG A 1 333 ? -8.581 -13.161 1.388 1.00 79.06 333 ARG A O 1
ATOM 2443 N N . LEU A 1 334 ? -7.985 -15.205 0.676 1.00 77.38 334 LEU A N 1
ATOM 2444 C CA . LEU A 1 334 ? -7.949 -15.760 2.024 1.00 77.38 334 LEU A CA 1
ATOM 2445 C C . LEU A 1 334 ? -6.641 -15.340 2.723 1.00 77.38 334 LEU A C 1
ATOM 2447 O O . LEU A 1 334 ? -5.564 -15.689 2.236 1.00 77.38 334 LEU A O 1
ATOM 2451 N N . PRO A 1 335 ? -6.697 -14.617 3.859 1.00 63.41 335 PRO A N 1
ATOM 2452 C CA . PRO A 1 335 ? -5.512 -14.113 4.549 1.00 63.41 335 PRO A CA 1
ATOM 2453 C C . PRO A 1 335 ? -4.838 -15.235 5.355 1.00 63.41 335 PRO A C 1
ATOM 2455 O O . PRO A 1 335 ? -4.931 -15.287 6.582 1.00 63.41 335 PRO A O 1
ATOM 2458 N N . ILE A 1 336 ? -4.199 -16.171 4.652 1.00 68.94 336 ILE A N 1
ATOM 2459 C CA . ILE A 1 336 ? -3.389 -17.240 5.238 1.00 68.94 336 ILE A CA 1
ATOM 2460 C C . ILE A 1 336 ? -1.940 -17.029 4.813 1.00 68.94 336 ILE A C 1
ATOM 2462 O O . ILE A 1 336 ? -1.611 -17.040 3.627 1.00 68.94 336 ILE A O 1
ATOM 2466 N N . TRP A 1 337 ? -1.066 -16.849 5.797 1.00 58.88 337 TRP A N 1
ATOM 2467 C CA . TRP A 1 337 ? 0.360 -16.632 5.588 1.00 58.88 337 TRP A CA 1
ATOM 2468 C C . TRP A 1 337 ? 1.099 -17.965 5.580 1.00 58.88 337 TRP A C 1
ATOM 2470 O O . TRP A 1 337 ? 0.822 -18.823 6.415 1.00 58.88 337 TRP A O 1
ATOM 2480 N N . LYS A 1 338 ? 2.049 -18.136 4.656 1.00 63.75 338 LYS A N 1
ATOM 2481 C CA . LYS A 1 338 ? 2.858 -19.350 4.508 1.00 63.75 338 LYS A CA 1
ATOM 2482 C C . LYS A 1 338 ? 4.303 -19.055 4.920 1.00 63.75 338 LYS A C 1
ATOM 2484 O O . LYS A 1 338 ? 4.980 -18.231 4.317 1.00 63.75 338 LYS A O 1
ATOM 2489 N N . ARG A 1 339 ? 4.806 -19.744 5.935 1.00 50.78 339 ARG A N 1
ATOM 2490 C CA . ARG A 1 339 ? 6.218 -19.726 6.331 1.00 50.78 339 ARG A CA 1
ATOM 2491 C C . ARG A 1 339 ? 6.864 -21.037 5.906 1.00 50.78 339 ARG A C 1
ATOM 2493 O O . ARG A 1 339 ? 6.436 -22.102 6.339 1.00 50.78 339 ARG A O 1
ATOM 2500 N N . GLU A 1 340 ? 7.869 -20.979 5.040 1.00 58.31 340 GLU A N 1
ATOM 2501 C CA . GLU A 1 340 ? 8.583 -22.169 4.571 1.00 58.31 340 GLU A CA 1
ATOM 2502 C C . GLU A 1 340 ? 9.869 -22.361 5.383 1.00 58.31 340 GLU A C 1
ATOM 2504 O O . GLU A 1 340 ? 10.583 -21.404 5.687 1.00 58.31 340 GLU A O 1
ATOM 2509 N N . HIS A 1 341 ? 10.187 -23.604 5.735 1.00 51.62 341 HIS A N 1
ATOM 2510 C CA . HIS A 1 341 ? 11.469 -23.957 6.339 1.00 51.62 341 HIS A CA 1
ATOM 2511 C C . HIS A 1 341 ? 12.255 -24.795 5.336 1.00 51.62 341 HIS A C 1
ATOM 2513 O O . HIS A 1 341 ? 11.787 -25.841 4.876 1.00 51.62 341 HIS A O 1
ATOM 2519 N N . GLY A 1 342 ? 13.439 -24.304 4.975 1.00 51.75 342 GLY A N 1
ATOM 2520 C CA . GLY A 1 342 ? 14.437 -25.045 4.209 1.00 51.75 342 GLY A CA 1
ATOM 2521 C C . GLY A 1 342 ? 15.597 -25.502 5.103 1.00 51.75 342 GLY A C 1
ATOM 2522 O O . GLY A 1 342 ? 15.629 -25.173 6.292 1.00 51.75 342 GLY A O 1
ATOM 2523 N N . PRO A 1 343 ? 16.584 -26.229 4.551 1.00 46.12 343 PRO A N 1
ATOM 2524 C CA . PRO A 1 343 ? 17.769 -26.679 5.291 1.00 46.12 343 PRO A CA 1
ATOM 2525 C C . PRO A 1 343 ? 18.626 -25.539 5.884 1.00 46.12 343 PRO A C 1
ATOM 2527 O O . PRO A 1 343 ? 19.358 -25.784 6.839 1.00 46.12 343 PRO A O 1
ATOM 2530 N N . ASP A 1 344 ? 18.486 -24.304 5.385 1.00 47.38 344 ASP A N 1
ATOM 2531 C CA . ASP A 1 344 ? 19.237 -23.115 5.828 1.00 47.38 344 ASP A CA 1
ATOM 2532 C C . ASP A 1 344 ? 18.464 -22.199 6.812 1.00 47.38 344 ASP A C 1
ATOM 2534 O O . ASP A 1 344 ? 18.943 -21.120 7.163 1.00 47.38 344 ASP A O 1
ATOM 2538 N N . GLY A 1 345 ? 17.274 -22.609 7.280 1.00 43.97 345 GLY A N 1
ATOM 2539 C CA . GLY A 1 345 ? 16.452 -21.865 8.250 1.00 43.97 345 GLY A CA 1
ATOM 2540 C C . GLY A 1 345 ? 15.083 -21.388 7.722 1.00 43.97 345 GLY A C 1
ATOM 2541 O O . GLY A 1 345 ? 14.729 -21.663 6.572 1.00 43.97 345 GLY A O 1
ATOM 2542 N N . PRO A 1 346 ? 14.273 -20.715 8.571 1.00 46.31 346 PRO A N 1
ATOM 2543 C CA . PRO A 1 346 ? 12.933 -20.245 8.211 1.00 46.31 346 PRO A CA 1
ATOM 2544 C C . PRO A 1 346 ? 12.983 -19.028 7.278 1.00 46.31 346 PRO A C 1
ATOM 2546 O O . PRO A 1 346 ? 13.672 -18.049 7.568 1.00 46.31 346 PRO A O 1
ATOM 2549 N N . TYR A 1 347 ? 12.191 -19.043 6.206 1.00 51.88 347 TYR A N 1
ATOM 2550 C CA . TYR A 1 347 ? 11.915 -17.868 5.379 1.00 51.88 347 TYR A CA 1
ATOM 2551 C C . TYR A 1 347 ? 10.405 -17.681 5.204 1.00 51.88 347 TYR A C 1
ATOM 2553 O O . TYR A 1 347 ? 9.632 -18.630 5.073 1.00 51.88 347 TYR A O 1
ATOM 2561 N N . TRP A 1 348 ? 9.961 -16.429 5.257 1.00 44.38 348 TRP A N 1
ATOM 2562 C CA . TRP A 1 348 ? 8.556 -16.087 5.064 1.00 44.38 348 TRP A CA 1
ATOM 2563 C C . TRP A 1 348 ? 8.265 -15.984 3.574 1.00 44.38 348 TRP A C 1
ATOM 2565 O O . TRP A 1 348 ? 8.962 -15.261 2.866 1.00 44.38 348 TRP A O 1
ATOM 2575 N N . VAL A 1 349 ? 7.231 -16.684 3.118 1.00 49.00 349 VAL A N 1
ATOM 2576 C CA . VAL A 1 349 ? 6.700 -16.535 1.766 1.00 49.00 349 VAL A CA 1
ATOM 2577 C C . VAL A 1 349 ? 5.441 -15.691 1.892 1.00 49.00 349 VAL A C 1
ATOM 2579 O O . VAL A 1 349 ? 4.486 -16.053 2.584 1.00 49.00 349 VAL A O 1
ATOM 2582 N N . GLY A 1 350 ? 5.468 -14.502 1.292 1.00 35.59 350 GLY A N 1
ATOM 2583 C CA . GLY A 1 350 ? 4.299 -13.634 1.272 1.00 35.59 350 GLY A CA 1
ATOM 2584 C C . GLY A 1 350 ? 3.134 -14.339 0.574 1.00 35.59 350 GLY A C 1
ATOM 2585 O O . GLY A 1 350 ? 3.331 -15.178 -0.301 1.00 35.59 350 GLY A O 1
ATOM 2586 N N . TRP A 1 351 ? 1.899 -13.988 0.927 1.00 35.88 351 TRP A N 1
ATOM 2587 C CA . TRP A 1 351 ? 0.697 -14.477 0.234 1.00 35.88 351 TRP A CA 1
ATOM 2588 C C . TRP A 1 351 ? 0.743 -14.216 -1.295 1.00 35.88 351 TRP A C 1
ATOM 2590 O O . TRP A 1 351 ? 0.147 -14.959 -2.072 1.00 35.88 351 TRP A O 1
ATOM 2600 N N . GLU A 1 352 ? 1.520 -13.218 -1.734 1.00 39.69 352 GLU A N 1
ATOM 2601 C CA . GLU A 1 352 ? 1.755 -12.846 -3.138 1.00 39.69 352 GLU A CA 1
ATOM 2602 C C . GLU A 1 352 ? 2.625 -13.849 -3.923 1.00 39.69 352 GLU A C 1
ATOM 2604 O O . GLU A 1 352 ? 2.481 -13.931 -5.150 1.00 39.69 352 GLU A O 1
ATOM 2609 N N . ASP A 1 353 ? 3.451 -14.639 -3.225 1.00 35.41 353 ASP A N 1
ATOM 2610 C CA . ASP A 1 353 ? 4.454 -15.566 -3.777 1.00 35.41 353 ASP A CA 1
ATOM 2611 C C . ASP A 1 353 ? 3.943 -17.025 -3.870 1.00 35.41 353 ASP A C 1
ATOM 2613 O O . ASP A 1 353 ? 4.612 -17.902 -4.405 1.00 35.41 353 ASP A O 1
ATOM 2617 N N . ALA A 1 354 ? 2.729 -17.324 -3.383 1.00 37.53 354 ALA A N 1
ATOM 2618 C CA . ALA A 1 354 ? 2.120 -18.667 -3.426 1.00 37.53 354 ALA A CA 1
ATOM 2619 C C . ALA A 1 354 ? 1.305 -18.956 -4.712 1.00 37.53 354 ALA A C 1
ATOM 2621 O O . ALA A 1 354 ? 0.574 -19.958 -4.804 1.00 37.53 354 ALA A O 1
ATOM 2622 N N . ARG A 1 355 ? 1.390 -18.072 -5.713 1.00 37.22 355 ARG A N 1
ATOM 2623 C CA . ARG A 1 355 ? 0.698 -18.214 -7.000 1.00 37.22 355 ARG A CA 1
ATOM 2624 C C . ARG A 1 355 ? 1.404 -19.273 -7.850 1.00 37.22 355 ARG A C 1
ATOM 2626 O O . ARG A 1 355 ? 2.534 -19.083 -8.272 1.00 37.22 355 ARG A O 1
ATOM 2633 N N . CYS A 1 356 ? 0.720 -20.383 -8.150 1.00 32.19 356 CYS A N 1
ATOM 2634 C CA . CYS A 1 356 ? 1.136 -21.205 -9.289 1.00 32.19 356 CYS A CA 1
ATOM 2635 C C . CYS A 1 356 ? 0.837 -20.407 -10.557 1.00 32.19 356 CYS A C 1
ATOM 2637 O O . CYS A 1 356 ? -0.329 -20.088 -10.805 1.00 32.19 356 CYS A O 1
ATOM 2639 N N . SER A 1 357 ? 1.865 -20.126 -11.353 1.00 30.17 357 SER A N 1
ATOM 2640 C CA . SER A 1 357 ? 1.696 -19.617 -12.712 1.00 30.17 357 SER A CA 1
ATOM 2641 C C . SER A 1 357 ? 0.846 -20.586 -13.558 1.00 30.17 357 SER A C 1
ATOM 2643 O O . SER A 1 357 ? 0.890 -21.797 -13.321 1.00 30.17 357 SER A O 1
ATOM 2645 N N . PRO A 1 358 ? 0.066 -20.101 -14.544 1.00 31.19 358 PRO A N 1
ATOM 2646 C CA . PRO A 1 358 ? -0.800 -20.940 -15.382 1.00 31.19 358 PRO A CA 1
ATOM 2647 C C . PRO A 1 358 ? -0.046 -21.823 -16.389 1.00 31.19 358 PRO A C 1
ATOM 2649 O O . PRO A 1 358 ? -0.673 -22.622 -17.081 1.00 31.19 358 PRO A O 1
ATOM 2652 N N . GLU A 1 359 ? 1.273 -21.674 -16.498 1.00 32.72 359 GLU A N 1
ATOM 2653 C CA . GLU A 1 359 ? 2.087 -22.303 -17.535 1.00 32.72 359 GLU A CA 1
ATOM 2654 C C . GLU A 1 359 ? 2.818 -23.530 -16.983 1.00 32.72 359 GLU A C 1
ATOM 2656 O O . GLU A 1 359 ? 3.504 -23.474 -15.961 1.00 32.72 359 GLU A O 1
ATOM 2661 N N . GLY A 1 360 ? 2.611 -24.670 -17.644 1.00 31.12 360 GLY A N 1
ATOM 2662 C CA . GLY A 1 360 ? 3.271 -25.930 -17.324 1.00 31.12 360 GLY A CA 1
ATOM 2663 C C . GLY A 1 360 ? 4.791 -25.830 -17.460 1.00 31.12 360 GLY A C 1
ATOM 2664 O O . GLY A 1 360 ? 5.313 -25.134 -18.324 1.00 31.12 360 GLY A O 1
ATOM 2665 N N . HIS A 1 361 ? 5.496 -26.550 -16.590 1.00 33.28 361 HIS A N 1
ATOM 2666 C CA . HIS A 1 361 ? 6.949 -26.661 -16.613 1.00 33.28 361 HIS A CA 1
ATOM 2667 C C . HIS A 1 361 ? 7.419 -27.428 -17.859 1.00 33.28 361 HIS A C 1
ATOM 2669 O O . HIS A 1 361 ? 7.341 -28.656 -17.883 1.00 33.28 361 HIS A O 1
ATOM 2675 N N . ASP A 1 362 ? 7.977 -26.724 -18.845 1.00 27.06 362 ASP A N 1
ATOM 2676 C CA . ASP A 1 362 ? 8.880 -27.331 -19.824 1.00 27.06 362 ASP A CA 1
ATOM 2677 C C . ASP A 1 362 ? 10.314 -27.289 -19.277 1.00 27.06 362 ASP A C 1
ATOM 2679 O O . ASP A 1 362 ? 10.954 -26.243 -19.157 1.00 27.06 362 ASP A O 1
ATOM 2683 N N . HIS A 1 363 ? 10.821 -28.466 -18.907 1.00 33.88 363 HIS A N 1
ATOM 2684 C CA . HIS A 1 363 ? 12.213 -28.677 -18.529 1.00 33.88 363 HIS A CA 1
ATOM 2685 C C . HIS A 1 363 ? 13.087 -28.803 -19.781 1.00 33.88 363 HIS A C 1
ATOM 2687 O O . HIS A 1 363 ? 13.115 -29.858 -20.411 1.00 33.88 363 HIS A O 1
ATOM 2693 N N . ALA A 1 364 ? 13.888 -27.782 -20.088 1.00 28.41 364 ALA A N 1
ATOM 2694 C CA . ALA A 1 364 ? 15.085 -27.963 -20.905 1.00 28.41 364 ALA A CA 1
ATOM 2695 C C . ALA A 1 364 ? 16.155 -26.901 -20.607 1.00 28.41 364 ALA A C 1
ATOM 2697 O O . ALA A 1 364 ? 15.952 -25.718 -20.858 1.00 28.41 364 ALA A O 1
ATOM 2698 N N . GLY A 1 365 ? 17.332 -27.355 -20.155 1.00 25.81 365 GLY A N 1
ATOM 2699 C CA . GLY A 1 365 ? 18.598 -26.663 -20.430 1.00 25.81 365 GLY A CA 1
ATOM 2700 C C . GLY A 1 365 ? 19.351 -26.070 -19.239 1.00 25.81 365 GLY A C 1
ATOM 2701 O O . GLY A 1 365 ? 19.490 -24.858 -19.132 1.00 25.81 365 GLY A O 1
ATOM 2702 N N . HIS A 1 366 ? 19.928 -26.929 -18.397 1.00 30.06 366 HIS A N 1
ATOM 2703 C CA . HIS A 1 366 ? 21.034 -26.572 -17.504 1.00 30.06 366 HIS A CA 1
ATOM 2704 C C . HIS A 1 366 ? 22.283 -26.113 -18.278 1.00 30.06 366 HIS A C 1
ATOM 2706 O O . HIS A 1 366 ? 22.695 -26.772 -19.231 1.00 30.06 366 HIS A O 1
ATOM 2712 N N . ALA A 1 367 ? 22.986 -25.104 -17.754 1.00 27.59 367 ALA A N 1
ATOM 2713 C CA . ALA A 1 367 ? 24.445 -25.035 -17.837 1.00 27.59 367 ALA A CA 1
ATOM 2714 C C . ALA A 1 367 ? 25.025 -24.532 -16.503 1.00 27.59 367 ALA A C 1
ATOM 2716 O O . ALA A 1 367 ? 24.709 -23.445 -16.026 1.00 27.59 367 ALA A O 1
ATOM 2717 N N . HIS A 1 368 ? 25.838 -25.392 -15.891 1.00 30.02 368 HIS A N 1
ATOM 2718 C CA . HIS A 1 368 ? 26.468 -25.259 -14.581 1.00 30.02 368 HIS A CA 1
ATOM 2719 C C . HIS A 1 368 ? 27.641 -24.263 -14.558 1.00 30.02 368 HIS A C 1
ATOM 2721 O O . HIS A 1 368 ? 28.472 -24.244 -15.469 1.00 30.02 368 HIS A O 1
ATOM 2727 N N . HIS A 1 369 ? 27.815 -23.567 -13.431 1.00 26.39 369 HIS A N 1
ATOM 2728 C CA . HIS A 1 369 ? 29.122 -23.074 -12.984 1.00 26.39 369 HIS A CA 1
ATOM 2729 C C . HIS A 1 369 ? 29.417 -23.558 -11.552 1.00 26.39 369 HIS A C 1
ATOM 2731 O O . HIS A 1 369 ? 28.518 -23.504 -10.711 1.00 26.39 369 HIS A O 1
ATOM 2737 N N . PRO A 1 370 ? 30.623 -24.095 -11.268 1.00 32.69 370 PRO A N 1
ATOM 2738 C CA . PRO A 1 370 ? 30.944 -24.711 -9.982 1.00 32.69 370 PRO A CA 1
ATOM 2739 C C . PRO A 1 370 ? 31.434 -23.677 -8.947 1.00 32.69 370 PRO A C 1
ATOM 2741 O O . PRO A 1 370 ? 31.962 -22.631 -9.330 1.00 32.69 370 PRO A O 1
ATOM 2744 N N . PRO A 1 371 ? 31.316 -23.961 -7.635 1.00 33.81 371 PRO A N 1
ATOM 2745 C CA . PRO A 1 371 ? 31.772 -23.060 -6.582 1.00 33.81 371 PRO A CA 1
ATOM 2746 C C . PRO A 1 371 ? 33.277 -23.215 -6.307 1.00 33.81 371 PRO A C 1
ATOM 2748 O O . PRO A 1 371 ? 33.814 -24.322 -6.246 1.00 33.81 371 PRO A O 1
ATOM 2751 N N . HIS A 1 372 ? 33.955 -22.082 -6.111 1.00 31.05 372 HIS A N 1
ATOM 2752 C CA . HIS A 1 372 ? 35.360 -22.017 -5.717 1.00 31.05 372 HIS A CA 1
ATOM 2753 C C . HIS A 1 372 ? 35.568 -22.476 -4.265 1.00 31.05 372 HIS A C 1
ATOM 2755 O O . HIS A 1 372 ? 34.873 -22.047 -3.347 1.00 31.05 372 HIS A O 1
ATOM 2761 N N . ALA A 1 373 ? 36.563 -23.344 -4.081 1.00 32.75 373 ALA A N 1
ATOM 2762 C CA . ALA A 1 373 ? 36.958 -23.934 -2.811 1.00 32.75 373 ALA A CA 1
ATOM 2763 C C . ALA A 1 373 ? 37.746 -22.967 -1.910 1.00 32.75 373 ALA A C 1
ATOM 2765 O O . ALA A 1 373 ? 38.624 -22.230 -2.361 1.00 32.75 373 ALA A O 1
ATOM 2766 N N . HIS A 1 374 ? 37.471 -23.059 -0.607 1.00 31.91 374 HIS A N 1
ATOM 2767 C CA . HIS A 1 374 ? 38.290 -22.526 0.477 1.00 31.91 374 HIS A CA 1
ATOM 2768 C C . HIS A 1 374 ? 39.695 -23.148 0.484 1.00 31.91 374 HIS A C 1
ATOM 2770 O O . HIS A 1 374 ? 39.842 -24.368 0.525 1.00 31.91 374 HIS A O 1
ATOM 2776 N N . GLY A 1 375 ? 40.724 -22.300 0.542 1.00 30.58 375 GLY A N 1
ATOM 2777 C CA . GLY A 1 375 ? 42.101 -22.683 0.843 1.00 30.58 375 GLY A CA 1
ATOM 2778 C C . GLY A 1 375 ? 42.647 -21.833 1.986 1.00 30.58 375 GLY A C 1
ATOM 2779 O O . GLY A 1 375 ? 42.930 -20.653 1.807 1.00 30.58 375 GLY A O 1
ATOM 2780 N N . SER A 1 376 ? 42.776 -22.437 3.165 1.00 34.06 376 SER A N 1
ATOM 2781 C CA . SER A 1 376 ? 43.536 -21.917 4.299 1.00 34.06 376 SER A CA 1
ATOM 2782 C C . SER A 1 376 ? 44.997 -22.377 4.218 1.00 34.06 376 SER A C 1
ATOM 2784 O O . SER A 1 376 ? 45.267 -23.509 3.819 1.00 34.06 376 SER A O 1
ATOM 2786 N N . ARG A 1 377 ? 45.917 -21.479 4.601 1.00 34.28 377 ARG A N 1
ATOM 2787 C CA . ARG A 1 377 ? 47.342 -21.621 5.009 1.00 34.28 377 ARG A CA 1
ATOM 2788 C C . ARG A 1 377 ? 47.995 -20.276 4.671 1.00 34.28 377 ARG A C 1
ATOM 2790 O O . ARG A 1 377 ? 47.740 -19.744 3.605 1.00 34.28 377 ARG A O 1
ATOM 2797 N N . GLY A 1 378 ? 48.823 -19.629 5.470 1.00 31.88 378 GLY A N 1
ATOM 2798 C CA . GLY A 1 378 ? 49.572 -19.936 6.681 1.00 31.88 378 GLY A CA 1
ATOM 2799 C C . GLY A 1 378 ? 50.552 -18.757 6.807 1.00 31.88 378 GLY A C 1
ATOM 2800 O O . GLY A 1 378 ? 51.019 -18.251 5.789 1.00 31.88 378 GLY A O 1
ATOM 2801 N N . GLY A 1 379 ? 50.751 -18.234 8.015 1.00 31.41 379 GLY A N 1
ATOM 2802 C CA . GLY A 1 379 ? 51.384 -16.929 8.218 1.00 31.41 379 GLY A CA 1
ATOM 2803 C C . GLY A 1 379 ? 52.893 -16.864 7.977 1.00 31.41 379 GLY A C 1
ATOM 2804 O O . GLY A 1 379 ? 53.566 -17.875 7.816 1.00 31.41 379 GLY A O 1
ATOM 2805 N N . SER A 1 380 ? 53.423 -15.645 8.050 1.00 34.00 380 SER A N 1
ATOM 2806 C CA . SER A 1 380 ? 54.714 -15.345 8.669 1.00 34.00 380 SER A CA 1
ATOM 2807 C C . SER A 1 380 ? 54.812 -13.844 8.914 1.00 34.00 380 SER A C 1
ATOM 2809 O O . SER A 1 380 ? 54.394 -13.033 8.094 1.00 34.00 380 SER A O 1
ATOM 2811 N N . ALA A 1 381 ? 55.363 -13.520 10.075 1.00 37.75 381 ALA A N 1
ATOM 2812 C CA . ALA A 1 381 ? 55.711 -12.197 10.550 1.00 37.75 381 ALA A CA 1
ATOM 2813 C C . ALA A 1 381 ? 56.823 -11.535 9.717 1.00 37.75 381 ALA A C 1
ATOM 2815 O O . ALA A 1 381 ? 57.591 -12.226 9.048 1.00 37.75 381 ALA A O 1
ATOM 2816 N N . GLY A 1 382 ? 56.973 -10.219 9.899 1.00 32.75 382 GLY A N 1
ATOM 2817 C CA . GLY A 1 382 ? 58.280 -9.569 9.827 1.00 32.75 382 GLY A CA 1
ATOM 2818 C C . GLY A 1 382 ? 58.368 -8.332 8.940 1.00 32.75 382 GLY A C 1
ATOM 2819 O O . GLY A 1 382 ? 58.638 -8.433 7.754 1.00 32.75 382 GLY A O 1
ATOM 2820 N N . ASP A 1 383 ? 58.305 -7.188 9.614 1.00 38.84 383 ASP A N 1
ATOM 2821 C CA . ASP A 1 383 ? 59.371 -6.178 9.651 1.00 38.84 383 ASP A CA 1
ATOM 2822 C C . ASP A 1 383 ? 59.057 -4.777 9.108 1.00 38.84 383 ASP A C 1
ATOM 2824 O O . ASP A 1 383 ? 58.267 -4.548 8.197 1.00 38.84 383 ASP A O 1
ATOM 2828 N N . LYS A 1 384 ? 59.679 -3.852 9.831 1.00 40.34 384 LYS A N 1
ATOM 2829 C CA . LYS A 1 384 ? 59.572 -2.403 9.895 1.00 40.34 384 LYS A CA 1
ATOM 2830 C C . LYS A 1 384 ? 59.854 -1.708 8.562 1.00 40.34 384 LYS A C 1
ATOM 2832 O O . LYS A 1 384 ? 60.793 -2.081 7.868 1.00 40.34 384 LYS A O 1
ATOM 2837 N N . SER A 1 385 ? 59.137 -0.609 8.323 1.00 45.31 385 SER A N 1
ATOM 2838 C CA . SER A 1 385 ? 59.686 0.755 8.209 1.00 45.31 385 SER A CA 1
ATOM 2839 C C . SER A 1 385 ? 58.574 1.774 8.020 1.00 45.31 385 SER A C 1
ATOM 2841 O O . SER A 1 385 ? 57.614 1.463 7.284 1.00 45.31 385 SER A O 1
#

Secondary structure (DSSP, 8-state):
-------PPP---------PPPPPP-------TTB-TTS-B-PPP-TTPPPEEEEEEEEEEEE--HHHHHHHHTT--TTS-HHHHHHHHHHHHHHTHHHHSTTPPP--EEEEEEEEEEETTTTEEEEEEEEEEEESS--HHHHHHHHHHHHHHHHHHHTTT-TT-EEEEEEEEEEESSTT--EE-----PPPP------------------------EEEEESSPP-HHHHHHHH--TT-SEEEEEEEE--SEETTEE-SEEEEE--HHHHHHHHHHHHHHHHHHSTT-EEEEEEE-EEE-TT-EEEEEEEEESSHHHHHHHHHHHHHHHHHH---EEEEEETTEEEEE-GGG----SS----------PPPPP-----------

InterPro domains:
  IPR002820 Molybdopterin cofactor biosynthesis C (MoaC) domain [PF01967] (43-178)
  IPR003448 Molybdopterin biosynthesis MoaE [PF02391] (222-333)
  IPR003448 Molybdopterin biosynthesis MoaE [cd00756] (228-349)
  IPR023045 Molybdenum cofactor biosynthesis C [TIGR00581] (33-180)
  IPR036522 Molybdopterin cofactor biosynthesis C (MoaC) domain superfamily [G3DSA:3.30.70.640] (30-189)
  IPR036522 Molybdopterin cofactor biosynthesis C (MoaC) domain superfamily [SSF55040] (39-183)
  IPR036563 Molybdopterin biosynthesis MoaE subunit superfamily [G3DSA:3.90.1170.40] (214-352)
  IPR036563 Molybdopterin biosynthesis MoaE subunit superfamily [SSF54690] (220-352)
  IPR047594 Molybdenum cofactor biosynthesis C, bacteria/eukaryotes [MF_01224_B] (30-186)
  IPR047594 Molybdenum cofactor biosynthesis C, bacteria/eukaryotes [cd01420] (43-182)

Organism: Chondromyces crocatus (NCBI:txid52)

Foldseek 3Di:
DDDDDDDDDDDDDDDDDDDDDDDDPPDDDPDPQQQDPVRDGDQHDLPPFAFAKKKWKKKKKKAFDLVLLVCVVVQVFPQGDQQVQLFVQLLVQLQCLCVVPVRDDRFAWPDKGKDWDRDSVRRMIMIMMMTMGRGSDHSHSSRLRSNVRSNVSSCVRRCVPTVPMDMDDIGIQWMADDDVGIDGDDPDDDDDDDDDDDDDDDDDDDDDDDDDDDLAAFEAEEQDFDDQVVQQVSFDDPLFPDKDKDWDFAAQDDPRAGFFKKAKDDPGVVLRVVLSVQQVVLCVVQPAKHKYKYAHGGIDGGGTTGIMIMMTGNDPVSNVVSNVSSVVCCLVPRPIWMWTAGPVGIDTDGSVRPDDDPDDDDDDDDDDDDDDDDDDDDDDDDDDD

Radius of gyration: 31.86 Å; chains: 1; bounding box: 102×60×118 Å